Protein AF-A0A924BCH2-F1 (afdb_monomer)

Radius of gyration: 22.34 Å; Cα contacts (8 Å, |Δi|>4): 722; chains: 1; bounding box: 60×48×62 Å

Nearest PDB structures (foldseek):
  2dql-assembly1_B  TM=4.437E-01  e=1.886E+00  Nostoc sp. PCC 7120 = FACHB-418
  6xjf-assembly4_D  TM=4.180E-01  e=4.593E+00  Pyrococcus furiosus DSM 3638
  6xjf-assembly3_C  TM=3.910E-01  e=3.535E+00  Pyrococcus furiosus DSM 3638
  6kf9-assembly1_G  TM=3.226E-01  e=2.582E+00  Thermococcus kodakarensis KOD1

Structure (mmCIF, N/CA/C/O backbone):
data_AF-A0A924BCH2-F1
#
_entry.id   AF-A0A924BCH2-F1
#
loop_
_atom_site.group_PDB
_atom_site.id
_atom_site.type_symbol
_atom_site.label_atom_id
_atom_site.label_alt_id
_atom_site.label_comp_id
_atom_site.label_asym_id
_atom_site.label_entity_id
_atom_site.label_seq_id
_atom_site.pdbx_PDB_ins_code
_atom_site.Cartn_x
_atom_site.Cartn_y
_atom_site.Cartn_z
_atom_site.occupancy
_atom_site.B_iso_or_equiv
_atom_site.auth_seq_id
_atom_site.auth_comp_id
_atom_site.auth_asym_id
_atom_site.auth_atom_id
_atom_site.pdbx_PDB_model_num
ATOM 1 N N . MET A 1 1 ? 26.559 -0.215 -9.276 1.00 85.00 1 MET A N 1
ATOM 2 C CA . MET A 1 1 ? 25.992 -0.057 -10.633 1.00 85.00 1 MET A CA 1
ATOM 3 C C . MET A 1 1 ? 24.488 0.140 -10.538 1.00 85.00 1 MET A C 1
ATOM 5 O O . MET A 1 1 ? 23.868 -0.380 -9.606 1.00 85.00 1 MET A O 1
ATOM 9 N N . THR A 1 2 ? 23.920 0.890 -11.475 1.00 92.38 2 THR A N 1
ATOM 10 C CA . THR A 1 2 ? 22.491 1.207 -11.538 1.00 92.38 2 THR A CA 1
ATOM 11 C C . THR A 1 2 ? 21.948 0.994 -12.947 1.00 92.38 2 THR A C 1
ATOM 13 O O . THR A 1 2 ? 22.670 1.125 -13.931 1.00 92.38 2 THR A O 1
ATOM 16 N N . VAL A 1 3 ? 20.656 0.690 -13.026 1.00 93.88 3 VAL A N 1
ATOM 17 C CA . VAL A 1 3 ? 19.865 0.711 -14.252 1.00 93.88 3 VAL A CA 1
ATOM 18 C C . VAL A 1 3 ? 19.239 2.090 -14.395 1.00 93.88 3 VAL A C 1
ATOM 20 O O . VAL A 1 3 ? 18.553 2.555 -13.482 1.00 93.88 3 VAL A O 1
ATOM 23 N N . THR A 1 4 ? 19.464 2.735 -15.534 1.00 94.31 4 THR A N 1
ATOM 24 C CA . THR A 1 4 ? 19.017 4.107 -15.803 1.00 94.31 4 THR A CA 1
ATOM 25 C C . THR A 1 4 ? 17.758 4.109 -16.664 1.00 94.31 4 THR A C 1
ATOM 27 O O . THR A 1 4 ? 17.749 3.598 -17.785 1.00 94.31 4 THR A O 1
ATOM 30 N N . PHE A 1 5 ? 16.696 4.729 -16.156 1.00 92.12 5 PHE A N 1
ATOM 31 C CA . PHE A 1 5 ? 15.421 4.956 -16.827 1.00 92.12 5 PHE A CA 1
ATOM 32 C C . PHE A 1 5 ? 15.361 6.389 -17.329 1.00 92.12 5 PHE A C 1
ATOM 34 O O . PHE A 1 5 ? 15.411 7.338 -16.556 1.00 92.12 5 PHE A O 1
ATOM 41 N N . LEU A 1 6 ? 15.208 6.571 -18.635 1.00 83.56 6 LEU A N 1
ATOM 42 C CA . LEU A 1 6 ? 15.199 7.914 -19.218 1.00 83.56 6 LEU A CA 1
ATOM 43 C C . LEU A 1 6 ? 13.899 8.670 -18.935 1.00 83.56 6 LEU A C 1
ATOM 45 O O . LEU A 1 6 ? 13.906 9.901 -18.884 1.00 83.56 6 LEU A O 1
ATOM 49 N N . HIS A 1 7 ? 12.797 7.947 -18.702 1.00 75.56 7 HIS A N 1
ATOM 50 C CA . HIS A 1 7 ? 11.499 8.556 -18.460 1.00 75.56 7 HIS A CA 1
ATOM 51 C C . HIS A 1 7 ? 10.912 8.274 -17.072 1.00 75.56 7 HIS A C 1
ATOM 53 O O . HIS A 1 7 ? 10.642 7.125 -16.733 1.00 75.56 7 HIS A O 1
ATOM 59 N N . PRO A 1 8 ? 10.549 9.331 -16.332 1.00 63.38 8 PRO A N 1
ATOM 60 C CA . PRO A 1 8 ? 11.007 10.714 -16.447 1.00 63.38 8 PRO A CA 1
ATOM 61 C C . PRO A 1 8 ? 12.274 10.943 -15.616 1.00 63.38 8 PRO A C 1
ATOM 63 O O . PRO A 1 8 ? 12.455 10.355 -14.553 1.00 63.38 8 PRO A O 1
ATOM 66 N N . LYS A 1 9 ? 13.112 11.867 -16.099 1.00 73.31 9 LYS A N 1
ATOM 67 C CA . LYS A 1 9 ? 14.232 12.471 -15.360 1.00 73.31 9 LYS A CA 1
ATOM 68 C C . LYS A 1 9 ? 15.391 11.526 -15.002 1.00 73.31 9 LYS A C 1
ATOM 70 O O . LYS A 1 9 ? 15.919 11.630 -13.903 1.00 73.31 9 LYS A O 1
ATOM 75 N N . HIS A 1 10 ? 15.814 10.641 -15.912 1.00 81.31 10 HIS A N 1
ATOM 76 C CA . HIS A 1 10 ? 17.019 9.808 -15.708 1.00 81.31 10 HIS A CA 1
ATOM 77 C C . HIS A 1 10 ? 17.026 9.044 -14.372 1.00 81.31 10 HIS A C 1
ATOM 79 O O . HIS A 1 10 ? 18.065 8.889 -13.732 1.00 81.31 10 HIS A O 1
ATOM 85 N N . MET A 1 11 ? 15.852 8.598 -13.924 1.00 87.44 11 MET A N 1
ATOM 86 C CA . MET A 1 11 ? 15.719 7.908 -12.651 1.00 87.44 11 MET A CA 1
ATOM 87 C C . MET A 1 11 ? 16.549 6.624 -12.663 1.00 87.44 11 MET A C 1
ATOM 89 O O . MET A 1 11 ? 16.614 5.928 -13.675 1.00 87.44 11 MET A O 1
ATOM 93 N N . THR A 1 12 ? 17.174 6.289 -11.540 1.00 91.38 12 THR A N 1
ATOM 94 C CA . THR A 1 12 ? 18.020 5.100 -11.440 1.00 91.38 12 THR A CA 1
ATOM 95 C C . THR A 1 12 ? 17.456 4.098 -10.444 1.00 91.38 12 THR A C 1
ATOM 97 O O . THR A 1 12 ? 16.821 4.461 -9.457 1.00 91.38 12 THR A O 1
ATOM 100 N N . VAL A 1 13 ? 17.685 2.815 -10.715 1.00 91.56 13 VAL A N 1
ATOM 101 C CA . VAL A 1 13 ? 17.388 1.704 -9.802 1.00 91.56 13 VAL A CA 1
ATOM 102 C C . VAL A 1 13 ? 18.668 0.898 -9.614 1.00 91.56 13 VAL A C 1
ATOM 104 O O . VAL A 1 13 ? 19.425 0.702 -10.561 1.00 91.56 13 VAL A O 1
ATOM 107 N N . LYS A 1 14 ? 18.948 0.416 -8.402 1.00 93.38 14 LYS A N 1
ATOM 108 C CA . LYS A 1 14 ? 20.108 -0.454 -8.145 1.00 93.38 14 LYS A CA 1
ATOM 109 C C . LYS A 1 14 ? 20.035 -1.709 -9.028 1.00 93.38 14 LYS A C 1
ATOM 111 O O . LYS A 1 14 ? 18.980 -2.337 -9.099 1.00 93.38 14 LYS A O 1
ATOM 116 N N . CYS A 1 15 ? 21.152 -2.131 -9.634 1.00 93.62 15 CYS A N 1
ATOM 117 C CA . CYS A 1 15 ? 21.159 -3.337 -10.480 1.00 93.62 15 CYS A CA 1
ATOM 118 C C . CYS A 1 15 ? 20.641 -4.583 -9.748 1.00 93.62 15 CYS A C 1
ATOM 120 O O . CYS A 1 15 ? 19.904 -5.356 -10.343 1.00 93.62 15 CYS A O 1
ATOM 122 N N . GLY A 1 16 ? 20.950 -4.742 -8.455 1.00 94.75 16 GLY A N 1
ATOM 123 C CA . GLY A 1 16 ? 20.434 -5.850 -7.641 1.00 94.75 16 GLY A CA 1
ATOM 124 C C . GLY A 1 16 ? 18.902 -5.904 -7.589 1.00 94.75 16 GLY A C 1
ATOM 125 O O . GLY A 1 16 ? 18.331 -6.978 -7.732 1.00 94.75 16 GLY A O 1
ATOM 126 N N . VAL A 1 17 ? 18.227 -4.753 -7.478 1.00 94.62 17 VAL A N 1
ATOM 127 C CA . VAL A 1 17 ? 16.753 -4.672 -7.495 1.00 94.62 17 VAL A CA 1
ATOM 128 C C . VAL A 1 17 ? 16.205 -5.002 -8.883 1.00 94.62 17 VAL A C 1
ATOM 130 O O . VAL A 1 17 ? 15.242 -5.755 -9.001 1.00 94.62 17 VAL A O 1
ATOM 133 N N . PHE A 1 18 ? 16.831 -4.491 -9.948 1.00 95.75 18 PHE A N 1
ATOM 134 C CA . PHE A 1 18 ? 16.425 -4.831 -11.314 1.00 95.75 18 PHE A CA 1
ATOM 135 C C . PHE A 1 18 ? 16.579 -6.332 -11.599 1.00 95.75 18 PHE A C 1
ATOM 137 O O . PHE A 1 18 ? 15.685 -6.943 -12.175 1.00 95.75 18 PHE A O 1
ATOM 144 N N . LEU A 1 19 ? 17.689 -6.934 -11.169 1.00 95.75 19 LEU A N 1
ATOM 145 C CA . LEU A 1 19 ? 17.969 -8.360 -11.335 1.00 95.75 19 LEU A CA 1
ATOM 146 C C . LEU A 1 19 ? 17.042 -9.242 -10.493 1.00 95.75 19 LEU A C 1
ATOM 148 O O . LEU A 1 19 ? 16.560 -10.256 -10.990 1.00 95.75 19 LEU A O 1
ATOM 152 N N . ALA A 1 20 ? 16.722 -8.831 -9.264 1.00 95.75 20 ALA A N 1
ATOM 153 C CA . ALA A 1 20 ? 15.691 -9.484 -8.462 1.00 95.75 20 ALA A CA 1
ATOM 154 C C . ALA A 1 20 ? 14.324 -9.447 -9.169 1.00 95.75 20 ALA A C 1
ATOM 156 O O . ALA A 1 20 ? 13.622 -10.455 -9.205 1.00 95.75 20 ALA A O 1
ATOM 157 N N . ALA A 1 21 ? 13.963 -8.315 -9.785 1.00 95.56 21 ALA A N 1
ATOM 158 C CA . ALA A 1 21 ? 12.716 -8.184 -10.537 1.00 95.56 21 ALA A CA 1
ATOM 159 C C . ALA A 1 21 ? 12.724 -9.028 -11.808 1.00 95.56 21 ALA A C 1
ATOM 161 O O . ALA A 1 21 ? 11.715 -9.646 -12.131 1.00 95.56 21 ALA A O 1
ATOM 162 N N . TRP A 1 22 ? 13.862 -9.089 -12.499 1.00 96.00 22 TRP A N 1
ATOM 163 C CA . TRP A 1 22 ? 14.067 -9.956 -13.653 1.00 96.00 22 TRP A CA 1
ATOM 164 C C . TRP A 1 22 ? 13.833 -11.420 -13.288 1.00 96.00 22 TRP A C 1
ATOM 166 O O . TRP A 1 22 ? 13.002 -12.071 -13.916 1.00 96.00 22 TRP A O 1
ATOM 176 N N . GLN A 1 23 ? 14.489 -11.910 -12.234 1.00 94.94 23 GLN A N 1
ATOM 177 C CA . GLN A 1 23 ? 14.312 -13.278 -11.754 1.00 94.94 23 GLN A CA 1
ATOM 178 C C . GLN A 1 23 ? 12.851 -13.550 -11.368 1.00 94.94 23 GLN A C 1
ATOM 180 O O . GLN A 1 23 ? 12.246 -14.477 -11.898 1.00 94.94 23 GLN A O 1
ATOM 185 N N . ALA A 1 24 ? 12.238 -12.669 -10.569 1.00 92.38 24 ALA A N 1
ATOM 186 C CA . ALA A 1 24 ? 10.838 -12.805 -10.170 1.00 92.38 24 ALA A CA 1
ATOM 187 C C . ALA A 1 24 ? 9.862 -12.821 -11.367 1.00 92.38 24 ALA A C 1
ATOM 189 O O . ALA A 1 24 ? 8.845 -13.514 -11.325 1.00 92.38 24 ALA A O 1
ATOM 190 N N . TRP A 1 25 ? 10.153 -12.080 -12.446 1.00 93.69 25 TRP A N 1
ATOM 191 C CA . TRP A 1 25 ? 9.330 -12.079 -13.663 1.00 93.69 25 TRP A CA 1
ATOM 192 C C . TRP A 1 25 ? 9.396 -13.406 -14.418 1.00 93.69 25 TRP A C 1
ATOM 194 O O . TRP A 1 25 ? 8.369 -13.871 -14.919 1.00 93.69 25 TRP A O 1
ATOM 204 N N . PHE A 1 26 ? 10.587 -14.000 -14.513 1.00 94.12 26 PHE A N 1
ATOM 205 C CA . PHE A 1 26 ? 10.775 -15.321 -15.113 1.00 94.12 26 PHE A CA 1
ATOM 206 C C . PHE A 1 26 ? 10.080 -16.393 -14.284 1.00 94.12 26 PHE A C 1
ATOM 208 O O . PHE A 1 26 ? 9.226 -17.096 -14.817 1.00 94.12 26 PHE A O 1
ATOM 215 N N . ASP A 1 27 ? 10.346 -16.438 -12.980 1.00 91.12 27 ASP A N 1
ATOM 216 C CA . ASP A 1 27 ? 9.769 -17.438 -12.079 1.00 91.12 27 ASP A CA 1
ATOM 217 C C . ASP A 1 27 ? 8.232 -17.424 -12.118 1.00 91.12 27 ASP A C 1
ATOM 219 O O . ASP A 1 27 ? 7.588 -18.472 -12.071 1.00 91.12 27 ASP A O 1
ATOM 223 N N . ARG A 1 28 ? 7.625 -16.233 -12.237 1.00 87.38 28 ARG A N 1
ATOM 224 C CA . ARG A 1 28 ? 6.165 -16.077 -12.199 1.00 87.38 28 ARG A CA 1
ATOM 225 C C . ARG A 1 28 ? 5.481 -16.286 -13.546 1.00 87.38 28 ARG A C 1
ATOM 227 O O . ARG A 1 28 ? 4.423 -16.906 -13.592 1.00 87.38 28 ARG A O 1
ATOM 234 N N . TYR A 1 29 ? 6.034 -15.742 -14.629 1.00 89.44 29 TYR A N 1
ATOM 235 C CA . TYR A 1 29 ? 5.327 -15.666 -15.916 1.00 89.44 29 TYR A CA 1
ATOM 236 C C . TYR A 1 29 ? 5.972 -16.492 -17.032 1.00 89.44 29 TYR A C 1
ATOM 238 O O . TYR A 1 29 ? 5.419 -16.573 -18.129 1.00 89.44 29 TYR A O 1
ATOM 246 N N . ALA A 1 30 ? 7.132 -17.097 -16.775 1.00 92.25 30 ALA A N 1
ATOM 247 C CA . ALA A 1 30 ? 7.806 -18.008 -17.689 1.00 92.25 30 ALA A CA 1
ATOM 248 C C . ALA A 1 30 ? 8.639 -19.064 -16.926 1.00 92.25 30 ALA A C 1
ATOM 250 O O . ALA A 1 30 ? 9.840 -19.167 -17.175 1.00 92.25 30 ALA A O 1
ATOM 251 N N . PRO A 1 31 ? 8.032 -19.870 -16.029 1.00 91.94 31 PRO A N 1
ATOM 252 C CA . PRO A 1 31 ? 8.764 -20.799 -15.155 1.00 91.94 31 PRO A CA 1
ATOM 253 C C . PRO A 1 31 ? 9.542 -21.887 -15.911 1.00 91.94 31 PRO A C 1
ATOM 255 O O . PRO A 1 31 ? 10.447 -22.501 -15.360 1.00 91.94 31 PRO A O 1
ATOM 258 N N . SER A 1 32 ? 9.216 -22.127 -17.185 1.00 93.00 32 SER A N 1
ATOM 259 C CA . SER A 1 32 ? 9.951 -23.046 -18.059 1.00 93.00 32 SER A CA 1
ATOM 260 C C . SER A 1 32 ? 11.209 -22.430 -18.689 1.00 93.00 32 SER A C 1
ATOM 262 O O . SER A 1 32 ? 11.839 -23.079 -19.520 1.00 93.00 32 SER A O 1
ATOM 264 N N . LYS A 1 33 ? 11.528 -21.163 -18.393 1.00 94.44 33 LYS A N 1
ATOM 265 C CA . LYS A 1 33 ? 12.672 -20.430 -18.949 1.00 94.44 33 LYS A CA 1
ATOM 266 C C . LYS A 1 33 ? 13.710 -20.126 -17.875 1.00 94.44 33 LYS A C 1
ATOM 268 O O . LYS A 1 33 ? 13.375 -19.819 -16.736 1.00 94.44 33 LYS A O 1
ATOM 273 N N . CYS A 1 34 ? 14.977 -20.116 -18.265 1.00 92.94 34 CYS A N 1
ATOM 274 C CA . CYS A 1 34 ? 16.098 -19.794 -17.397 1.00 92.94 34 CYS A CA 1
ATOM 275 C C . CYS A 1 34 ? 16.390 -18.287 -17.407 1.00 92.94 34 CYS A C 1
ATOM 277 O O . CYS A 1 34 ? 16.904 -17.752 -18.389 1.00 92.94 34 CYS A O 1
ATOM 279 N N . ALA A 1 35 ? 16.151 -17.603 -16.285 1.00 93.38 35 ALA A N 1
ATOM 280 C CA . ALA A 1 35 ? 16.396 -16.162 -16.151 1.00 93.38 35 ALA A CA 1
ATOM 281 C C . ALA A 1 35 ? 17.839 -15.734 -16.499 1.00 93.38 35 ALA A C 1
ATOM 283 O O . ALA A 1 35 ? 18.058 -14.593 -16.896 1.00 93.38 35 ALA A O 1
ATOM 284 N N . ALA A 1 36 ? 18.826 -16.625 -16.365 1.00 91.44 36 ALA A N 1
ATOM 285 C CA . ALA A 1 36 ? 20.224 -16.310 -16.653 1.00 91.44 36 ALA A CA 1
ATOM 286 C C . ALA A 1 36 ? 20.574 -16.327 -18.151 1.00 91.44 36 ALA A C 1
ATOM 288 O O . ALA A 1 36 ? 21.550 -15.696 -18.545 1.00 91.44 36 ALA A O 1
ATOM 289 N N . THR A 1 37 ? 19.822 -17.057 -18.980 1.00 91.56 37 THR A N 1
ATOM 290 C CA . THR A 1 37 ? 20.221 -17.350 -20.373 1.00 91.56 37 THR A CA 1
ATOM 291 C C . THR A 1 37 ? 19.136 -17.041 -21.399 1.00 91.56 37 THR A C 1
ATOM 293 O O . THR A 1 37 ? 19.446 -16.676 -22.536 1.00 91.56 37 THR A O 1
ATOM 296 N N . ASP A 1 38 ? 17.868 -17.134 -21.004 1.00 94.94 38 ASP A N 1
ATOM 297 C CA . ASP A 1 38 ? 16.733 -16.901 -21.880 1.00 94.94 38 ASP A CA 1
ATOM 298 C C . ASP A 1 38 ? 16.360 -15.424 -22.001 1.00 94.94 38 ASP A C 1
ATOM 300 O O . ASP A 1 38 ? 16.636 -14.577 -21.149 1.00 94.94 38 ASP A O 1
ATOM 304 N N . GLY A 1 39 ? 15.670 -15.121 -23.102 1.00 95.50 39 GLY A N 1
ATOM 305 C CA . GLY A 1 39 ? 15.205 -13.781 -23.411 1.00 95.50 39 GLY A CA 1
ATOM 306 C C . GLY A 1 39 ? 13.746 -13.497 -23.071 1.00 95.50 39 GLY A C 1
ATOM 307 O O . GLY A 1 39 ? 12.860 -14.354 -23.187 1.00 95.50 39 GLY A O 1
ATOM 308 N N . MET A 1 40 ? 13.486 -12.223 -22.785 1.00 96.75 40 MET A N 1
ATOM 309 C CA . MET A 1 40 ? 12.159 -11.644 -22.611 1.00 96.75 40 MET A CA 1
ATOM 310 C C . MET A 1 40 ? 11.857 -10.634 -23.739 1.00 96.75 40 MET A C 1
ATOM 312 O O . MET A 1 40 ? 12.730 -9.844 -24.114 1.00 96.75 40 MET A O 1
ATOM 316 N N . PRO A 1 41 ? 10.635 -10.616 -24.309 1.00 97.62 41 PRO A N 1
ATOM 317 C CA . PRO A 1 41 ? 10.247 -9.606 -25.294 1.00 97.62 41 PRO A CA 1
ATOM 318 C C . PRO A 1 41 ? 10.347 -8.185 -24.731 1.00 97.62 41 PRO A C 1
ATOM 320 O O . PRO A 1 41 ? 9.961 -7.942 -23.590 1.00 97.62 41 PRO A O 1
ATOM 323 N N . VAL A 1 42 ? 10.779 -7.214 -25.545 1.00 97.38 42 VAL A N 1
ATOM 324 C CA . VAL A 1 42 ? 10.820 -5.806 -25.102 1.00 97.38 42 VAL A CA 1
ATOM 325 C C . VAL A 1 42 ? 9.403 -5.247 -24.916 1.00 97.38 42 VAL A C 1
ATOM 327 O O . VAL A 1 42 ? 9.090 -4.664 -23.885 1.00 97.38 42 VAL A O 1
ATOM 330 N N . SER A 1 43 ? 8.542 -5.444 -25.922 1.00 93.69 43 SER A N 1
ATOM 331 C CA . SER A 1 43 ? 7.110 -5.076 -25.949 1.00 93.69 43 SER A CA 1
ATOM 332 C C . SER A 1 43 ? 6.760 -3.650 -25.480 1.00 93.69 43 SER A C 1
ATOM 334 O O . SER A 1 43 ? 5.694 -3.418 -24.909 1.00 93.69 43 SER A O 1
ATOM 336 N N . ALA A 1 44 ? 7.612 -2.665 -25.767 1.00 93.25 44 ALA A N 1
ATOM 337 C CA . ALA A 1 44 ? 7.383 -1.275 -25.383 1.00 93.25 44 ALA A CA 1
ATOM 338 C C . ALA A 1 44 ? 6.257 -0.618 -26.206 1.00 93.25 44 ALA A C 1
ATOM 340 O O . ALA A 1 44 ? 6.325 -0.567 -27.437 1.00 93.25 44 ALA A O 1
ATOM 341 N N . ARG A 1 45 ? 5.213 -0.100 -25.540 1.00 91.69 45 ARG A N 1
ATOM 342 C CA . ARG A 1 45 ? 4.026 0.506 -26.186 1.00 91.69 45 ARG A CA 1
ATOM 343 C C . ARG A 1 45 ? 3.598 1.816 -25.526 1.00 91.69 45 ARG A C 1
ATOM 345 O O . ARG A 1 45 ? 3.694 1.968 -24.316 1.00 91.69 45 ARG A O 1
ATOM 352 N N . HIS A 1 46 ? 3.051 2.746 -26.305 1.00 91.50 46 HIS A N 1
ATOM 353 C CA . HIS A 1 46 ? 2.410 3.966 -25.790 1.00 91.50 46 HIS A CA 1
ATOM 354 C C . HIS A 1 46 ? 0.966 3.685 -25.343 1.00 91.50 46 HIS A C 1
ATOM 356 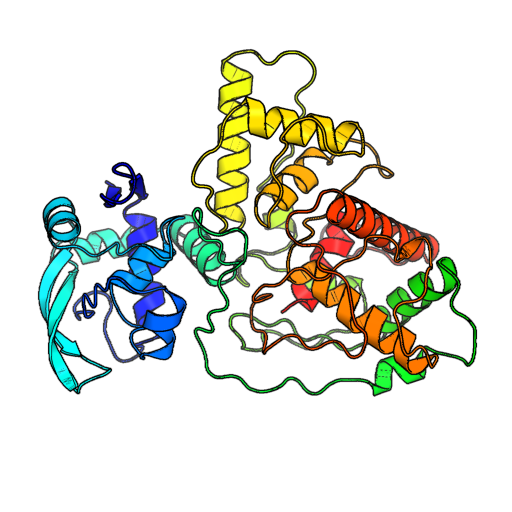O O . HIS A 1 46 ? 0.009 4.222 -25.885 1.00 91.50 46 HIS A O 1
ATOM 362 N N . THR A 1 47 ? 0.805 2.773 -24.386 1.00 91.44 47 THR A N 1
ATOM 363 C CA . THR A 1 47 ? -0.487 2.419 -23.785 1.00 91.44 47 THR A CA 1
ATOM 364 C C . THR A 1 47 ? -0.358 2.336 -22.267 1.00 91.44 47 THR A C 1
ATOM 366 O O . THR A 1 47 ? 0.755 2.244 -21.741 1.00 91.44 47 THR A O 1
ATOM 369 N N . SER A 1 48 ? -1.492 2.322 -21.561 1.00 90.19 48 SER A N 1
ATOM 370 C CA . SER A 1 48 ? -1.520 2.091 -20.113 1.00 90.19 48 SER A CA 1
ATOM 371 C C . SER A 1 48 ? -0.943 0.722 -19.739 1.00 90.19 48 SER A C 1
ATOM 373 O O . SER A 1 48 ? -0.940 -0.211 -20.553 1.00 90.19 48 SER A O 1
ATOM 375 N N . LEU A 1 49 ? -0.489 0.593 -18.489 1.00 89.88 49 LEU A N 1
ATOM 376 C CA . LEU A 1 49 ? -0.034 -0.686 -17.934 1.00 89.88 49 LEU A CA 1
ATOM 377 C C . LEU A 1 49 ? -1.154 -1.739 -17.977 1.00 89.88 49 LEU A C 1
ATOM 379 O O . LEU A 1 49 ? -0.925 -2.868 -18.403 1.00 89.88 49 LEU A O 1
ATOM 383 N N . ALA A 1 50 ? -2.385 -1.344 -17.637 1.00 86.25 50 ALA A N 1
ATOM 384 C CA . ALA A 1 50 ? -3.563 -2.210 -17.714 1.00 86.25 50 ALA A CA 1
ATOM 385 C C . ALA A 1 50 ? -3.782 -2.777 -19.129 1.00 86.25 50 ALA A C 1
ATOM 387 O O . ALA A 1 50 ? -4.021 -3.972 -19.297 1.00 86.25 50 ALA A O 1
ATOM 388 N N . LYS A 1 51 ? -3.629 -1.943 -20.169 1.00 89.00 51 LYS A N 1
ATOM 389 C CA . LYS A 1 51 ? -3.779 -2.356 -21.575 1.00 89.00 51 LYS A CA 1
ATOM 390 C C . LYS A 1 51 ? -2.635 -3.256 -22.061 1.00 89.00 51 LYS A C 1
ATOM 392 O O . LYS A 1 51 ? -2.850 -4.118 -22.909 1.00 89.00 51 LYS A O 1
ATOM 397 N N . GLN A 1 52 ? -1.418 -3.078 -21.536 1.00 91.00 52 GLN A N 1
ATOM 398 C CA . GLN A 1 52 ? -0.307 -4.006 -21.793 1.00 91.00 52 GLN A CA 1
ATOM 399 C C . GLN A 1 52 ? -0.651 -5.409 -21.268 1.00 91.00 52 GLN A C 1
ATOM 401 O O . GLN A 1 52 ? -0.540 -6.387 -22.007 1.00 91.00 52 GLN A O 1
ATOM 406 N N . ILE A 1 53 ? -1.102 -5.489 -20.014 1.00 88.56 53 ILE A N 1
ATOM 407 C CA . ILE A 1 53 ? -1.317 -6.759 -19.312 1.00 88.56 53 ILE A CA 1
ATOM 408 C C . ILE A 1 53 ? -2.556 -7.494 -19.817 1.00 88.56 53 ILE A C 1
ATOM 410 O O . ILE A 1 53 ? -2.434 -8.657 -20.188 1.00 88.56 53 ILE A O 1
ATOM 414 N N . SER A 1 54 ? -3.693 -6.810 -19.970 1.00 84.94 54 SER A N 1
ATOM 415 C CA . SER A 1 54 ? -4.892 -7.388 -20.612 1.00 84.94 54 SER A CA 1
ATOM 416 C C . SER A 1 54 ? -4.638 -7.836 -22.057 1.00 84.94 54 SER A C 1
ATOM 418 O O . SER A 1 54 ? -5.264 -8.771 -22.537 1.00 84.94 54 SER A O 1
ATOM 420 N N . GLY A 1 55 ? -3.669 -7.226 -22.747 1.00 88.50 55 GLY A N 1
ATOM 421 C CA . GLY A 1 55 ? -3.205 -7.665 -24.063 1.00 88.50 55 GLY A CA 1
ATOM 422 C C . GLY A 1 55 ? -2.210 -8.834 -24.047 1.00 88.50 55 GLY A C 1
ATOM 423 O O . GLY A 1 55 ? -1.512 -9.016 -25.046 1.00 88.50 55 GLY A O 1
ATOM 424 N N . GLY A 1 56 ? -2.062 -9.552 -22.926 1.00 88.62 56 GLY A N 1
ATOM 425 C CA . GLY A 1 56 ? -1.184 -10.719 -22.771 1.00 88.62 56 GLY A CA 1
ATOM 426 C C . GLY A 1 56 ? 0.314 -10.403 -22.656 1.00 88.62 56 GLY A C 1
ATOM 427 O O . GLY A 1 56 ? 1.143 -11.308 -22.694 1.00 88.62 56 GLY A O 1
ATOM 428 N N . ARG A 1 57 ? 0.712 -9.128 -22.525 1.00 92.00 57 ARG A N 1
ATOM 429 C CA . ARG A 1 57 ? 2.133 -8.704 -22.554 1.00 92.00 57 ARG A CA 1
ATOM 430 C C . ARG A 1 57 ? 2.789 -8.652 -21.175 1.00 92.00 57 ARG A C 1
ATOM 432 O O . ARG A 1 57 ? 3.798 -7.970 -21.002 1.00 92.00 57 ARG A O 1
ATOM 439 N N . ILE A 1 58 ? 2.216 -9.357 -20.204 1.00 91.25 58 ILE A N 1
ATOM 440 C CA . ILE A 1 58 ? 2.682 -9.409 -18.815 1.00 91.25 58 ILE A CA 1
ATOM 441 C C . ILE A 1 58 ? 4.159 -9.820 -18.705 1.00 91.25 58 ILE A C 1
ATOM 443 O O . ILE A 1 58 ? 4.932 -9.156 -18.015 1.00 91.25 58 ILE A O 1
ATOM 447 N N . PHE A 1 59 ? 4.574 -10.832 -19.474 1.00 94.75 59 PHE A N 1
ATOM 448 C CA . PHE A 1 59 ? 5.971 -11.234 -19.614 1.00 94.75 59 PHE A CA 1
ATOM 449 C C . PHE A 1 59 ? 6.669 -10.370 -20.674 1.00 94.75 59 PHE A C 1
ATOM 451 O O . PHE A 1 59 ? 6.815 -10.752 -21.841 1.00 94.75 59 PHE A O 1
ATOM 458 N N . SER A 1 60 ? 7.043 -9.150 -20.282 1.00 96.44 60 SER A N 1
ATOM 459 C CA . SER A 1 60 ? 7.838 -8.246 -21.111 1.00 96.44 60 SER A CA 1
ATOM 460 C C . SER A 1 60 ? 8.713 -7.291 -20.307 1.00 96.44 60 SER A C 1
ATOM 462 O O . SER A 1 60 ? 8.382 -6.918 -19.180 1.00 96.44 60 SER A O 1
ATOM 464 N N . LEU A 1 61 ? 9.800 -6.834 -20.937 1.00 97.44 61 LEU A N 1
ATOM 465 C CA . LEU A 1 61 ? 10.711 -5.859 -20.344 1.00 97.44 61 LEU A CA 1
ATOM 466 C C . LEU A 1 61 ? 9.992 -4.553 -20.016 1.00 97.44 61 LEU A C 1
ATOM 468 O O . LEU A 1 61 ? 10.223 -3.995 -18.954 1.00 97.44 61 LEU A O 1
ATOM 472 N N . ASP A 1 62 ? 9.107 -4.065 -20.890 1.00 96.44 62 ASP A N 1
ATOM 473 C CA . ASP A 1 62 ? 8.398 -2.807 -20.634 1.00 96.44 62 ASP A CA 1
ATOM 474 C C . ASP A 1 62 ? 7.490 -2.891 -19.404 1.00 96.44 62 ASP A C 1
ATOM 476 O O . ASP A 1 62 ? 7.448 -1.944 -18.623 1.00 96.44 62 ASP A O 1
ATOM 480 N N . VAL A 1 63 ? 6.790 -4.013 -19.204 1.00 94.44 63 VAL A N 1
ATOM 481 C CA . VAL A 1 63 ? 5.948 -4.215 -18.016 1.00 94.44 63 VAL A CA 1
ATOM 482 C C . VAL A 1 63 ? 6.804 -4.298 -16.750 1.00 94.44 63 VAL A C 1
ATOM 484 O O . VAL A 1 63 ? 6.506 -3.584 -15.794 1.00 94.44 63 VAL A O 1
ATOM 487 N N . LEU A 1 64 ? 7.896 -5.068 -16.759 1.00 95.44 64 LEU A N 1
ATOM 488 C CA . LEU A 1 64 ? 8.850 -5.119 -15.643 1.00 95.44 64 LEU A CA 1
ATOM 489 C C . LEU A 1 64 ? 9.405 -3.723 -15.324 1.00 95.44 64 LEU A C 1
ATOM 491 O O . LEU A 1 64 ? 9.349 -3.264 -14.186 1.00 95.44 64 LEU A O 1
ATOM 495 N N . CYS A 1 65 ? 9.898 -3.008 -16.334 1.00 95.06 65 CYS A N 1
ATOM 496 C CA . CYS A 1 65 ? 10.470 -1.675 -16.179 1.00 95.06 65 CYS A CA 1
ATOM 497 C C . CYS A 1 65 ? 9.453 -0.676 -15.617 1.00 95.06 65 CYS A C 1
ATOM 499 O O . CYS A 1 65 ? 9.777 0.084 -14.707 1.00 95.06 65 CYS A O 1
ATOM 501 N N . ARG A 1 66 ? 8.203 -0.702 -16.100 1.00 92.88 66 ARG A N 1
ATOM 502 C CA . ARG A 1 66 ? 7.109 0.095 -15.526 1.00 92.88 66 ARG A CA 1
ATOM 503 C C . ARG A 1 66 ? 6.900 -0.223 -14.061 1.00 92.88 66 ARG A C 1
ATOM 505 O O . ARG A 1 66 ? 6.648 0.704 -13.313 1.00 92.88 66 ARG A O 1
ATOM 512 N N . MET A 1 67 ? 7.042 -1.479 -13.647 1.00 90.19 67 MET A N 1
ATOM 513 C CA . MET A 1 67 ? 6.878 -1.944 -12.264 1.00 90.19 67 MET A CA 1
ATOM 514 C C . MET A 1 67 ? 8.024 -1.567 -11.319 1.00 90.19 67 MET A C 1
ATOM 516 O O . MET A 1 67 ? 7.837 -1.560 -10.103 1.00 90.19 67 MET A O 1
ATOM 520 N N . LEU A 1 68 ? 9.144 -1.074 -11.842 1.00 91.50 68 LEU A N 1
ATOM 521 C CA . LEU A 1 68 ? 10.254 -0.554 -11.038 1.00 91.50 68 LEU A CA 1
ATOM 522 C C . LEU A 1 68 ? 10.233 0.967 -10.831 1.00 91.50 68 LEU A C 1
ATOM 524 O O . LEU A 1 68 ? 10.997 1.477 -10.018 1.00 91.50 68 LEU A O 1
ATOM 528 N N . VAL A 1 69 ? 9.366 1.699 -11.539 1.00 88.44 69 VAL A N 1
ATOM 529 C CA . VAL A 1 69 ? 9.355 3.173 -11.536 1.00 88.44 69 VAL A CA 1
ATOM 530 C C . VAL A 1 69 ? 7.963 3.785 -11.319 1.00 88.44 69 VAL A C 1
ATOM 532 O O . VAL A 1 69 ? 6.990 3.235 -11.818 1.00 88.44 69 VAL A O 1
ATOM 535 N N . PRO A 1 70 ? 7.810 4.958 -10.676 1.00 85.25 70 PRO A N 1
ATOM 536 C CA . PRO A 1 70 ? 6.494 5.507 -10.300 1.00 85.25 70 PRO A CA 1
ATOM 537 C C . PRO A 1 70 ? 5.593 5.952 -11.477 1.00 85.25 70 PRO A C 1
ATOM 539 O O . PRO A 1 70 ? 4.457 6.376 -11.273 1.00 85.25 70 PRO A O 1
ATOM 542 N N . TYR A 1 71 ? 6.064 5.840 -12.722 1.00 87.50 71 TYR A N 1
ATOM 543 C CA . TYR A 1 71 ? 5.360 6.236 -13.948 1.00 87.50 71 TYR A CA 1
ATOM 544 C C . TYR A 1 71 ? 4.959 5.001 -14.759 1.00 87.50 71 TYR A C 1
ATOM 546 O O . TYR A 1 71 ? 5.525 4.692 -15.814 1.00 87.50 71 TYR A O 1
ATOM 554 N N . ARG A 1 72 ? 3.984 4.272 -14.221 1.00 87.56 72 ARG A N 1
ATOM 555 C CA . ARG A 1 72 ? 3.512 2.958 -14.670 1.00 87.56 72 ARG A CA 1
ATOM 556 C C . ARG A 1 72 ? 2.821 3.003 -16.041 1.00 87.56 72 ARG A C 1
ATOM 558 O O . ARG A 1 72 ? 2.923 2.064 -16.830 1.00 87.56 72 ARG A O 1
ATOM 565 N N . ASN A 1 73 ? 2.124 4.088 -16.372 1.00 90.00 73 ASN A N 1
ATOM 566 C CA . ASN A 1 73 ? 1.463 4.276 -17.670 1.00 90.00 73 ASN A CA 1
ATOM 567 C C . ASN A 1 73 ? 2.386 4.835 -18.756 1.00 90.00 73 ASN A C 1
ATOM 569 O O . ASN A 1 73 ? 1.982 4.919 -19.916 1.00 90.00 73 ASN A O 1
ATOM 573 N N . THR A 1 74 ? 3.629 5.154 -18.407 1.00 90.44 74 THR A N 1
ATOM 574 C CA . THR A 1 74 ? 4.638 5.629 -19.348 1.00 90.44 74 THR A CA 1
ATOM 575 C C . THR A 1 74 ? 5.462 4.457 -19.867 1.00 90.44 74 THR A C 1
ATOM 577 O O . THR A 1 74 ? 5.826 3.553 -19.123 1.00 90.44 74 THR A O 1
ATOM 580 N N . LYS A 1 75 ? 5.762 4.462 -21.166 1.00 93.25 75 LYS A N 1
ATOM 581 C CA . LYS A 1 75 ? 6.675 3.499 -21.796 1.00 93.25 75 LYS A CA 1
ATOM 582 C C . LYS A 1 75 ? 8.083 3.656 -21.215 1.00 93.25 75 LYS A C 1
ATOM 584 O O . LYS A 1 75 ? 8.617 4.761 -21.252 1.00 93.25 75 LYS A O 1
ATOM 589 N N . GLN A 1 76 ? 8.693 2.562 -20.764 1.00 94.12 76 GLN A N 1
ATOM 590 C CA . GLN A 1 76 ? 9.998 2.577 -20.096 1.00 94.12 76 GLN A CA 1
ATOM 591 C C . GLN A 1 76 ? 11.100 1.894 -20.916 1.00 94.12 76 GLN A C 1
ATOM 593 O O . GLN A 1 76 ? 12.194 2.439 -21.063 1.00 94.12 76 GLN A O 1
ATOM 598 N N . ALA A 1 77 ? 10.808 0.751 -21.541 1.00 95.38 77 ALA A N 1
ATOM 599 C CA . ALA A 1 77 ? 11.794 -0.067 -22.256 1.00 95.38 77 ALA A CA 1
ATOM 600 C C . ALA A 1 77 ? 12.059 0.416 -23.703 1.00 95.38 77 ALA A C 1
ATOM 602 O O . ALA A 1 77 ? 11.881 -0.314 -24.679 1.00 95.38 77 ALA A O 1
ATOM 603 N N . SER A 1 78 ? 12.430 1.687 -23.862 1.00 93.88 78 SER A N 1
ATOM 604 C CA . SER A 1 78 ? 12.724 2.316 -25.162 1.00 93.88 78 SER A CA 1
ATOM 605 C C . SER A 1 78 ? 14.106 1.935 -25.730 1.00 93.88 78 SER A C 1
ATOM 607 O O . SER A 1 78 ? 14.950 1.402 -25.015 1.00 93.88 78 SER A O 1
ATOM 609 N N . SER A 1 79 ? 14.384 2.229 -27.010 1.00 94.06 79 SER A N 1
ATOM 610 C CA . SER A 1 79 ? 15.735 2.020 -27.573 1.00 94.06 79 SER A CA 1
ATOM 611 C C . SER A 1 79 ? 16.820 2.798 -26.811 1.00 94.06 79 SER A C 1
ATOM 613 O O . SER A 1 79 ? 17.841 2.191 -26.496 1.00 94.06 79 SER A O 1
ATOM 615 N N . PRO A 1 80 ? 16.599 4.070 -26.422 1.00 94.31 80 PRO A N 1
ATOM 616 C CA . PRO A 1 80 ? 17.537 4.780 -25.556 1.00 94.31 80 PRO A CA 1
ATOM 617 C C . PRO A 1 80 ? 17.735 4.127 -24.173 1.00 94.31 80 PRO A C 1
ATOM 619 O O . PRO A 1 80 ? 18.856 4.096 -23.676 1.00 94.31 80 PRO A O 1
ATOM 622 N N . PHE A 1 81 ? 16.693 3.531 -23.572 1.00 95.81 81 PHE A N 1
ATOM 623 C CA . PHE A 1 81 ? 16.845 2.754 -22.330 1.00 95.81 81 PHE A CA 1
ATOM 624 C C . PHE A 1 81 ? 17.778 1.553 -22.532 1.00 95.81 81 PHE A C 1
ATOM 626 O O . PHE A 1 81 ? 18.653 1.310 -21.709 1.00 95.81 81 PHE A O 1
ATOM 633 N N . LEU A 1 82 ? 17.628 0.816 -23.634 1.00 96.50 82 LEU A N 1
ATOM 634 C CA . LEU A 1 82 ? 18.499 -0.324 -23.931 1.00 96.50 82 LEU A CA 1
ATOM 635 C C . LEU A 1 82 ? 19.955 0.113 -24.132 1.00 96.50 82 LEU A C 1
ATOM 637 O O . LEU A 1 82 ? 20.853 -0.523 -23.596 1.00 96.50 82 LEU A O 1
ATOM 641 N N . ALA A 1 83 ? 20.177 1.224 -24.841 1.00 95.06 83 ALA A N 1
ATOM 642 C CA . ALA A 1 83 ? 21.511 1.780 -25.061 1.00 95.06 83 ALA A CA 1
ATOM 643 C C . ALA A 1 83 ? 22.190 2.223 -23.751 1.00 95.06 83 ALA A C 1
ATOM 645 O O . ALA A 1 83 ? 23.382 2.000 -23.573 1.00 95.06 83 ALA A O 1
ATOM 646 N N . ALA A 1 84 ? 21.433 2.794 -22.809 1.00 95.06 84 ALA A N 1
ATOM 647 C CA . ALA A 1 84 ? 21.960 3.214 -21.508 1.00 95.06 84 ALA A CA 1
ATOM 648 C C . ALA A 1 84 ? 22.319 2.038 -20.575 1.00 95.06 84 ALA A C 1
ATOM 650 O O . ALA A 1 84 ? 23.040 2.224 -19.598 1.00 95.06 84 ALA A O 1
ATOM 651 N N . ASN A 1 85 ? 21.811 0.832 -20.851 1.00 95.56 85 ASN A N 1
ATOM 652 C CA . ASN A 1 85 ? 21.913 -0.327 -19.961 1.00 95.56 85 ASN A CA 1
ATOM 653 C C . ASN A 1 85 ? 22.574 -1.547 -20.634 1.00 95.56 85 ASN A C 1
ATOM 655 O O . ASN A 1 85 ? 22.330 -2.684 -20.231 1.00 95.56 85 ASN A O 1
ATOM 659 N N . THR A 1 86 ? 23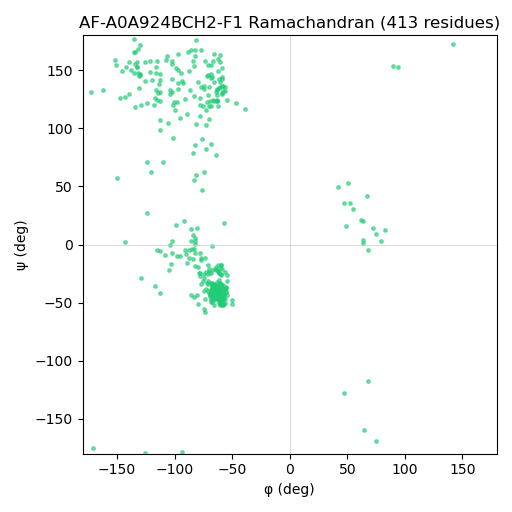.437 -1.323 -21.632 1.00 95.00 86 THR A N 1
ATOM 660 C CA . THR A 1 86 ? 24.182 -2.376 -22.361 1.00 95.00 86 THR A CA 1
ATOM 661 C C . THR A 1 86 ? 25.138 -3.177 -21.481 1.00 95.00 86 THR A C 1
ATOM 663 O O . THR A 1 86 ? 25.452 -4.321 -21.788 1.00 95.00 86 THR A O 1
ATOM 666 N N . HIS A 1 87 ? 25.560 -2.605 -20.353 1.00 92.38 87 HIS A N 1
ATOM 667 C CA . HIS A 1 87 ? 26.351 -3.305 -19.342 1.00 92.38 87 HIS A CA 1
ATOM 668 C C . HIS A 1 87 ? 25.598 -4.499 -18.720 1.00 92.38 87 HIS A C 1
ATOM 670 O O . HIS A 1 87 ? 26.228 -5.418 -18.201 1.00 92.38 87 HIS A O 1
ATOM 676 N N . LEU A 1 88 ? 24.260 -4.493 -18.772 1.00 93.69 88 LEU A N 1
ATOM 677 C CA . LEU A 1 88 ? 23.400 -5.517 -18.175 1.00 93.69 88 LEU A CA 1
ATOM 678 C C . LEU A 1 88 ? 22.563 -6.282 -19.205 1.00 93.69 88 LEU A C 1
ATOM 680 O O . LEU A 1 88 ? 22.327 -7.475 -19.033 1.00 93.69 88 LEU A O 1
ATOM 684 N N . LEU A 1 89 ? 22.100 -5.600 -20.255 1.00 95.88 89 LEU A N 1
ATOM 685 C CA . LEU A 1 89 ? 21.153 -6.130 -21.231 1.00 95.88 89 LEU A CA 1
ATOM 686 C C . LEU A 1 89 ? 21.780 -6.219 -22.619 1.00 95.88 89 LEU A C 1
ATOM 688 O O . LEU A 1 89 ? 22.308 -5.236 -23.135 1.00 95.88 89 LEU A O 1
ATOM 692 N N . GLU A 1 90 ? 21.606 -7.363 -23.271 1.00 95.88 90 GLU A N 1
ATOM 693 C CA . GLU A 1 90 ? 21.914 -7.536 -24.689 1.00 95.88 90 GLU A CA 1
ATOM 694 C C . GLU A 1 90 ? 20.637 -7.771 -25.503 1.00 95.88 90 GLU A C 1
ATOM 696 O O . GLU A 1 90 ? 19.689 -8.433 -25.067 1.00 95.88 90 GLU A O 1
ATOM 701 N N . VAL A 1 91 ? 20.591 -7.186 -26.700 1.00 97.38 91 VAL A N 1
ATOM 702 C CA . VAL A 1 91 ? 19.437 -7.283 -27.597 1.00 97.38 91 VAL A CA 1
ATOM 703 C C . VAL A 1 91 ? 19.517 -8.581 -28.387 1.00 97.38 91 VAL A C 1
ATOM 705 O O . VAL A 1 91 ? 20.497 -8.832 -29.079 1.00 97.38 91 VAL A O 1
ATOM 708 N N . ILE A 1 92 ? 18.439 -9.359 -28.354 1.00 97.31 92 ILE A N 1
ATOM 709 C CA . ILE A 1 92 ? 18.327 -10.628 -29.079 1.00 97.31 92 ILE A CA 1
ATOM 710 C C . ILE A 1 92 ? 16.970 -10.748 -29.780 1.00 97.31 92 ILE A C 1
ATOM 712 O O . ILE A 1 92 ? 16.094 -9.884 -29.661 1.00 97.31 92 ILE A O 1
ATOM 716 N N . ARG A 1 93 ? 16.772 -11.837 -30.524 1.00 97.44 93 ARG A N 1
ATOM 717 C CA . ARG A 1 93 ? 15.463 -12.231 -31.054 1.00 97.44 93 ARG A CA 1
ATOM 718 C C . ARG A 1 93 ? 14.829 -13.274 -30.141 1.00 97.44 93 ARG A C 1
ATOM 720 O O . ARG A 1 93 ? 15.487 -14.225 -29.741 1.00 97.44 93 ARG A O 1
ATOM 727 N N . VAL A 1 94 ? 13.550 -13.095 -29.822 1.00 96.44 94 VAL A N 1
ATOM 728 C CA . VAL A 1 94 ? 12.781 -14.006 -28.958 1.00 96.44 94 VAL A CA 1
ATOM 729 C C . VAL A 1 94 ? 11.419 -14.291 -29.567 1.00 96.44 94 VAL A C 1
ATOM 731 O O . VAL A 1 94 ? 10.875 -13.467 -30.302 1.00 96.44 94 VAL A O 1
ATOM 734 N N . ARG A 1 95 ? 10.823 -15.432 -29.226 1.00 94.00 95 ARG A N 1
ATOM 735 C CA . ARG A 1 95 ? 9.436 -15.730 -29.590 1.00 94.00 95 ARG A CA 1
ATOM 736 C C . ARG A 1 95 ? 8.479 -14.979 -28.661 1.00 94.00 95 ARG A C 1
ATOM 738 O O . ARG A 1 95 ? 8.594 -15.075 -27.440 1.00 94.00 95 ARG A O 1
ATOM 745 N N . SER A 1 96 ? 7.550 -14.214 -29.229 1.00 90.88 96 SER A N 1
ATOM 746 C CA . SER A 1 96 ? 6.509 -13.530 -28.460 1.00 90.88 96 SER A CA 1
ATOM 747 C C . SER A 1 96 ? 5.505 -14.551 -27.915 1.00 90.88 96 SER A C 1
ATOM 749 O O . SER A 1 96 ? 4.953 -15.304 -28.717 1.00 90.88 96 SER A O 1
ATOM 751 N N . PRO A 1 97 ? 5.198 -14.546 -26.605 1.00 85.50 97 PRO A N 1
ATOM 752 C CA . PRO A 1 97 ? 4.156 -15.412 -26.056 1.00 85.50 97 PRO A CA 1
ATOM 753 C C . PRO A 1 97 ? 2.754 -15.016 -26.545 1.00 85.50 97 PRO A C 1
ATOM 755 O O . PRO A 1 97 ? 1.861 -15.847 -26.562 1.00 85.50 97 PRO A O 1
ATOM 758 N N . VAL A 1 98 ? 2.563 -13.764 -26.984 1.00 87.12 98 VAL A N 1
ATOM 759 C CA . VAL A 1 98 ? 1.255 -13.251 -27.431 1.00 87.12 98 VAL A CA 1
ATOM 760 C C . VAL A 1 98 ? 0.964 -13.610 -28.882 1.00 87.12 98 VAL A C 1
ATOM 762 O O . VAL A 1 98 ? -0.151 -13.985 -29.216 1.00 87.12 98 VAL A O 1
ATOM 765 N N . THR A 1 99 ? 1.942 -13.436 -29.773 1.00 89.50 99 THR A N 1
ATOM 766 C CA . THR A 1 99 ? 1.718 -13.590 -31.222 1.00 89.50 99 THR A CA 1
ATOM 767 C C . THR A 1 99 ? 2.366 -14.839 -31.805 1.00 89.50 99 THR A C 1
ATOM 769 O O . THR A 1 99 ? 2.196 -15.106 -32.990 1.00 89.50 99 THR A O 1
ATOM 772 N N . GLY A 1 100 ? 3.196 -15.548 -31.035 1.00 91.00 100 GLY A N 1
ATOM 773 C CA . GLY A 1 100 ? 4.011 -16.665 -31.516 1.00 91.00 100 GLY A CA 1
ATOM 774 C C . GLY A 1 100 ? 5.132 -16.274 -32.488 1.00 91.00 100 GLY A C 1
ATOM 775 O O . GLY A 1 100 ? 5.932 -17.136 -32.852 1.00 91.00 100 GLY A O 1
ATOM 776 N N . ARG A 1 101 ? 5.221 -14.997 -32.896 1.00 94.31 101 ARG A N 1
ATOM 777 C CA . ARG A 1 101 ? 6.202 -14.482 -33.865 1.00 94.31 101 ARG A CA 1
ATOM 778 C C . ARG A 1 101 ? 7.541 -14.171 -33.206 1.00 94.31 101 ARG A C 1
ATOM 780 O O . ARG A 1 101 ? 7.596 -13.806 -32.030 1.00 94.31 101 ARG A O 1
ATOM 787 N N . THR A 1 102 ? 8.608 -14.225 -33.994 1.00 96.44 102 THR A N 1
ATOM 788 C CA . THR A 1 102 ? 9.925 -13.720 -33.594 1.00 96.44 102 THR A CA 1
ATOM 789 C C . THR A 1 102 ? 9.894 -12.194 -33.513 1.00 96.44 102 THR A C 1
ATOM 791 O O . THR A 1 102 ? 9.547 -11.514 -34.476 1.00 96.44 102 THR A O 1
ATOM 794 N N . VAL A 1 103 ? 10.245 -11.649 -32.351 1.00 96.44 103 VAL A N 1
ATOM 795 C CA . VAL A 1 103 ? 10.240 -10.213 -32.046 1.00 96.44 103 VAL A CA 1
ATOM 796 C C . VAL A 1 103 ? 11.556 -9.790 -31.395 1.00 96.44 103 VAL A C 1
ATOM 798 O O . VAL A 1 103 ? 12.355 -10.625 -30.967 1.00 96.44 103 VAL A O 1
ATOM 801 N N . LYS A 1 104 ? 11.779 -8.474 -31.291 1.00 97.69 104 LYS A N 1
ATOM 802 C CA . LYS A 1 104 ? 12.890 -7.915 -30.512 1.00 97.69 104 LYS A CA 1
ATOM 803 C C . LYS A 1 104 ? 12.715 -8.264 -29.029 1.00 97.69 104 LYS A C 1
ATOM 805 O O . LYS A 1 104 ? 11.697 -7.924 -28.417 1.00 97.69 104 LYS A O 1
ATOM 810 N N . GLY A 1 105 ? 13.722 -8.912 -28.465 1.00 97.69 105 GLY A N 1
ATOM 811 C CA . GLY A 1 105 ? 13.830 -9.232 -27.051 1.00 97.69 105 GLY A CA 1
ATOM 812 C C . GLY A 1 105 ? 15.132 -8.722 -26.459 1.00 97.69 105 GLY A C 1
ATOM 813 O O . GLY A 1 105 ? 15.960 -8.112 -27.139 1.00 97.69 105 GLY A O 1
ATOM 814 N N . VAL A 1 106 ? 15.289 -8.990 -25.175 1.00 97.50 106 VAL A N 1
ATOM 815 C CA . VAL A 1 106 ? 16.537 -8.816 -24.441 1.00 97.50 106 VAL A CA 1
ATOM 816 C C . VAL A 1 106 ? 16.809 -10.060 -23.621 1.00 97.50 106 VAL A C 1
ATOM 818 O O . VAL A 1 106 ? 15.865 -10.730 -23.205 1.00 97.50 106 VAL A O 1
ATOM 821 N N . ARG A 1 107 ? 18.079 -10.331 -23.356 1.00 96.25 107 ARG A N 1
ATOM 822 C CA . ARG A 1 107 ? 18.514 -11.205 -22.265 1.00 96.25 107 ARG A CA 1
ATOM 823 C C . ARG A 1 107 ? 19.592 -10.488 -21.462 1.00 96.25 107 ARG A C 1
ATOM 825 O O . ARG A 1 107 ? 20.045 -9.407 -21.848 1.00 96.25 107 ARG A O 1
ATOM 832 N N . LEU A 1 108 ? 19.963 -11.075 -20.338 1.00 95.38 108 LEU A N 1
ATOM 833 C CA . LEU A 1 108 ? 21.092 -10.596 -19.562 1.00 95.38 108 LEU A CA 1
ATOM 834 C C . LEU A 1 108 ? 22.413 -10.891 -20.297 1.00 95.38 108 LEU A C 1
ATOM 836 O O . LEU A 1 108 ? 22.510 -11.905 -20.983 1.00 95.38 108 LEU A O 1
ATOM 840 N N . THR A 1 109 ? 23.411 -10.013 -20.169 1.00 93.62 109 THR A N 1
ATOM 841 C CA . THR A 1 109 ? 24.746 -10.225 -20.764 1.00 93.62 109 THR A CA 1
ATOM 842 C C . THR A 1 109 ? 25.471 -11.419 -20.131 1.00 93.62 109 THR A C 1
ATOM 844 O O . THR A 1 109 ? 25.138 -11.850 -19.031 1.00 93.62 109 THR A O 1
ATOM 847 N N . CYS A 1 110 ? 26.531 -11.926 -20.766 1.00 84.88 110 CYS A N 1
ATOM 848 C CA . CYS A 1 110 ? 27.339 -13.029 -20.220 1.00 84.88 110 CYS A CA 1
ATOM 849 C C . CYS A 1 110 ? 28.003 -12.726 -18.860 1.00 84.88 110 CYS A C 1
ATOM 851 O O . CYS A 1 110 ? 28.340 -13.653 -18.130 1.00 84.88 110 CYS A O 1
ATOM 853 N N . ALA A 1 111 ? 28.159 -11.448 -18.494 1.00 78.19 111 ALA A N 1
ATOM 854 C CA . ALA A 1 111 ? 28.657 -11.023 -17.183 1.00 78.19 111 ALA A CA 1
ATOM 855 C C . ALA A 1 111 ? 27.563 -11.016 -16.098 1.00 78.19 111 ALA A C 1
ATOM 857 O O . ALA A 1 111 ? 27.847 -11.013 -14.899 1.00 78.19 111 ALA A O 1
ATOM 858 N N . ALA A 1 112 ? 26.295 -11.010 -16.498 1.00 72.12 112 ALA A N 1
ATOM 859 C CA . ALA A 1 112 ? 25.172 -10.862 -15.592 1.00 72.12 112 ALA A CA 1
ATOM 860 C C . ALA A 1 112 ? 24.848 -12.082 -14.709 1.00 72.12 112 ALA A C 1
ATOM 862 O O . ALA A 1 112 ? 24.290 -11.847 -13.640 1.00 72.12 112 ALA A O 1
ATOM 863 N N . PRO A 1 113 ? 25.199 -13.345 -15.034 1.00 71.50 113 PRO A N 1
ATOM 864 C CA . PRO A 1 113 ? 25.077 -14.455 -14.085 1.00 71.50 113 PRO A CA 1
ATOM 865 C C . PRO A 1 113 ? 25.844 -14.216 -12.776 1.00 71.50 113 PRO A C 1
ATOM 867 O O . PRO A 1 113 ? 25.330 -14.515 -11.701 1.00 71.50 113 PRO A O 1
ATOM 870 N N . VAL A 1 114 ? 27.023 -13.584 -12.841 1.00 79.56 114 VAL A N 1
ATOM 871 C CA . VAL A 1 114 ? 27.777 -13.168 -11.643 1.00 79.56 114 VAL A CA 1
ATOM 872 C C . VAL A 1 114 ? 26.997 -12.105 -10.860 1.00 79.56 114 VAL A C 1
ATOM 874 O O . VAL A 1 114 ? 26.897 -12.171 -9.637 1.00 79.56 114 VAL A O 1
ATOM 877 N N . LEU A 1 115 ? 26.375 -11.154 -11.563 1.00 79.19 115 LEU A N 1
ATOM 878 C CA . LEU A 1 115 ? 25.547 -10.116 -10.942 1.00 79.19 115 LEU A CA 1
ATOM 879 C C . LEU A 1 115 ? 24.246 -10.677 -10.341 1.00 79.19 115 LEU A C 1
ATOM 881 O O . LEU A 1 115 ? 23.800 -10.180 -9.308 1.00 79.19 115 LEU A O 1
ATOM 885 N N . LEU A 1 116 ? 23.658 -11.715 -10.947 1.00 82.38 116 LEU A N 1
ATOM 886 C CA . LEU A 1 116 ? 22.508 -12.449 -10.408 1.00 82.38 116 LEU A CA 1
ATOM 887 C C . LEU A 1 116 ? 22.870 -13.138 -9.088 1.00 82.38 116 LEU A C 1
ATOM 889 O O . LEU A 1 116 ? 22.098 -13.063 -8.133 1.00 82.38 116 LEU A O 1
ATOM 893 N N . GLY A 1 117 ? 24.060 -13.741 -9.003 1.00 82.56 117 GLY A N 1
ATOM 894 C CA . GLY A 1 117 ? 24.586 -14.312 -7.758 1.00 82.56 117 GLY A CA 1
ATOM 895 C C . GLY A 1 117 ? 24.782 -13.279 -6.640 1.00 82.56 117 GLY A C 1
ATOM 896 O O . GLY A 1 117 ? 24.713 -13.626 -5.465 1.00 82.56 117 GLY A O 1
ATOM 897 N N . GLY A 1 118 ? 24.962 -12.001 -6.992 1.00 87.25 118 GLY A N 1
ATOM 898 C CA . GLY A 1 118 ? 25.087 -10.881 -6.052 1.00 87.25 118 GLY A CA 1
ATOM 899 C C . GLY A 1 118 ? 23.764 -10.252 -5.591 1.00 87.25 118 GLY A C 1
ATOM 900 O O . GLY A 1 118 ? 23.791 -9.254 -4.866 1.00 87.25 118 GLY A O 1
ATOM 901 N N . VAL A 1 119 ? 22.606 -10.777 -6.010 1.00 92.75 119 VAL A N 1
ATOM 902 C CA . VAL A 1 119 ? 21.293 -10.270 -5.578 1.00 92.75 119 VAL A CA 1
ATOM 903 C C . VAL A 1 119 ? 21.080 -10.565 -4.094 1.00 92.75 119 VAL A C 1
ATOM 905 O O . VAL A 1 119 ? 21.017 -11.719 -3.672 1.00 92.75 119 VAL A O 1
ATOM 908 N N . THR A 1 120 ? 20.910 -9.512 -3.296 1.00 93.19 120 THR A N 1
ATOM 909 C CA . THR A 1 120 ? 20.737 -9.643 -1.844 1.00 93.19 120 THR A CA 1
ATOM 910 C C . THR A 1 120 ? 19.291 -9.968 -1.459 1.00 93.19 120 THR A C 1
ATOM 912 O O . THR A 1 120 ? 18.348 -9.696 -2.206 1.00 93.19 120 THR A O 1
ATOM 915 N N . VAL A 1 121 ? 19.087 -10.464 -0.234 1.00 90.88 121 VAL A N 1
ATOM 916 C CA . VAL A 1 121 ? 17.744 -10.643 0.353 1.00 90.88 121 VAL A CA 1
ATOM 917 C C . VAL A 1 121 ? 16.960 -9.325 0.370 1.00 90.88 121 VAL A C 1
ATOM 919 O O . VAL A 1 121 ? 15.767 -9.314 0.082 1.00 90.88 121 VAL A O 1
ATOM 922 N N . ASN A 1 122 ? 17.616 -8.191 0.641 1.00 90.38 122 ASN A N 1
ATOM 923 C CA . ASN A 1 122 ? 16.938 -6.895 0.644 1.00 90.38 122 ASN A CA 1
ATOM 924 C C . ASN A 1 122 ? 16.476 -6.463 -0.758 1.00 90.38 122 ASN A C 1
ATOM 926 O O . ASN A 1 122 ? 15.409 -5.861 -0.890 1.00 90.38 122 ASN A O 1
ATOM 930 N N . ASP A 1 123 ? 17.247 -6.790 -1.800 1.00 93.69 123 ASP A N 1
ATOM 931 C CA . ASP A 1 123 ? 16.844 -6.528 -3.184 1.00 93.69 123 ASP A CA 1
ATOM 932 C C . ASP A 1 123 ? 15.585 -7.341 -3.540 1.00 93.69 123 ASP A C 1
ATOM 934 O O . ASP A 1 123 ? 14.630 -6.783 -4.078 1.00 93.69 123 ASP A O 1
ATOM 938 N N . ARG A 1 124 ? 15.534 -8.626 -3.153 1.00 93.31 124 ARG A N 1
ATOM 939 C CA . ARG A 1 124 ? 14.350 -9.490 -3.337 1.00 93.31 124 ARG A CA 1
ATOM 940 C C . ARG A 1 124 ? 13.138 -8.981 -2.565 1.00 93.31 124 ARG A C 1
ATOM 942 O O . ARG A 1 124 ? 12.079 -8.811 -3.153 1.00 93.31 124 ARG A O 1
ATOM 949 N N . ASN A 1 125 ? 13.315 -8.631 -1.291 1.00 91.69 125 ASN A N 1
ATOM 950 C CA . ASN A 1 125 ? 12.239 -8.077 -0.468 1.00 91.69 125 ASN A CA 1
ATOM 951 C C . ASN A 1 125 ? 11.670 -6.780 -1.070 1.00 91.69 125 ASN A C 1
ATOM 953 O O . ASN A 1 125 ? 10.464 -6.566 -1.036 1.00 91.69 125 ASN A O 1
ATOM 957 N N . THR A 1 126 ? 12.516 -5.924 -1.654 1.00 91.69 126 THR A N 1
ATOM 958 C CA . THR A 1 126 ? 12.058 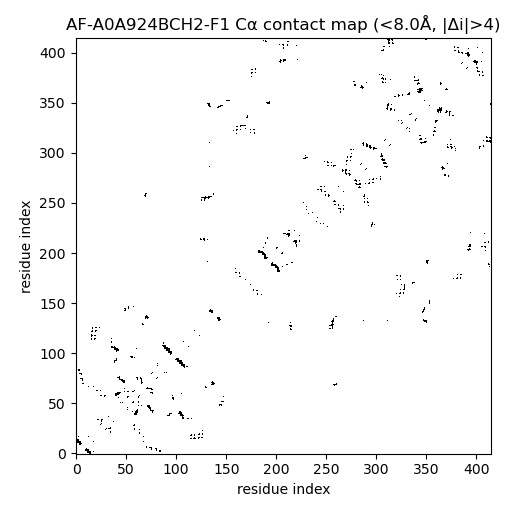-4.700 -2.336 1.00 91.69 126 THR A CA 1
ATOM 959 C C . THR A 1 126 ? 11.158 -5.032 -3.529 1.00 91.69 126 THR A C 1
ATOM 961 O O . THR A 1 126 ? 10.132 -4.390 -3.738 1.00 91.69 126 THR A O 1
ATOM 964 N N . VAL A 1 127 ? 11.520 -6.055 -4.304 1.00 92.06 127 VAL A N 1
ATOM 965 C CA . VAL A 1 127 ? 10.732 -6.518 -5.454 1.00 92.06 127 VAL A CA 1
ATOM 966 C C . VAL A 1 127 ? 9.436 -7.191 -5.021 1.00 92.06 127 VAL A C 1
ATOM 968 O O . VAL A 1 127 ? 8.395 -6.914 -5.612 1.00 92.06 127 VAL A O 1
ATOM 971 N N . ASP A 1 128 ? 9.469 -8.020 -3.980 1.00 90.12 128 ASP A N 1
ATOM 972 C CA . ASP A 1 128 ? 8.264 -8.628 -3.415 1.00 90.12 128 ASP A CA 1
ATOM 973 C C . ASP A 1 128 ? 7.284 -7.546 -2.950 1.00 90.12 128 ASP A C 1
ATOM 975 O O . ASP A 1 128 ? 6.112 -7.580 -3.317 1.00 90.12 128 ASP A O 1
ATOM 979 N N . ALA A 1 129 ? 7.780 -6.521 -2.247 1.00 89.81 129 ALA A N 1
ATOM 980 C CA . ALA A 1 129 ? 6.964 -5.390 -1.823 1.00 89.81 129 ALA A CA 1
ATOM 981 C C . ALA A 1 129 ? 6.326 -4.665 -3.021 1.00 89.81 129 ALA A C 1
ATOM 983 O O . ALA A 1 129 ? 5.135 -4.384 -2.984 1.00 89.81 129 ALA A O 1
ATOM 984 N N . LEU A 1 130 ? 7.087 -4.402 -4.093 1.00 88.56 130 LEU A N 1
ATOM 985 C CA . LEU A 1 130 ? 6.587 -3.760 -5.322 1.00 88.56 130 LEU A CA 1
ATOM 986 C C . LEU A 1 130 ? 5.522 -4.589 -6.057 1.00 88.56 130 LEU A C 1
ATOM 988 O O . LEU A 1 130 ? 4.665 -4.028 -6.742 1.00 88.56 130 LEU A O 1
ATOM 992 N N . LEU A 1 131 ? 5.621 -5.916 -5.986 1.00 84.50 131 LEU A N 1
ATOM 993 C CA . LEU A 1 131 ? 4.690 -6.837 -6.634 1.00 84.50 131 LEU A CA 1
ATOM 994 C C . LEU A 1 131 ? 3.366 -6.960 -5.875 1.00 84.50 131 LEU A C 1
ATOM 996 O O . LEU A 1 131 ? 2.328 -7.123 -6.518 1.00 84.50 131 LEU A O 1
ATOM 1000 N N . ASP A 1 132 ? 3.419 -6.874 -4.545 1.00 82.19 132 ASP A N 1
ATOM 1001 C CA . ASP A 1 132 ? 2.278 -7.118 -3.657 1.00 82.19 132 ASP A CA 1
ATOM 1002 C C . ASP A 1 132 ? 1.661 -5.824 -3.082 1.00 82.19 132 ASP A C 1
ATOM 1004 O O . ASP A 1 132 ? 0.673 -5.870 -2.344 1.00 82.19 132 ASP A O 1
ATOM 1008 N N . SER A 1 133 ? 2.207 -4.650 -3.415 1.00 84.44 133 SER A N 1
ATOM 1009 C CA . SER A 1 133 ? 1.653 -3.347 -3.033 1.00 84.44 133 SER A CA 1
ATOM 1010 C C . SER A 1 133 ? 0.581 -2.829 -3.998 1.00 84.44 133 SER A C 1
ATOM 1012 O O . SER A 1 133 ? 0.442 -3.268 -5.143 1.00 84.44 133 SER A O 1
ATOM 1014 N N . ASP A 1 134 ? -0.138 -1.793 -3.560 1.00 83.25 134 ASP A N 1
ATOM 1015 C CA . ASP A 1 134 ? -0.956 -0.980 -4.458 1.00 83.25 134 ASP A CA 1
ATOM 1016 C C . ASP A 1 134 ? -0.100 -0.356 -5.570 1.00 83.25 134 ASP A C 1
ATOM 1018 O O . ASP A 1 134 ? 1.046 0.050 -5.355 1.00 83.25 134 ASP A O 1
ATOM 1022 N N . ILE A 1 135 ? -0.673 -0.258 -6.773 1.00 82.88 135 ILE A N 1
ATOM 1023 C CA . ILE A 1 135 ? 0.022 0.302 -7.934 1.00 82.88 135 ILE A CA 1
ATOM 1024 C C . ILE A 1 135 ? -0.512 1.687 -8.232 1.00 82.88 135 ILE A C 1
ATOM 1026 O O . ILE A 1 135 ? -1.582 1.852 -8.821 1.00 82.88 135 ILE A O 1
ATOM 1030 N N . GLU A 1 136 ? 0.288 2.676 -7.870 1.00 82.88 136 GLU A N 1
ATOM 1031 C CA . GLU A 1 136 ? 0.025 4.071 -8.181 1.00 82.88 136 GLU A CA 1
ATOM 1032 C C . GLU A 1 136 ? 0.753 4.471 -9.463 1.00 82.88 136 GLU A C 1
ATOM 1034 O O . GLU A 1 136 ? 1.841 3.975 -9.764 1.00 82.88 136 GLU A O 1
ATOM 1039 N N . ASP A 1 137 ? 0.152 5.385 -10.216 1.00 81.69 137 ASP A N 1
ATOM 1040 C CA . ASP A 1 137 ? 0.808 6.067 -11.321 1.00 81.69 137 ASP A CA 1
ATOM 1041 C C . ASP A 1 137 ? 0.904 7.546 -10.971 1.00 81.69 137 ASP A C 1
ATOM 1043 O O . ASP A 1 137 ? -0.114 8.181 -10.708 1.00 81.69 137 ASP A O 1
ATOM 1047 N N . ALA A 1 138 ? 2.113 8.106 -10.987 1.00 80.19 138 ALA A N 1
ATOM 1048 C CA . ALA A 1 138 ? 2.345 9.491 -10.579 1.00 80.19 138 ALA A CA 1
ATOM 1049 C C . ALA A 1 138 ? 1.545 10.525 -11.400 1.00 80.19 138 ALA A C 1
ATOM 1051 O O . ALA A 1 138 ? 1.317 11.636 -10.928 1.00 80.19 138 ALA A O 1
ATOM 1052 N N . ASN A 1 139 ? 1.091 10.162 -12.606 1.00 78.50 139 ASN A N 1
ATOM 1053 C CA . ASN A 1 139 ? 0.276 11.023 -13.464 1.00 78.50 139 ASN A CA 1
ATOM 1054 C C . ASN A 1 139 ? -1.236 10.848 -13.249 1.00 78.50 139 ASN A C 1
ATOM 1056 O O . ASN A 1 139 ? -2.025 11.561 -13.869 1.00 78.50 139 ASN A O 1
ATOM 1060 N N . LYS A 1 140 ? -1.666 9.901 -12.409 1.00 73.44 140 LYS A N 1
ATOM 1061 C CA . LYS A 1 140 ? -3.081 9.635 -12.147 1.00 73.44 140 LYS A CA 1
ATOM 1062 C C . LYS A 1 140 ? -3.458 9.920 -10.704 1.00 73.44 140 LYS A C 1
ATOM 1064 O O . LYS A 1 140 ? -2.658 9.848 -9.775 1.00 73.44 140 LYS A O 1
ATOM 1069 N N . LYS A 1 141 ? -4.738 10.250 -10.525 1.00 71.44 141 LYS A N 1
ATOM 1070 C CA . LYS A 1 141 ? -5.328 10.433 -9.198 1.00 71.44 141 LYS A CA 1
ATOM 1071 C C . LYS A 1 141 ? -5.860 9.143 -8.573 1.00 71.44 141 LYS A C 1
ATOM 1073 O O . LYS A 1 141 ? -6.227 9.157 -7.406 1.00 71.44 141 LYS A O 1
ATOM 1078 N N . GLU A 1 142 ? -5.827 8.049 -9.322 1.00 74.50 142 GLU A N 1
ATOM 1079 C CA . GLU A 1 142 ? -6.427 6.762 -8.985 1.00 74.50 142 GLU A CA 1
ATOM 1080 C C . GLU A 1 142 ? -5.389 5.641 -9.059 1.00 74.50 142 GLU A C 1
ATOM 1082 O O . GLU A 1 142 ? -4.385 5.747 -9.772 1.00 74.50 142 GLU A O 1
ATOM 1087 N N . LEU A 1 143 ? -5.668 4.552 -8.348 1.00 79.38 143 LEU A N 1
ATOM 1088 C CA . LEU A 1 143 ? -4.878 3.330 -8.416 1.00 79.38 143 LEU A CA 1
ATOM 1089 C C . LEU A 1 143 ? -5.097 2.614 -9.746 1.00 79.38 143 LEU A C 1
ATOM 1091 O O . LEU A 1 143 ? -6.192 2.616 -10.307 1.00 79.38 143 LEU A O 1
ATOM 1095 N N . LEU A 1 144 ? -4.038 1.992 -10.259 1.00 74.69 144 LEU A N 1
ATOM 1096 C CA . LEU A 1 144 ? -4.133 1.194 -11.470 1.00 74.69 144 LEU A CA 1
ATOM 1097 C C . LEU A 1 144 ? -4.752 -0.161 -11.149 1.00 74.69 144 LEU A C 1
ATOM 1099 O O . LEU A 1 144 ? -4.104 -1.021 -10.540 1.00 74.69 144 LEU A O 1
ATOM 1103 N N . ASP A 1 145 ? -5.971 -0.360 -11.637 1.00 69.56 145 ASP A N 1
ATOM 1104 C CA . ASP A 1 145 ? -6.615 -1.665 -11.665 1.00 69.56 145 ASP A CA 1
ATOM 1105 C C . ASP A 1 145 ? -5.952 -2.544 -12.733 1.00 69.56 145 ASP A C 1
ATOM 1107 O O . ASP A 1 145 ? -6.098 -2.342 -13.941 1.00 69.56 145 ASP A O 1
ATOM 1111 N N . VAL A 1 146 ? -5.103 -3.459 -12.278 1.00 68.88 146 VAL A N 1
ATOM 1112 C CA . VAL A 1 146 ? -4.421 -4.424 -13.132 1.00 68.88 146 VAL A CA 1
ATOM 1113 C C . VAL A 1 146 ? -4.331 -5.724 -12.359 1.00 68.88 146 VAL A C 1
ATOM 1115 O O . VAL A 1 146 ? -3.808 -5.745 -11.248 1.00 68.88 146 VAL A O 1
ATOM 1118 N N . SER A 1 147 ? -4.785 -6.819 -12.951 1.00 65.31 147 SER A N 1
ATOM 1119 C CA . SER A 1 147 ? -4.572 -8.145 -12.384 1.00 65.31 147 SER A CA 1
ATOM 1120 C C . SER A 1 147 ? -3.451 -8.852 -13.134 1.00 65.31 147 SER A C 1
ATOM 1122 O O . SER A 1 147 ? -3.430 -8.853 -14.364 1.00 65.31 147 SER A O 1
ATOM 1124 N N . PHE A 1 148 ? -2.497 -9.412 -12.393 1.00 67.38 148 PHE A N 1
ATOM 1125 C CA . PHE A 1 148 ? -1.397 -10.195 -12.958 1.00 67.38 148 PHE A CA 1
ATOM 1126 C C . PHE A 1 148 ? -1.731 -11.691 -13.073 1.00 67.38 148 PHE A C 1
ATOM 1128 O O . PHE A 1 148 ? -0.970 -12.438 -13.679 1.00 67.38 148 PHE A O 1
ATOM 1135 N N . GLU A 1 149 ? -2.859 -12.127 -12.510 1.00 61.56 149 GLU A N 1
ATOM 1136 C CA . GLU A 1 149 ? -3.275 -13.529 -12.454 1.00 61.56 149 GLU A CA 1
ATOM 1137 C C . GLU A 1 149 ? -4.782 -13.654 -12.766 1.00 61.56 149 GLU A C 1
ATOM 1139 O O . GLU A 1 149 ? -5.540 -12.721 -12.471 1.00 61.56 149 GLU A O 1
ATOM 1144 N N . PRO A 1 150 ? -5.246 -14.778 -13.347 1.00 45.44 150 PRO A N 1
ATOM 1145 C CA . PRO A 1 150 ? -6.670 -15.064 -13.531 1.00 45.44 150 PRO A CA 1
ATOM 1146 C C . PRO A 1 150 ? -7.440 -15.082 -12.200 1.00 45.44 150 PRO A C 1
ATOM 1148 O O . PRO A 1 150 ? -6.872 -15.335 -11.140 1.00 45.44 150 PRO A O 1
ATOM 1151 N N . CYS A 1 151 ? -8.726 -14.754 -12.268 1.00 44.72 151 CYS A N 1
ATOM 1152 C CA . CYS A 1 151 ? -9.614 -14.456 -11.145 1.00 44.72 151 CYS A CA 1
ATOM 1153 C C . CYS A 1 151 ? -10.448 -15.691 -10.765 1.00 44.72 151 CYS A C 1
ATOM 1155 O O . CYS A 1 151 ? -11.217 -16.147 -11.604 1.00 44.72 151 CYS A O 1
ATOM 1157 N N . GLU A 1 152 ? -10.378 -16.163 -9.516 1.00 38.06 152 GLU A N 1
ATOM 1158 C CA . GLU A 1 152 ? -11.408 -17.046 -8.942 1.00 38.06 152 GLU A CA 1
ATOM 1159 C C . GLU A 1 152 ? -12.158 -16.307 -7.828 1.00 38.06 152 GLU A C 1
ATOM 1161 O O . GLU A 1 152 ? -11.508 -15.783 -6.922 1.00 38.06 152 GLU A O 1
ATOM 1166 N N . PRO A 1 153 ? -13.496 -16.185 -7.898 1.00 42.97 153 PRO A N 1
ATOM 1167 C CA . PRO A 1 153 ? -14.265 -15.472 -6.887 1.00 42.97 153 PRO A CA 1
ATOM 1168 C C . PRO A 1 153 ? -14.136 -16.164 -5.525 1.00 42.97 153 PRO A C 1
ATOM 1170 O O . PRO A 1 153 ? -14.474 -17.334 -5.386 1.00 42.97 153 PRO A O 1
ATOM 1173 N N . LEU A 1 154 ? -13.691 -15.422 -4.508 1.00 44.09 154 LEU A N 1
ATOM 1174 C CA . LEU A 1 154 ? -13.809 -15.858 -3.116 1.00 44.09 154 LEU A CA 1
ATOM 1175 C C . LEU A 1 154 ? -15.293 -15.913 -2.738 1.00 44.09 154 LEU A C 1
ATOM 1177 O O . LEU A 1 154 ? -16.008 -14.911 -2.852 1.00 44.09 154 LEU A O 1
ATOM 1181 N N . GLU A 1 155 ? -15.747 -17.078 -2.283 1.00 42.19 155 GLU A N 1
ATOM 1182 C CA . GLU A 1 155 ? -17.093 -17.253 -1.747 1.00 42.19 155 GLU A CA 1
ATOM 1183 C C . GLU A 1 155 ? -17.315 -16.312 -0.555 1.00 42.19 155 GLU A C 1
ATOM 1185 O O . GLU A 1 155 ? -16.501 -16.199 0.366 1.00 42.19 155 GLU A O 1
ATOM 1190 N N . ARG A 1 156 ? -18.435 -15.584 -0.584 1.00 50.09 156 ARG A N 1
ATOM 1191 C CA . ARG A 1 156 ? -18.841 -14.708 0.515 1.00 50.09 156 ARG A CA 1
ATOM 1192 C C . ARG A 1 156 ? -19.254 -15.575 1.704 1.00 50.09 156 ARG A C 1
ATOM 1194 O O . ARG A 1 156 ? -20.346 -16.132 1.695 1.00 50.09 156 ARG A O 1
ATOM 1201 N N . SER A 1 157 ? -18.440 -15.615 2.757 1.00 51.34 157 SER A N 1
ATOM 1202 C CA . SER A 1 157 ? -18.873 -16.134 4.061 1.00 51.34 157 SER A CA 1
ATOM 1203 C C . SER A 1 157 ? -19.834 -15.134 4.725 1.00 51.34 157 SER A C 1
ATOM 1205 O O . SER A 1 157 ? -19.431 -14.267 5.500 1.00 51.34 157 SER A O 1
ATOM 1207 N N . VAL A 1 158 ? -21.112 -15.191 4.338 1.00 56.22 158 VAL A N 1
ATOM 1208 C CA . VAL A 1 158 ? -22.214 -14.438 4.974 1.00 56.22 158 VAL A CA 1
ATOM 1209 C C . VAL A 1 158 ? -22.648 -15.118 6.281 1.00 56.22 158 VAL A C 1
ATOM 1211 O O . VAL A 1 158 ? -23.059 -14.438 7.218 1.00 56.22 158 VAL A O 1
ATOM 1214 N N . SER A 1 159 ? -22.460 -16.438 6.388 1.00 58.16 159 SER A N 1
ATOM 1215 C CA . SER A 1 159 ? -22.928 -17.259 7.512 1.00 58.16 159 SER A CA 1
ATOM 1216 C C . SER A 1 159 ? -22.339 -16.851 8.864 1.00 58.16 159 SER A C 1
ATOM 1218 O O . SER A 1 159 ? -23.035 -16.874 9.875 1.00 58.16 159 SER A O 1
ATOM 1220 N N . THR A 1 160 ? -21.068 -16.437 8.913 1.00 64.44 160 THR A N 1
ATOM 1221 C CA . THR A 1 160 ? -20.441 -16.027 10.180 1.00 64.44 160 THR A CA 1
ATOM 1222 C C . THR A 1 160 ? -20.933 -14.655 10.651 1.00 64.44 160 THR A C 1
ATOM 1224 O O . THR A 1 160 ? -20.975 -14.406 11.851 1.00 64.44 160 THR A O 1
ATOM 1227 N N . ALA A 1 161 ? -21.336 -13.765 9.735 1.00 62.16 161 ALA A N 1
ATOM 1228 C CA . ALA A 1 161 ? -21.892 -12.462 10.103 1.00 62.16 161 ALA A CA 1
ATOM 1229 C C . ALA A 1 161 ? -23.273 -12.614 10.757 1.00 62.16 161 ALA A C 1
ATOM 1231 O O . ALA A 1 161 ? -23.531 -12.016 11.799 1.00 62.16 161 ALA A O 1
ATOM 1232 N N . GLU A 1 162 ? -24.135 -13.454 10.179 1.00 62.78 162 GLU A N 1
ATOM 1233 C CA . GLU A 1 162 ? -25.470 -13.755 10.713 1.00 62.78 162 GLU A CA 1
ATOM 1234 C C . GLU A 1 162 ? -25.401 -14.379 12.114 1.00 62.78 162 GLU A C 1
ATOM 1236 O O . GLU A 1 162 ? -26.210 -14.043 12.974 1.00 62.78 162 GLU A O 1
ATOM 1241 N N . ALA A 1 163 ? -24.384 -15.204 12.387 1.00 60.62 163 ALA A N 1
ATOM 1242 C CA . ALA A 1 163 ? -24.178 -15.819 13.699 1.00 60.62 163 ALA A CA 1
ATOM 1243 C C . ALA A 1 163 ? -23.858 -14.816 14.828 1.00 60.62 163 ALA A C 1
ATOM 1245 O O . ALA A 1 163 ? -24.036 -15.140 16.001 1.00 60.62 163 ALA A O 1
ATOM 1246 N N . VAL A 1 164 ? -23.375 -13.612 14.498 1.00 71.94 164 VAL A N 1
ATOM 1247 C CA . VAL A 1 164 ? -22.953 -12.596 15.482 1.00 71.94 164 VAL A CA 1
ATOM 1248 C C . VAL A 1 164 ? -23.994 -11.476 15.634 1.00 71.94 164 VAL A C 1
ATOM 1250 O O . VAL A 1 164 ? -23.986 -10.748 16.628 1.00 71.94 164 VAL A O 1
ATOM 1253 N N . VAL A 1 165 ? -24.924 -11.332 14.685 1.00 71.06 165 VAL A N 1
ATOM 1254 C CA . VAL A 1 165 ? -25.951 -10.281 14.710 1.00 71.06 165 VAL A CA 1
ATOM 1255 C C . VAL A 1 165 ? -27.248 -10.802 15.328 1.00 71.06 165 VAL A C 1
ATOM 1257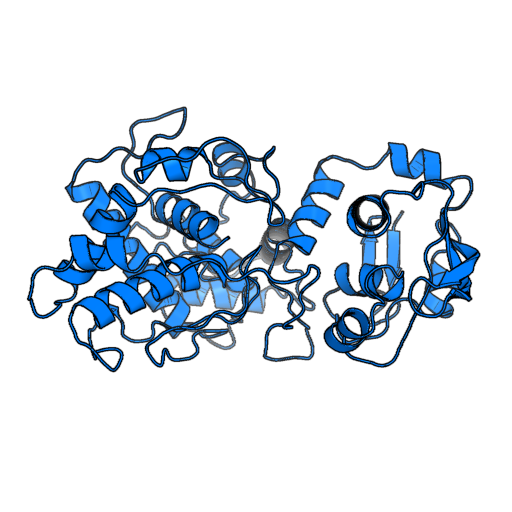 O O . VAL A 1 165 ? -28.001 -11.543 14.708 1.00 71.06 165 VAL A O 1
ATOM 1260 N N . THR A 1 166 ? -27.569 -10.342 16.539 1.00 55.84 166 THR A N 1
ATOM 1261 C CA . THR A 1 166 ? -28.858 -10.615 17.193 1.00 55.84 166 THR A CA 1
ATOM 1262 C C . THR A 1 166 ? -29.788 -9.405 17.086 1.00 55.84 166 THR A C 1
ATOM 1264 O O . THR A 1 166 ? -29.735 -8.527 17.942 1.00 55.84 166 THR A O 1
ATOM 1267 N N . GLY A 1 167 ? -30.622 -9.340 16.040 1.00 54.72 167 GLY A N 1
ATOM 1268 C CA . GLY A 1 167 ? -31.883 -8.569 15.981 1.00 54.72 167 GLY A CA 1
ATOM 1269 C C . GLY A 1 167 ? -31.911 -7.091 16.424 1.00 54.72 167 GLY A C 1
ATOM 1270 O O . GLY A 1 167 ? -33.000 -6.573 16.661 1.00 54.72 167 GLY A O 1
ATOM 1271 N N . ALA A 1 168 ? -30.776 -6.402 16.566 1.00 54.81 168 ALA A N 1
ATOM 1272 C CA . ALA A 1 168 ? -30.698 -5.098 17.223 1.00 54.81 168 ALA A CA 1
ATOM 1273 C C . ALA A 1 168 ? -30.138 -3.995 16.315 1.00 54.81 168 ALA A C 1
ATOM 1275 O O . ALA A 1 168 ? -29.262 -4.219 15.482 1.00 54.81 168 ALA A O 1
ATOM 1276 N N . LEU A 1 169 ? -30.622 -2.773 16.551 1.00 62.56 169 LEU A N 1
ATOM 1277 C CA . LEU A 1 169 ? -30.056 -1.526 16.040 1.00 62.56 169 LEU A CA 1
ATOM 1278 C C . LEU A 1 169 ? -28.568 -1.427 16.416 1.00 62.56 169 LEU A C 1
ATOM 1280 O O . LEU A 1 169 ? -28.220 -1.465 17.598 1.00 62.56 169 LEU A O 1
ATOM 1284 N N . PHE A 1 170 ? -27.687 -1.242 15.431 1.00 73.31 170 PHE A N 1
ATOM 1285 C CA . PHE A 1 170 ? -26.279 -0.967 15.710 1.00 73.31 170 PHE A CA 1
ATOM 1286 C C . PHE A 1 170 ? -26.102 0.437 16.300 1.00 73.31 170 PHE A C 1
ATOM 1288 O O . PHE A 1 170 ? -26.359 1.445 15.646 1.00 73.31 170 PHE A O 1
ATOM 1295 N N . SER A 1 171 ? -25.580 0.506 17.522 1.00 84.38 171 SER A N 1
ATOM 1296 C CA . SER A 1 171 ? -24.834 1.662 18.027 1.00 84.38 171 SER A CA 1
ATOM 1297 C C . SER A 1 171 ? -23.341 1.528 17.695 1.00 84.38 171 SER A C 1
ATOM 1299 O O . SER A 1 171 ? -22.864 0.432 17.373 1.00 84.38 171 SER A O 1
ATOM 1301 N N . ASN A 1 172 ? -22.577 2.621 17.830 1.00 84.94 172 ASN A N 1
ATOM 1302 C CA . ASN A 1 172 ? -21.124 2.619 17.603 1.00 84.94 172 ASN A CA 1
ATOM 1303 C C . ASN A 1 172 ? -20.416 1.480 18.364 1.00 84.94 172 ASN A C 1
ATOM 1305 O O . ASN A 1 172 ? -19.639 0.737 17.769 1.00 84.94 172 ASN A O 1
ATOM 1309 N N . SER A 1 173 ? -20.712 1.305 19.657 1.00 87.25 173 SER A N 1
ATOM 1310 C CA . SER A 1 173 ? -20.046 0.302 20.499 1.00 87.25 173 SER A CA 1
ATOM 1311 C C . SER A 1 173 ? -20.451 -1.126 20.137 1.00 87.25 173 SER A C 1
ATOM 1313 O O . SER A 1 173 ? -19.600 -2.010 20.079 1.00 87.25 173 SER A O 1
ATOM 1315 N N . THR A 1 174 ? -21.731 -1.363 19.835 1.00 89.94 174 THR A N 1
ATOM 1316 C CA . THR A 1 174 ? -22.211 -2.699 19.440 1.00 89.94 174 THR A CA 1
ATOM 1317 C C . THR A 1 174 ? -21.620 -3.159 18.110 1.00 89.94 174 THR A C 1
ATOM 1319 O O . THR A 1 174 ? -21.309 -4.337 17.968 1.00 89.94 174 THR A O 1
ATOM 1322 N N . LEU A 1 175 ? -21.395 -2.239 17.164 1.00 91.25 175 LEU A N 1
ATOM 1323 C CA . LEU A 1 175 ? -20.791 -2.567 15.873 1.00 91.25 175 LEU A CA 1
ATOM 1324 C C . LEU A 1 175 ? -19.313 -2.954 16.018 1.00 91.25 175 LEU A C 1
ATOM 1326 O O . LEU A 1 175 ? -18.881 -3.949 15.441 1.00 91.25 175 LEU A O 1
ATOM 1330 N N . VAL A 1 176 ? -18.550 -2.209 16.828 1.00 93.81 176 VAL A N 1
ATOM 1331 C CA . VAL A 1 176 ? -17.149 -2.549 17.142 1.00 93.81 176 VAL A CA 1
ATOM 1332 C C . VAL A 1 176 ? -17.072 -3.903 17.846 1.00 93.81 176 VAL A C 1
ATOM 1334 O O . VAL A 1 176 ? -16.253 -4.742 17.476 1.00 93.81 176 VAL A O 1
ATOM 1337 N N . LYS A 1 177 ? -17.966 -4.153 18.810 1.00 92.94 177 LYS A N 1
ATOM 1338 C CA . LYS A 1 177 ? -18.020 -5.421 19.540 1.00 92.94 177 LYS A CA 1
ATOM 1339 C C . LYS A 1 177 ? -18.296 -6.606 18.610 1.00 92.94 177 LYS A C 1
ATOM 1341 O O . LYS A 1 177 ? -17.536 -7.569 18.630 1.00 92.94 177 LYS A O 1
ATOM 1346 N N . ALA A 1 178 ? -19.299 -6.482 17.738 1.00 91.50 178 ALA A N 1
ATOM 1347 C CA . ALA A 1 178 ? -19.642 -7.498 16.744 1.00 91.50 178 ALA A CA 1
ATOM 1348 C C . ALA A 1 178 ? -18.495 -7.763 15.754 1.00 91.50 178 ALA A C 1
ATOM 1350 O O . ALA A 1 178 ? -18.246 -8.907 15.381 1.00 91.50 178 ALA A O 1
ATOM 1351 N N . LEU A 1 179 ? -17.752 -6.726 15.354 1.00 92.94 179 LEU A N 1
ATOM 1352 C CA . LEU A 1 179 ? -16.574 -6.884 14.503 1.00 92.94 179 LEU A CA 1
ATOM 1353 C C . LEU A 1 179 ? -15.460 -7.676 15.207 1.00 92.94 179 LEU A C 1
ATOM 1355 O O . LEU A 1 179 ? -14.880 -8.582 14.605 1.00 92.94 179 LEU A O 1
ATOM 1359 N N . VAL A 1 180 ? -15.179 -7.358 16.477 1.00 94.12 180 VAL A N 1
ATOM 1360 C CA . VAL A 1 180 ? -14.193 -8.085 17.293 1.00 94.12 180 VAL A CA 1
ATOM 1361 C C . VAL A 1 180 ? -14.616 -9.540 17.499 1.00 94.12 180 VAL A C 1
ATOM 1363 O O . VAL A 1 180 ? -13.780 -10.428 17.327 1.00 94.12 180 VAL A O 1
ATOM 1366 N N . ASP A 1 181 ? -15.892 -9.779 17.816 1.00 91.69 181 ASP A N 1
ATOM 1367 C CA . ASP A 1 181 ? -16.472 -11.113 18.024 1.00 91.69 181 ASP A CA 1
ATOM 1368 C C . ASP A 1 181 ? -16.399 -11.962 16.755 1.00 91.69 181 ASP A C 1
ATOM 1370 O O . ASP A 1 181 ? -15.916 -13.093 16.797 1.00 91.69 181 ASP A O 1
ATOM 1374 N N . TRP A 1 182 ? -16.787 -11.399 15.607 1.00 90.88 182 TRP A N 1
ATOM 1375 C CA . TRP A 1 182 ? -16.685 -12.098 14.332 1.00 90.88 182 TRP A CA 1
ATOM 1376 C C . TRP A 1 182 ? -15.233 -12.493 14.044 1.00 90.88 182 TRP A C 1
ATOM 1378 O O . TRP A 1 182 ? -14.948 -13.665 13.817 1.00 90.88 182 TRP A O 1
ATOM 1388 N N . MET A 1 183 ? -14.282 -11.560 14.117 1.00 91.81 183 MET A N 1
ATOM 1389 C CA . MET A 1 183 ? -12.874 -11.879 13.844 1.00 91.81 183 MET A CA 1
ATOM 1390 C C . MET A 1 183 ? -12.262 -12.878 14.840 1.00 91.81 183 MET A C 1
ATOM 1392 O O . MET A 1 183 ? -11.285 -13.552 14.500 1.00 91.81 183 MET A O 1
ATOM 1396 N N . ALA A 1 184 ? -12.836 -13.007 16.040 1.00 90.88 184 ALA A N 1
ATOM 1397 C CA . ALA A 1 184 ? -12.413 -13.995 17.023 1.00 90.88 184 ALA A CA 1
ATOM 1398 C C . ALA A 1 184 ? -12.803 -15.433 16.637 1.00 90.88 184 ALA A C 1
ATOM 1400 O O . ALA A 1 184 ? -12.041 -16.344 16.946 1.00 90.88 184 ALA A O 1
ATOM 1401 N N . ILE A 1 185 ? -13.937 -15.637 15.954 1.00 89.62 185 ILE A N 1
ATOM 1402 C CA . ILE A 1 185 ? -14.451 -16.974 15.585 1.00 89.62 185 ILE A CA 1
ATOM 1403 C C . ILE A 1 185 ? -14.258 -17.327 14.106 1.00 89.62 185 ILE A C 1
ATOM 1405 O O . ILE A 1 185 ? -14.263 -18.498 13.739 1.00 89.62 185 ILE A O 1
ATOM 1409 N N . ASP A 1 186 ? -14.090 -16.320 13.251 1.00 89.75 186 ASP A N 1
ATOM 1410 C CA . ASP A 1 186 ? -13.840 -16.484 11.824 1.00 89.75 186 ASP A CA 1
ATOM 1411 C C . ASP A 1 186 ? -12.523 -17.242 11.612 1.00 89.75 186 ASP A C 1
ATOM 1413 O O . ASP A 1 186 ? -11.505 -16.926 12.237 1.00 89.75 186 ASP A O 1
ATOM 1417 N N . THR A 1 187 ? -12.525 -18.229 10.721 1.00 90.62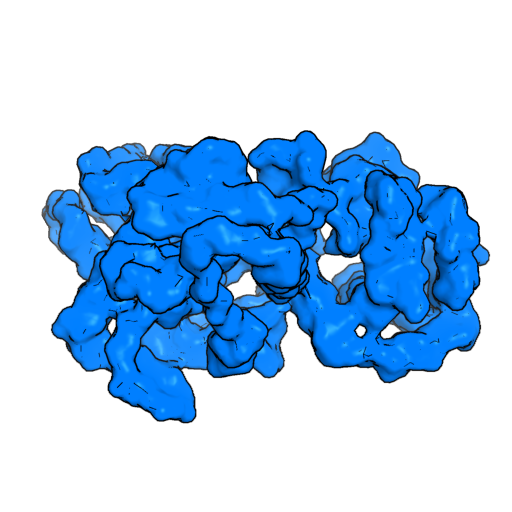 187 THR A N 1
ATOM 1418 C CA . THR A 1 187 ? -11.306 -18.944 10.331 1.00 90.62 187 THR A CA 1
ATOM 1419 C C . THR A 1 187 ? -10.524 -18.123 9.310 1.00 90.62 187 THR A C 1
ATOM 1421 O O . THR A 1 187 ? -11.096 -17.508 8.411 1.00 90.62 187 THR A O 1
ATOM 1424 N N . PHE A 1 188 ? -9.201 -18.109 9.434 1.00 90.69 188 PHE A N 1
ATOM 1425 C CA . PHE A 1 188 ? -8.302 -17.376 8.554 1.00 90.69 188 PHE A CA 1
ATOM 1426 C C . PHE A 1 188 ? -7.163 -18.233 8.047 1.00 90.69 188 PHE A C 1
ATOM 1428 O O . PHE A 1 188 ? -6.484 -18.897 8.820 1.00 90.69 188 PHE A O 1
ATOM 1435 N N . GLN A 1 189 ? -6.904 -18.136 6.749 1.00 90.62 189 GLN A N 1
ATOM 1436 C CA . GLN A 1 189 ? -5.748 -18.731 6.104 1.00 90.62 189 GLN A CA 1
ATOM 1437 C C . GLN A 1 189 ? -4.901 -17.607 5.494 1.00 90.62 189 GLN A C 1
ATOM 1439 O O . GLN A 1 189 ? -5.398 -16.892 4.617 1.00 90.62 189 GLN A O 1
ATOM 1444 N N . PRO A 1 190 ? -3.632 -17.431 5.900 1.00 88.94 190 PRO A N 1
ATOM 1445 C CA . PRO A 1 190 ? -2.768 -16.460 5.250 1.00 88.94 190 PRO A CA 1
ATOM 1446 C C . PRO A 1 190 ? -2.487 -16.884 3.806 1.00 88.94 190 PRO A C 1
ATOM 1448 O O . PRO A 1 190 ? -2.276 -18.063 3.509 1.00 88.94 190 PRO A O 1
ATOM 1451 N N . HIS A 1 191 ? -2.475 -15.902 2.908 1.00 86.38 191 HIS A N 1
ATOM 1452 C CA . HIS A 1 191 ? -2.200 -16.091 1.490 1.00 86.38 191 HIS A CA 1
ATOM 1453 C C . HIS A 1 191 ? -0.973 -15.287 1.082 1.00 86.38 191 HIS A C 1
ATOM 1455 O O . HIS A 1 191 ? -0.790 -14.151 1.512 1.00 86.38 191 HIS A O 1
ATOM 1461 N N . TYR A 1 192 ? -0.150 -15.860 0.210 1.00 84.19 192 TYR A N 1
ATOM 1462 C CA . TYR A 1 192 ? 0.947 -15.166 -0.452 1.00 84.19 192 TYR A CA 1
ATOM 1463 C C . TYR A 1 192 ? 0.844 -15.407 -1.951 1.00 84.19 192 TYR A C 1
ATOM 1465 O O . TYR A 1 192 ? 0.857 -16.553 -2.399 1.00 84.19 192 TYR A O 1
ATOM 1473 N N . ARG A 1 193 ? 0.707 -14.327 -2.733 1.00 76.56 193 ARG A N 1
ATOM 1474 C CA . ARG A 1 193 ? 0.537 -14.398 -4.196 1.00 76.56 193 ARG A CA 1
ATOM 1475 C C . ARG A 1 193 ? -0.571 -15.379 -4.610 1.00 76.56 193 ARG A C 1
ATOM 1477 O O . ARG A 1 193 ? -0.330 -16.309 -5.371 1.00 76.56 193 ARG A O 1
ATOM 1484 N N . ARG A 1 194 ? -1.766 -15.192 -4.036 1.00 73.06 194 ARG A N 1
ATOM 1485 C CA . ARG A 1 194 ? -2.980 -16.014 -4.245 1.00 73.06 194 ARG A CA 1
ATOM 1486 C C . ARG A 1 194 ? -2.884 -17.467 -3.789 1.00 73.06 194 ARG A C 1
ATOM 1488 O O . ARG A 1 194 ? -3.838 -18.210 -3.971 1.00 73.06 194 ARG A O 1
ATOM 1495 N N . ARG A 1 195 ? -1.775 -17.887 -3.179 1.00 80.19 195 ARG A N 1
ATOM 1496 C CA . ARG A 1 195 ? -1.617 -19.256 -2.684 1.00 80.19 195 ARG A CA 1
ATOM 1497 C C . ARG A 1 195 ? -1.783 -19.280 -1.171 1.00 80.19 195 ARG A C 1
ATOM 1499 O O . ARG A 1 195 ? -1.121 -18.476 -0.506 1.00 80.19 195 ARG A O 1
ATOM 1506 N N . PRO A 1 196 ? -2.624 -20.171 -0.622 1.00 86.56 196 PRO A N 1
ATOM 1507 C CA . PRO A 1 196 ? -2.663 -20.376 0.816 1.00 86.56 196 PRO A CA 1
ATOM 1508 C C . PRO A 1 196 ? -1.285 -20.854 1.286 1.00 86.56 196 PRO A C 1
ATOM 1510 O O . PRO A 1 196 ? -0.621 -21.644 0.611 1.00 86.56 196 PRO A O 1
ATOM 1513 N N . ILE A 1 197 ? -0.838 -20.350 2.432 1.00 88.94 197 ILE A N 1
ATOM 1514 C CA . ILE A 1 197 ? 0.422 -20.755 3.062 1.00 88.94 197 ILE A CA 1
ATOM 1515 C C . ILE A 1 197 ? 0.187 -21.098 4.529 1.00 88.94 197 ILE A C 1
ATOM 1517 O O . ILE A 1 197 ? -0.614 -20.446 5.182 1.00 88.94 197 ILE A O 1
ATOM 1521 N N . GLY A 1 198 ? 0.910 -22.073 5.079 1.00 88.88 198 GLY A N 1
ATOM 1522 C CA . GLY A 1 198 ? 0.718 -22.486 6.475 1.00 88.88 198 GLY A CA 1
ATOM 1523 C C . GLY A 1 198 ? -0.663 -23.100 6.734 1.00 88.88 198 GLY A C 1
ATOM 1524 O O . GLY A 1 198 ? -1.334 -23.550 5.808 1.00 88.88 198 GLY A O 1
ATOM 1525 N N . THR A 1 199 ? -1.093 -23.124 7.993 1.00 90.25 199 THR A N 1
ATOM 1526 C CA . THR A 1 199 ? -2.384 -23.686 8.421 1.00 90.25 199 THR A CA 1
ATOM 1527 C C . THR A 1 199 ? -3.415 -22.597 8.695 1.00 90.25 199 THR A C 1
ATOM 1529 O O . THR A 1 199 ? -3.058 -21.456 8.994 1.00 90.25 199 THR A O 1
ATOM 1532 N N . SER A 1 200 ? -4.694 -22.965 8.637 1.00 93.25 200 SER A N 1
ATOM 1533 C CA . SER A 1 200 ? -5.782 -22.081 9.046 1.00 93.25 200 SER A CA 1
ATOM 1534 C C . SER A 1 200 ? -5.729 -21.834 10.554 1.00 93.25 200 SER A C 1
ATOM 1536 O O . SER A 1 200 ? -5.372 -22.726 11.324 1.00 93.25 200 SER A O 1
ATOM 1538 N N . VAL A 1 201 ? -6.078 -20.622 10.970 1.00 93.00 201 VAL A N 1
ATOM 1539 C CA . VAL A 1 201 ? -6.059 -20.165 12.362 1.00 93.00 201 VAL A CA 1
ATOM 1540 C C . VAL A 1 201 ? -7.362 -19.455 12.716 1.00 93.00 201 VAL A C 1
ATOM 1542 O O . VAL A 1 201 ? -8.043 -18.915 11.847 1.00 93.00 201 VAL A O 1
ATOM 1545 N N . THR A 1 202 ? -7.682 -19.413 14.005 1.00 91.94 202 THR A N 1
ATOM 1546 C CA . THR A 1 202 ? -8.850 -18.710 14.552 1.00 91.94 202 THR A CA 1
ATOM 1547 C C . THR A 1 202 ? -8.395 -17.830 15.713 1.00 91.94 202 THR A C 1
ATOM 1549 O O . THR A 1 202 ? -7.459 -18.180 16.431 1.00 91.94 202 THR A O 1
ATOM 1552 N N . GLY A 1 203 ? -9.044 -16.681 15.899 1.00 91.56 203 GLY A N 1
ATOM 1553 C CA . GLY A 1 203 ? -8.700 -15.728 16.952 1.00 91.56 203 GLY A CA 1
ATOM 1554 C C . GLY A 1 203 ? -7.655 -14.684 16.548 1.00 91.56 203 GLY A C 1
ATOM 1555 O O . GLY A 1 203 ? -6.811 -14.889 15.675 1.00 91.56 203 GLY A O 1
ATOM 1556 N N . TRP A 1 204 ? -7.716 -13.529 17.211 1.00 92.69 204 TRP A N 1
ATOM 1557 C CA . TRP A 1 204 ? -6.885 -12.361 16.910 1.00 92.69 204 TRP A CA 1
ATOM 1558 C C . TRP A 1 204 ? -5.382 -12.621 17.084 1.00 92.69 204 TRP A C 1
ATOM 1560 O O . TRP A 1 204 ? -4.599 -12.285 16.196 1.00 92.69 204 TRP A O 1
ATOM 1570 N N . ALA A 1 205 ? -4.979 -13.244 18.195 1.00 91.44 205 ALA A N 1
ATOM 1571 C CA . ALA A 1 205 ? -3.575 -13.528 18.497 1.00 91.44 205 ALA A CA 1
ATOM 1572 C C . ALA A 1 205 ? -2.945 -14.478 17.462 1.00 91.44 205 ALA A C 1
ATOM 1574 O O . 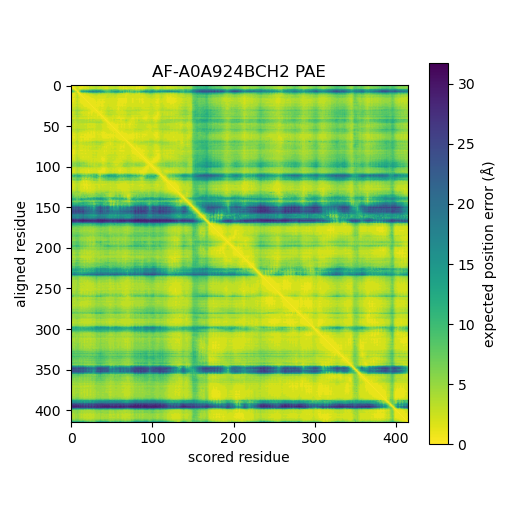ALA A 1 205 ? -1.893 -14.181 16.898 1.00 91.44 205 ALA A O 1
ATOM 1575 N N . ALA A 1 206 ? -3.642 -15.565 17.115 1.00 91.00 206 ALA A N 1
ATOM 1576 C CA . ALA A 1 206 ? -3.169 -16.507 16.106 1.00 91.00 206 ALA A CA 1
ATOM 1577 C C . ALA A 1 206 ? -3.074 -15.858 14.714 1.00 91.00 206 ALA A C 1
ATOM 1579 O O . ALA A 1 206 ? -2.090 -16.065 14.005 1.00 91.00 206 ALA A O 1
ATOM 1580 N N . ARG A 1 207 ? -4.038 -15.003 14.333 1.00 92.75 207 ARG A N 1
ATOM 1581 C CA . ARG A 1 207 ? -3.954 -14.207 13.093 1.00 92.75 207 ARG A CA 1
ATOM 1582 C C . ARG A 1 207 ? -2.717 -13.308 13.090 1.00 92.75 207 ARG A C 1
ATOM 1584 O O . ARG A 1 207 ? -1.981 -13.299 12.104 1.00 92.75 207 ARG A O 1
ATOM 1591 N N . LEU A 1 208 ? -2.439 -12.608 14.190 1.00 91.75 208 LEU A N 1
ATOM 1592 C CA . LEU A 1 208 ? -1.255 -11.754 14.317 1.00 91.75 208 LEU A CA 1
ATOM 1593 C C . LEU A 1 208 ? 0.048 -12.555 14.174 1.00 91.75 208 LEU A C 1
ATOM 1595 O O . LEU A 1 208 ? 0.946 -12.133 13.446 1.00 91.75 208 LEU A O 1
ATOM 1599 N N . ALA A 1 209 ? 0.126 -13.742 14.781 1.00 90.50 209 ALA A N 1
ATOM 1600 C CA . ALA A 1 209 ? 1.289 -14.627 14.688 1.00 90.50 209 ALA A CA 1
ATOM 1601 C C . ALA A 1 209 ? 1.594 -15.085 13.247 1.00 90.50 209 ALA A C 1
ATOM 1603 O O . ALA A 1 209 ? 2.744 -15.385 12.912 1.00 90.50 209 ALA A O 1
ATOM 1604 N N . THR A 1 210 ? 0.590 -15.096 12.365 1.00 91.69 210 THR A N 1
ATOM 1605 C CA . THR A 1 210 ? 0.783 -15.412 10.941 1.00 91.69 210 THR A CA 1
ATOM 1606 C C . THR A 1 210 ? 1.265 -14.235 10.091 1.00 91.69 210 THR A C 1
ATOM 1608 O O . THR A 1 210 ? 1.609 -14.443 8.923 1.00 91.69 210 THR A O 1
ATOM 1611 N N . TYR A 1 211 ? 1.330 -13.017 10.647 1.00 92.75 211 TYR A N 1
ATOM 1612 C CA . TYR A 1 211 ? 1.710 -11.821 9.900 1.00 92.75 211 TYR A CA 1
ATOM 1613 C C . TYR A 1 211 ? 3.071 -11.964 9.225 1.00 92.75 211 TYR A C 1
ATOM 1615 O O . TYR A 1 211 ? 4.071 -12.377 9.830 1.00 92.75 211 TYR A O 1
ATOM 1623 N N . PHE A 1 212 ? 3.119 -11.528 7.970 1.00 92.75 212 PHE A N 1
ATOM 1624 C CA . PHE A 1 212 ? 4.358 -11.359 7.243 1.00 92.75 212 PHE A CA 1
ATOM 1625 C C . PHE A 1 212 ? 4.283 -10.169 6.285 1.00 92.75 212 PHE A C 1
ATOM 1627 O O . PHE A 1 212 ? 3.231 -9.860 5.728 1.00 92.75 212 PHE A O 1
ATOM 1634 N N . TRP A 1 213 ? 5.420 -9.520 6.051 1.00 91.69 213 TRP A N 1
ATOM 1635 C CA . TRP A 1 213 ? 5.563 -8.539 4.978 1.00 91.69 213 TRP A CA 1
ATOM 1636 C C . TRP A 1 213 ? 7.044 -8.290 4.655 1.00 91.69 213 TRP A C 1
ATOM 1638 O O . TRP A 1 213 ? 7.824 -8.034 5.572 1.00 91.69 213 TRP A O 1
ATOM 1648 N N . PRO A 1 214 ? 7.460 -8.290 3.372 1.00 90.44 214 PRO A N 1
ATOM 1649 C CA . PRO A 1 214 ? 6.637 -8.457 2.168 1.00 90.44 214 PRO A CA 1
ATOM 1650 C C . PRO A 1 214 ? 6.428 -9.913 1.742 1.00 90.44 214 PRO A C 1
ATOM 1652 O O . PRO A 1 214 ? 5.579 -10.190 0.906 1.00 90.44 214 PRO A O 1
ATOM 1655 N N . ASN A 1 215 ? 7.178 -10.850 2.319 1.00 90.25 215 ASN A N 1
ATOM 1656 C CA . ASN A 1 215 ? 7.081 -12.275 2.020 1.00 90.25 215 ASN A CA 1
ATOM 1657 C C . ASN A 1 215 ? 7.076 -13.101 3.316 1.00 90.25 215 ASN A C 1
ATOM 1659 O O . ASN A 1 215 ? 7.435 -12.574 4.374 1.00 90.25 215 ASN A O 1
ATOM 1663 N N . PRO A 1 216 ? 6.704 -14.392 3.256 1.00 90.44 216 PRO A N 1
ATOM 1664 C CA . PRO A 1 216 ? 6.520 -15.227 4.446 1.00 90.44 216 PRO A CA 1
ATOM 1665 C C . PRO A 1 216 ? 7.756 -15.395 5.336 1.00 90.44 216 PRO A C 1
ATOM 1667 O O . PRO A 1 216 ? 7.607 -15.790 6.496 1.00 90.44 216 PRO A O 1
ATOM 1670 N N . GLY A 1 217 ? 8.952 -15.095 4.816 1.00 89.94 217 GLY A N 1
ATOM 1671 C CA . GLY A 1 217 ? 10.209 -15.114 5.562 1.00 89.94 217 GLY A CA 1
ATOM 1672 C C . GLY A 1 217 ? 10.412 -13.907 6.484 1.00 89.94 217 GLY A C 1
ATOM 1673 O O . GLY A 1 217 ? 11.282 -13.953 7.349 1.00 89.94 217 GLY A O 1
ATOM 1674 N N . VAL A 1 218 ? 9.615 -12.841 6.347 1.00 89.12 218 VAL A N 1
ATOM 1675 C CA . VAL A 1 218 ? 9.725 -11.622 7.163 1.00 89.12 218 VAL A CA 1
ATOM 1676 C C . VAL A 1 218 ? 8.500 -11.485 8.064 1.00 89.12 218 VAL A C 1
ATOM 1678 O O . VAL A 1 218 ? 7.446 -11.029 7.632 1.00 89.12 218 VAL A O 1
ATOM 1681 N N . LYS A 1 219 ? 8.641 -11.893 9.329 1.00 89.94 219 LYS A N 1
ATOM 1682 C CA . LYS A 1 219 ? 7.558 -11.902 10.331 1.00 89.94 219 LYS A CA 1
ATOM 1683 C C . LYS A 1 219 ? 7.321 -10.529 10.981 1.00 89.94 219 LYS A C 1
ATOM 1685 O O . LYS A 1 219 ? 8.072 -9.576 10.750 1.00 89.94 219 LYS A O 1
ATOM 1690 N N . ALA A 1 220 ? 6.300 -10.445 11.837 1.00 84.44 220 ALA A N 1
ATOM 1691 C CA . ALA A 1 220 ? 5.909 -9.230 12.563 1.00 84.44 220 ALA A CA 1
ATOM 1692 C C . ALA A 1 220 ? 7.080 -8.552 13.292 1.00 84.44 220 ALA A C 1
ATOM 1694 O O . ALA A 1 220 ? 7.348 -7.380 13.047 1.00 84.44 220 ALA A O 1
ATOM 1695 N N . ALA A 1 221 ? 7.846 -9.297 14.097 1.00 81.69 221 ALA A N 1
ATOM 1696 C CA . ALA A 1 221 ? 8.964 -8.740 14.865 1.00 81.69 221 ALA A CA 1
ATOM 1697 C C . ALA A 1 221 ? 10.031 -8.070 13.977 1.00 81.69 221 ALA A C 1
ATOM 1699 O O . ALA A 1 221 ? 10.484 -6.962 14.266 1.00 81.69 221 ALA A O 1
ATOM 1700 N N . ALA A 1 222 ? 10.392 -8.708 12.858 1.00 83.88 222 ALA A N 1
ATOM 1701 C CA . ALA A 1 222 ? 11.338 -8.144 11.897 1.00 83.88 222 ALA A CA 1
ATOM 1702 C C . ALA A 1 222 ? 10.778 -6.885 11.215 1.00 83.88 222 ALA A C 1
ATOM 1704 O O . ALA A 1 222 ? 11.515 -5.934 10.960 1.00 83.88 222 ALA A O 1
ATOM 1705 N N . THR A 1 223 ? 9.469 -6.859 10.951 1.00 83.12 223 THR A N 1
ATOM 1706 C CA . THR A 1 223 ? 8.788 -5.686 10.390 1.00 83.12 223 THR A CA 1
ATOM 1707 C C . THR A 1 223 ? 8.788 -4.515 11.369 1.00 83.12 223 THR A C 1
ATOM 1709 O O . THR A 1 223 ? 9.132 -3.401 10.975 1.00 83.12 223 THR A O 1
ATOM 1712 N N . SER A 1 224 ? 8.468 -4.762 12.640 1.00 79.56 224 SER A N 1
ATOM 1713 C CA . SER A 1 224 ? 8.456 -3.738 13.691 1.00 79.56 224 SER A CA 1
ATOM 1714 C C . SER A 1 224 ? 9.845 -3.153 13.958 1.00 79.56 224 SER A C 1
ATOM 1716 O O . SER A 1 224 ? 9.971 -1.949 14.149 1.00 79.56 224 SER A O 1
ATOM 1718 N N . ALA A 1 225 ? 10.900 -3.973 13.910 1.00 79.81 225 ALA A N 1
ATOM 1719 C CA . ALA A 1 225 ? 12.272 -3.510 14.130 1.00 79.81 225 ALA A CA 1
ATOM 1720 C C . ALA A 1 225 ? 12.829 -2.654 12.975 1.00 79.81 225 ALA A C 1
ATOM 1722 O O . ALA A 1 225 ? 13.742 -1.857 13.177 1.00 79.81 225 ALA A O 1
ATOM 1723 N N . ARG A 1 226 ? 12.313 -2.827 11.750 1.00 75.12 226 ARG A N 1
ATOM 1724 C CA . ARG A 1 226 ? 12.900 -2.234 10.538 1.00 75.12 226 ARG A CA 1
ATOM 1725 C C . ARG A 1 226 ? 12.642 -0.734 10.389 1.00 75.12 226 ARG A C 1
ATOM 1727 O O . ARG A 1 226 ? 13.457 -0.048 9.780 1.00 75.12 226 ARG A O 1
ATOM 1734 N N . LEU A 1 227 ? 11.512 -0.234 10.879 1.00 69.62 227 LEU A N 1
ATOM 1735 C CA . LEU A 1 227 ? 11.078 1.147 10.660 1.00 69.62 227 LEU A CA 1
ATOM 1736 C C . LEU A 1 227 ? 10.841 1.841 11.994 1.00 69.62 227 LEU A C 1
ATOM 1738 O O . LEU A 1 227 ? 9.704 2.116 12.378 1.00 69.62 227 LEU A O 1
ATOM 1742 N N . LEU A 1 228 ? 11.942 2.114 12.696 1.00 75.62 228 LEU A N 1
ATOM 1743 C CA . LEU A 1 228 ? 11.885 2.923 13.903 1.00 75.62 228 LEU A CA 1
ATOM 1744 C C . LEU A 1 228 ? 11.340 4.321 13.561 1.00 75.62 228 LEU A C 1
ATOM 1746 O O . LEU A 1 228 ? 11.726 4.914 12.543 1.00 75.62 228 LEU A O 1
ATOM 1750 N N . PRO A 1 229 ? 10.425 4.846 14.383 1.00 77.44 229 PRO A N 1
ATOM 1751 C CA . PRO A 1 229 ? 9.859 6.165 14.176 1.00 77.44 229 PRO A CA 1
ATOM 1752 C C . PRO A 1 229 ? 10.921 7.238 14.399 1.00 77.44 229 PRO A C 1
ATOM 1754 O O . PRO A 1 229 ? 11.750 7.137 15.304 1.00 77.44 229 PRO A O 1
ATOM 1757 N N . ILE A 1 230 ? 10.862 8.297 13.596 1.00 80.56 230 ILE A N 1
ATOM 1758 C CA . ILE A 1 230 ? 11.599 9.527 13.877 1.00 80.56 230 ILE A CA 1
ATOM 1759 C C . ILE A 1 230 ? 10.661 10.514 14.562 1.00 80.56 230 ILE A C 1
ATOM 1761 O O . ILE A 1 230 ? 9.498 10.650 14.185 1.00 80.56 230 ILE A O 1
ATOM 1765 N N . THR A 1 231 ? 11.165 11.217 15.570 1.00 74.94 231 THR A N 1
ATOM 1766 C CA . THR A 1 231 ? 10.445 12.322 16.207 1.00 74.94 231 THR A CA 1
ATOM 1767 C C . THR A 1 231 ? 11.186 13.607 15.888 1.00 74.94 231 THR A C 1
ATOM 1769 O O . THR A 1 231 ? 12.255 13.850 16.435 1.00 74.94 231 THR A O 1
ATOM 1772 N N . LEU A 1 232 ? 10.617 14.427 15.008 1.00 76.31 232 LEU A N 1
ATOM 1773 C CA . LEU A 1 232 ? 11.143 15.751 14.687 1.00 76.31 232 LEU A CA 1
ATOM 1774 C C . LEU A 1 232 ? 10.133 16.803 15.150 1.00 76.31 232 LEU A C 1
ATOM 1776 O O . LEU A 1 232 ? 8.940 16.689 14.863 1.00 76.31 232 LEU A O 1
ATOM 1780 N N . ARG A 1 233 ? 10.595 17.814 15.892 1.00 73.12 233 ARG A N 1
ATOM 1781 C CA . ARG A 1 233 ? 9.763 18.899 16.438 1.00 73.12 233 ARG A CA 1
ATOM 1782 C C . ARG A 1 233 ? 10.397 20.249 16.121 1.00 73.12 233 ARG A C 1
ATOM 1784 O O . ARG A 1 233 ? 11.611 20.377 16.172 1.00 73.12 233 ARG A O 1
ATOM 1791 N N . GLY A 1 234 ? 9.565 21.256 15.866 1.00 74.19 234 GLY A N 1
ATOM 1792 C CA . GLY A 1 234 ? 10.037 22.608 15.558 1.00 74.19 234 GLY A CA 1
ATOM 1793 C C . GLY A 1 234 ? 10.605 22.747 14.137 1.00 74.19 234 GLY A C 1
ATOM 1794 O O . GLY A 1 234 ? 10.392 21.863 13.303 1.00 74.19 234 GLY A O 1
ATOM 1795 N N . PRO A 1 235 ? 11.271 23.873 13.828 1.00 83.81 235 PRO A N 1
ATOM 1796 C CA . PRO A 1 235 ? 11.938 24.058 12.544 1.00 83.81 235 PRO A CA 1
ATOM 1797 C C . PRO A 1 235 ? 13.065 23.033 12.387 1.00 83.81 235 PRO A C 1
ATOM 1799 O O . PRO A 1 235 ? 13.856 22.830 13.303 1.00 83.81 235 PRO A O 1
ATOM 1802 N N . TRP A 1 236 ? 13.127 22.388 11.225 1.00 91.69 236 TRP A N 1
ATOM 1803 C CA . TRP A 1 236 ? 14.131 21.363 10.942 1.00 91.69 236 TRP A CA 1
ATOM 1804 C C . TRP A 1 236 ? 15.398 22.015 10.400 1.00 91.69 236 TRP A C 1
ATOM 1806 O O . TRP A 1 236 ? 15.340 22.840 9.488 1.00 91.69 236 TRP A O 1
ATOM 1816 N N . SER A 1 237 ? 16.546 21.618 10.936 1.00 93.62 237 SER A N 1
ATOM 1817 C CA . SER A 1 237 ? 17.843 21.885 10.324 1.00 93.62 237 SER A CA 1
ATOM 1818 C C . SER A 1 237 ? 17.943 21.211 8.945 1.00 93.62 237 SER A C 1
ATOM 1820 O O . SER A 1 237 ? 17.255 20.218 8.692 1.00 93.62 237 SER A O 1
ATOM 1822 N N . PRO A 1 238 ? 18.849 21.661 8.056 1.00 94.81 238 PRO A N 1
ATOM 1823 C CA . PRO A 1 238 ? 19.044 21.022 6.750 1.00 94.81 238 PRO A CA 1
ATOM 1824 C C . PRO A 1 238 ? 19.346 19.517 6.833 1.00 94.81 238 PRO A C 1
ATOM 1826 O O . PRO A 1 238 ? 18.954 18.748 5.956 1.00 94.81 238 PRO A O 1
ATOM 1829 N N . LYS A 1 239 ? 20.020 19.081 7.906 1.00 93.94 239 LYS A N 1
ATOM 1830 C CA . LYS A 1 239 ? 20.289 17.662 8.160 1.00 93.94 239 LYS A CA 1
ATOM 1831 C C . LYS A 1 239 ? 19.006 16.903 8.500 1.00 93.94 239 LYS A C 1
ATOM 1833 O O . LYS A 1 239 ? 18.751 15.865 7.903 1.00 93.94 239 LYS A O 1
ATOM 1838 N N . GLU A 1 240 ? 18.183 17.435 9.400 1.00 94.44 240 GLU A N 1
ATOM 1839 C CA . GLU A 1 240 ? 16.898 16.822 9.764 1.00 94.44 240 GLU A CA 1
ATOM 1840 C C . GLU A 1 240 ? 15.930 16.780 8.578 1.00 94.44 240 GLU A C 1
ATOM 1842 O O . GLU A 1 240 ? 15.211 15.800 8.406 1.00 94.44 240 GLU A O 1
ATOM 1847 N N . GLU A 1 241 ? 15.941 17.802 7.718 1.00 95.12 241 GLU A N 1
ATOM 1848 C CA . GLU A 1 241 ? 15.182 17.795 6.467 1.00 95.12 241 GLU A CA 1
ATOM 1849 C C . GLU A 1 241 ? 15.610 16.647 5.540 1.00 95.12 241 GLU A C 1
ATOM 1851 O O . GLU A 1 241 ? 14.757 15.926 5.012 1.00 95.12 241 GLU A O 1
ATOM 1856 N N . ALA A 1 242 ? 16.919 16.447 5.364 1.00 94.69 242 ALA A N 1
ATOM 1857 C CA . ALA A 1 242 ? 17.458 15.352 4.562 1.00 94.69 242 ALA A CA 1
ATOM 1858 C C . ALA A 1 242 ? 17.146 13.976 5.179 1.00 94.69 242 ALA A C 1
ATOM 1860 O O . ALA A 1 242 ? 16.707 13.067 4.467 1.00 94.69 242 ALA A O 1
ATOM 1861 N N . ASP A 1 243 ? 17.307 13.838 6.496 1.00 93.25 243 ASP A N 1
ATOM 1862 C CA . ASP A 1 243 ? 17.027 12.605 7.234 1.00 93.25 243 ASP A CA 1
ATOM 1863 C C . ASP A 1 243 ? 15.532 12.245 7.174 1.00 93.25 243 ASP A C 1
ATOM 1865 O O . ASP A 1 243 ? 15.186 11.084 6.945 1.00 93.25 243 ASP A O 1
ATOM 1869 N N . ALA A 1 244 ? 14.632 13.230 7.271 1.00 93.94 244 ALA A N 1
ATOM 1870 C CA . ALA A 1 244 ? 13.187 13.031 7.151 1.00 93.94 244 ALA A CA 1
ATOM 1871 C C . ALA A 1 244 ? 12.772 12.559 5.750 1.00 93.94 244 ALA A C 1
ATOM 1873 O O . ALA A 1 244 ? 11.962 11.637 5.609 1.00 93.94 244 ALA A O 1
ATOM 1874 N N . VAL A 1 245 ? 13.342 13.159 4.698 1.00 95.44 245 VAL A N 1
ATOM 1875 C CA . VAL A 1 245 ? 13.100 12.735 3.309 1.00 95.44 245 VAL A CA 1
ATOM 1876 C C . VAL A 1 245 ? 13.636 11.327 3.069 1.00 95.44 245 VAL A C 1
ATOM 1878 O O . VAL A 1 245 ? 12.948 10.507 2.451 1.00 95.44 245 VAL A O 1
ATOM 1881 N N . LYS A 1 246 ? 14.833 11.019 3.580 1.00 93.88 246 LYS A N 1
ATOM 1882 C CA . LYS A 1 246 ? 15.412 9.677 3.491 1.00 93.88 246 LYS A CA 1
ATOM 1883 C C . LYS A 1 246 ? 14.527 8.654 4.201 1.00 93.88 246 LYS A C 1
ATOM 1885 O O . LYS A 1 246 ? 14.187 7.639 3.604 1.00 93.88 246 LYS A O 1
ATOM 1890 N N . TRP A 1 247 ? 14.097 8.941 5.426 1.00 94.06 247 TRP A N 1
ATOM 1891 C CA . TRP A 1 247 ? 13.225 8.064 6.205 1.00 94.06 247 TRP A CA 1
ATOM 1892 C C . TRP A 1 247 ? 11.880 7.809 5.512 1.00 94.06 247 TRP A C 1
ATOM 1894 O O . TRP A 1 247 ? 11.470 6.657 5.369 1.00 94.06 247 TRP A O 1
ATOM 1904 N N . ALA A 1 248 ? 11.227 8.850 4.984 1.00 95.06 248 ALA A N 1
ATOM 1905 C CA . ALA A 1 248 ? 10.004 8.686 4.196 1.00 95.06 248 ALA A CA 1
ATOM 1906 C C . ALA A 1 248 ? 10.245 7.820 2.942 1.00 95.06 248 ALA A C 1
ATOM 1908 O O . ALA A 1 248 ? 9.440 6.947 2.618 1.00 95.06 248 ALA A O 1
ATOM 1909 N N . THR A 1 249 ? 11.384 8.005 2.269 1.00 93.44 249 THR A N 1
ATOM 1910 C CA . THR A 1 249 ? 11.784 7.204 1.099 1.00 93.44 249 THR A CA 1
ATOM 1911 C C . THR A 1 249 ? 12.043 5.737 1.456 1.00 93.44 249 THR A C 1
ATOM 1913 O O . THR A 1 249 ? 11.637 4.839 0.710 1.00 93.44 249 THR A O 1
ATOM 1916 N N . ASP A 1 250 ? 12.649 5.473 2.613 1.00 91.94 250 ASP A N 1
ATOM 1917 C CA . ASP A 1 250 ? 12.866 4.122 3.133 1.00 91.94 250 ASP A CA 1
ATOM 1918 C C . ASP A 1 250 ? 11.524 3.433 3.456 1.00 91.94 250 ASP A C 1
ATOM 1920 O O . ASP A 1 250 ? 11.338 2.261 3.113 1.00 91.94 250 ASP A O 1
ATOM 1924 N N . ILE A 1 251 ? 10.544 4.169 4.003 1.00 93.88 251 ILE A N 1
ATOM 1925 C CA . ILE A 1 251 ? 9.165 3.687 4.210 1.00 93.88 251 ILE A CA 1
ATOM 1926 C C . ILE A 1 251 ? 8.484 3.355 2.879 1.00 93.88 251 ILE A C 1
ATOM 1928 O O . ILE A 1 251 ? 7.870 2.293 2.750 1.00 93.88 251 ILE A O 1
ATOM 1932 N N . PHE A 1 252 ? 8.585 4.230 1.874 1.00 92.69 252 PHE A N 1
ATOM 1933 C CA . PHE A 1 252 ? 8.006 3.969 0.552 1.00 92.69 252 PHE A CA 1
ATOM 1934 C C . PHE A 1 252 ? 8.618 2.728 -0.101 1.00 92.69 252 PHE A C 1
ATOM 1936 O O . PHE A 1 252 ? 7.893 1.922 -0.684 1.00 92.69 252 PHE A O 1
ATOM 1943 N N . THR A 1 253 ? 9.933 2.550 0.043 1.00 89.69 253 THR A N 1
ATOM 1944 C CA . THR A 1 253 ? 10.666 1.388 -0.474 1.00 89.69 253 THR A CA 1
ATOM 1945 C C . THR A 1 253 ? 10.232 0.104 0.230 1.00 89.69 253 THR A C 1
ATOM 1947 O O . THR A 1 253 ? 9.895 -0.873 -0.434 1.00 89.69 253 THR A O 1
ATOM 1950 N N . TRP A 1 254 ? 10.161 0.112 1.565 1.00 91.31 254 TRP A N 1
ATOM 1951 C CA . TRP A 1 254 ? 9.647 -1.015 2.351 1.00 91.31 254 TRP A CA 1
ATOM 1952 C C . TRP A 1 254 ? 8.193 -1.364 1.999 1.00 91.31 254 TRP A C 1
ATOM 1954 O O . TRP A 1 254 ? 7.822 -2.537 1.966 1.00 91.31 254 TRP A O 1
ATOM 1964 N N . GLY A 1 255 ? 7.367 -0.353 1.730 1.00 90.94 255 GLY A N 1
ATOM 1965 C CA . GLY A 1 255 ? 5.957 -0.516 1.398 1.00 90.94 255 GLY A CA 1
ATOM 1966 C C . GLY A 1 255 ? 5.663 -0.844 -0.068 1.00 90.94 255 GLY A C 1
ATOM 1967 O O . GLY A 1 255 ? 4.489 -1.023 -0.386 1.00 90.94 255 GLY A O 1
ATOM 1968 N N . GLY A 1 256 ? 6.669 -0.879 -0.953 1.00 89.38 256 GLY A N 1
ATOM 1969 C CA . GLY A 1 256 ? 6.490 -1.122 -2.393 1.00 89.38 256 GLY A CA 1
ATOM 1970 C C . GLY A 1 256 ? 5.852 0.036 -3.174 1.00 89.38 256 GLY A C 1
ATOM 1971 O O . GLY A 1 256 ? 5.427 -0.129 -4.312 1.00 89.38 256 GLY A O 1
ATOM 1972 N N . VAL A 1 257 ? 5.782 1.234 -2.596 1.00 88.50 257 VAL A N 1
ATOM 1973 C CA . VAL A 1 257 ? 4.982 2.363 -3.110 1.00 88.50 257 VAL A CA 1
ATOM 1974 C C . VAL A 1 257 ? 5.858 3.584 -3.411 1.00 88.50 257 VAL A C 1
ATOM 1976 O O . VAL A 1 257 ? 5.693 4.633 -2.780 1.00 88.50 257 VAL A O 1
ATOM 1979 N N . PRO A 1 258 ? 6.814 3.475 -4.359 1.00 84.62 258 PRO A N 1
ATOM 1980 C CA . PRO A 1 258 ? 7.755 4.548 -4.653 1.00 84.62 258 PRO A CA 1
ATOM 1981 C C . PRO A 1 258 ? 7.017 5.820 -5.074 1.00 84.62 258 PRO A C 1
ATOM 1983 O O . PRO A 1 258 ? 6.080 5.779 -5.873 1.00 84.62 258 PRO A O 1
ATOM 1986 N N . GLN A 1 259 ? 7.465 6.956 -4.548 1.00 86.88 259 GLN A N 1
ATOM 1987 C CA . GLN A 1 259 ? 6.904 8.269 -4.852 1.00 86.88 259 GLN A CA 1
ATOM 1988 C C . GLN A 1 259 ? 7.805 9.005 -5.845 1.00 86.88 259 GLN A C 1
ATOM 1990 O O . GLN A 1 259 ? 9.027 8.922 -5.775 1.00 86.88 259 GLN A O 1
ATOM 1995 N N . ALA A 1 260 ? 7.201 9.740 -6.779 1.00 83.69 260 ALA A N 1
ATOM 1996 C CA . ALA A 1 260 ? 7.949 10.482 -7.793 1.00 83.69 260 ALA A CA 1
ATOM 1997 C C . ALA A 1 260 ? 8.693 11.704 -7.231 1.00 83.69 260 ALA A C 1
ATOM 1999 O O . ALA A 1 260 ? 9.754 12.067 -7.732 1.00 83.69 260 ALA A O 1
ATOM 2000 N N . VAL A 1 261 ? 8.109 12.365 -6.229 1.00 87.81 261 VAL A N 1
ATOM 2001 C CA . VAL A 1 261 ? 8.657 13.566 -5.593 1.00 87.81 261 VAL A CA 1
ATOM 2002 C C . VAL A 1 261 ? 8.423 13.459 -4.093 1.00 87.81 261 VAL A C 1
ATOM 2004 O O . VAL A 1 261 ? 7.299 13.211 -3.657 1.00 87.81 261 VAL A O 1
ATOM 2007 N N . VAL A 1 262 ? 9.488 13.663 -3.322 1.00 92.94 262 VAL A N 1
ATOM 2008 C CA . VAL A 1 262 ? 9.468 13.714 -1.859 1.00 92.94 262 VAL A CA 1
ATOM 2009 C C . VAL A 1 262 ? 10.309 14.917 -1.455 1.00 92.94 262 VAL A C 1
ATOM 2011 O O . VAL A 1 262 ? 11.488 14.982 -1.795 1.00 92.94 262 VAL A O 1
ATOM 2014 N N . THR A 1 263 ? 9.702 15.893 -0.785 1.00 95.75 263 THR A N 1
ATOM 2015 C CA . THR A 1 263 ? 10.391 17.108 -0.322 1.00 95.75 263 THR A CA 1
ATOM 2016 C C . THR A 1 263 ? 10.269 17.248 1.193 1.00 95.75 263 THR A C 1
ATOM 2018 O O . THR A 1 263 ? 9.309 16.721 1.767 1.00 95.75 263 THR A O 1
ATOM 2021 N N . PRO A 1 264 ? 11.174 17.996 1.853 1.00 95.50 264 PRO A N 1
ATOM 2022 C CA . PRO A 1 264 ? 11.075 18.240 3.291 1.00 95.50 264 PRO A CA 1
ATOM 2023 C C . PRO A 1 264 ? 9.729 18.846 3.697 1.00 95.50 264 PRO A C 1
ATOM 2025 O O . PRO A 1 264 ? 9.117 18.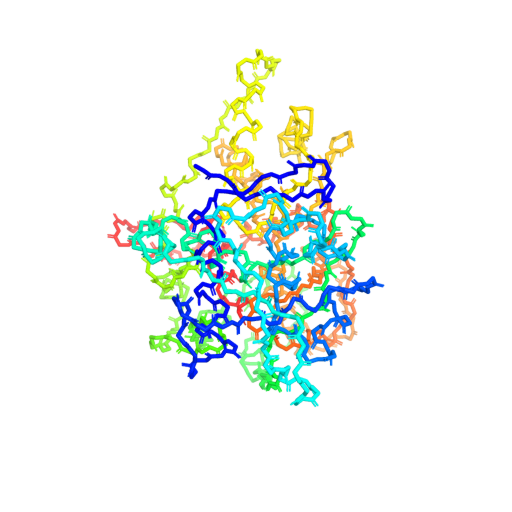399 4.662 1.00 95.50 264 PRO A O 1
ATOM 2028 N N . ALA A 1 265 ? 9.213 19.793 2.905 1.00 95.06 265 ALA A N 1
ATOM 2029 C CA . ALA A 1 265 ? 7.915 20.422 3.141 1.00 95.06 265 ALA A CA 1
ATOM 2030 C C . ALA A 1 265 ? 6.753 19.414 3.117 1.00 95.06 265 ALA A C 1
ATOM 2032 O O . ALA A 1 265 ? 5.885 19.467 3.982 1.00 95.06 265 ALA A O 1
ATOM 2033 N N . MET A 1 266 ? 6.753 18.457 2.179 1.00 96.38 266 MET A N 1
ATOM 2034 C CA . MET A 1 266 ? 5.715 17.419 2.117 1.00 96.38 266 MET A CA 1
ATOM 2035 C C . MET A 1 266 ? 5.745 16.512 3.348 1.00 96.38 266 MET A C 1
ATOM 2037 O O . MET A 1 266 ? 4.691 16.195 3.896 1.00 96.38 266 MET A O 1
ATOM 2041 N N . VAL A 1 267 ? 6.940 16.102 3.788 1.00 95.81 267 VAL A N 1
ATOM 2042 C CA . VAL A 1 267 ? 7.091 15.269 4.990 1.00 95.81 267 VAL A CA 1
ATOM 2043 C C . VAL A 1 267 ? 6.652 16.053 6.229 1.00 95.81 267 VAL A C 1
ATOM 2045 O O . VAL A 1 267 ? 5.873 15.539 7.026 1.00 95.81 267 VAL A O 1
ATOM 2048 N N . ARG A 1 268 ? 7.055 17.323 6.355 1.00 94.44 268 ARG A N 1
ATOM 2049 C CA . ARG A 1 268 ? 6.640 18.207 7.455 1.00 94.44 268 ARG A CA 1
ATOM 2050 C C . ARG A 1 268 ? 5.127 18.378 7.521 1.00 94.44 268 ARG A C 1
ATOM 2052 O O . ARG A 1 268 ? 4.542 18.186 8.581 1.00 94.44 268 ARG A O 1
ATOM 2059 N N . ASP A 1 269 ? 4.486 18.665 6.392 1.00 95.31 269 ASP A N 1
ATOM 2060 C CA . ASP A 1 269 ? 3.033 18.826 6.317 1.00 95.31 269 ASP A CA 1
ATOM 2061 C C . ASP A 1 269 ? 2.289 17.552 6.765 1.00 95.31 269 ASP A C 1
ATOM 2063 O O . ASP A 1 269 ? 1.239 17.643 7.403 1.00 95.31 269 ASP A O 1
ATOM 2067 N N . VAL A 1 270 ? 2.831 16.359 6.487 1.00 95.69 270 VAL A N 1
ATOM 2068 C CA . VAL A 1 270 ? 2.281 15.080 6.976 1.00 95.69 270 VAL A CA 1
ATOM 2069 C C . VAL A 1 270 ? 2.437 14.954 8.489 1.00 95.69 270 VAL A C 1
ATOM 2071 O O . VAL A 1 270 ? 1.465 14.617 9.160 1.00 95.69 270 VAL A O 1
ATOM 2074 N N . PHE A 1 271 ? 3.613 15.264 9.039 1.00 93.56 271 PHE A N 1
ATOM 2075 C CA . PHE A 1 271 ? 3.860 15.218 10.487 1.00 93.56 271 PHE A CA 1
ATOM 2076 C C . PHE A 1 271 ? 2.953 16.196 11.241 1.00 93.56 271 PHE A C 1
ATOM 2078 O O . PHE A 1 271 ? 2.332 15.834 12.238 1.00 93.56 271 PHE A O 1
ATOM 2085 N N . GLU A 1 272 ? 2.821 17.421 10.736 1.00 92.62 272 GLU A N 1
ATOM 2086 C CA . GLU A 1 272 ? 1.924 18.422 11.310 1.00 92.62 272 GLU A CA 1
ATOM 2087 C C . GLU A 1 272 ? 0.457 17.999 11.190 1.00 92.62 272 GLU A C 1
ATOM 2089 O O . GLU A 1 272 ? -0.311 18.193 12.130 1.00 92.62 272 GLU A O 1
ATOM 2094 N N . SER A 1 273 ? 0.067 17.365 10.079 1.00 94.75 273 SER A N 1
ATOM 2095 C CA . SER A 1 273 ? -1.288 16.823 9.925 1.00 94.75 273 SER A CA 1
ATOM 2096 C C . SER A 1 273 ? -1.583 15.719 10.936 1.00 94.75 273 SER A C 1
ATOM 2098 O O . SER A 1 273 ? -2.666 15.687 11.522 1.00 94.75 273 SER A O 1
ATOM 2100 N N . VAL A 1 274 ? -0.607 14.838 11.175 1.00 93.31 274 VAL A N 1
ATOM 2101 C CA . VAL A 1 274 ? -0.689 13.783 12.188 1.00 93.31 274 VAL A CA 1
ATOM 2102 C C . VAL A 1 274 ? -0.869 14.383 13.578 1.00 93.31 274 VAL A C 1
ATOM 2104 O O . VAL A 1 274 ? -1.814 14.017 14.272 1.00 93.31 274 VAL A O 1
ATOM 2107 N N . ALA A 1 275 ? -0.013 15.334 13.955 1.00 90.25 275 ALA A N 1
ATOM 2108 C CA . ALA A 1 275 ? -0.059 15.980 15.263 1.00 90.25 275 ALA A CA 1
ATOM 2109 C C . ALA A 1 275 ? -1.348 16.791 15.483 1.00 90.25 275 ALA A C 1
ATOM 2111 O O . ALA A 1 275 ? -1.875 16.823 16.592 1.00 90.25 275 ALA A O 1
ATOM 2112 N N . ALA A 1 276 ? -1.869 17.434 14.434 1.00 91.44 276 ALA A N 1
ATOM 2113 C CA . ALA A 1 276 ? -3.069 18.263 14.511 1.00 91.44 276 ALA A CA 1
ATOM 2114 C C . ALA A 1 276 ? -4.386 17.475 14.384 1.00 91.44 276 ALA A C 1
ATOM 2116 O O . ALA A 1 276 ? -5.452 18.054 14.595 1.00 91.44 276 ALA A O 1
ATOM 2117 N N . GLY A 1 277 ? -4.345 16.200 13.975 1.00 91.62 277 GLY A N 1
ATOM 2118 C CA . GLY A 1 277 ? -5.544 15.396 13.703 1.00 91.62 277 GLY A CA 1
ATOM 2119 C C . GLY A 1 277 ? -6.403 15.925 12.545 1.00 91.62 277 GLY A C 1
ATOM 2120 O O . GLY A 1 277 ? -7.594 15.632 12.465 1.00 91.62 277 GLY A O 1
ATOM 2121 N N . LYS A 1 278 ? -5.825 16.744 11.660 1.00 94.31 278 LYS A N 1
ATOM 2122 C CA . LYS A 1 278 ? -6.487 17.322 10.483 1.00 94.31 278 LYS A CA 1
ATOM 2123 C C . LYS A 1 278 ? -5.468 17.580 9.385 1.00 94.31 278 LYS A C 1
ATOM 2125 O O . LYS A 1 278 ? -4.287 17.740 9.663 1.00 94.31 278 LYS A O 1
ATOM 2130 N N . ARG A 1 279 ? -5.918 17.679 8.133 1.00 96.12 279 ARG A N 1
ATOM 2131 C CA . ARG A 1 279 ? -5.025 18.032 7.024 1.00 96.12 279 ARG A CA 1
ATOM 2132 C C . ARG A 1 279 ? -4.467 19.443 7.218 1.00 96.12 279 ARG A C 1
ATOM 2134 O O . ARG A 1 279 ? -5.232 20.403 7.302 1.00 96.12 279 ARG A O 1
ATOM 2141 N N . ILE A 1 280 ? -3.147 19.558 7.212 1.00 95.00 280 ILE A N 1
ATOM 2142 C CA . ILE A 1 280 ? -2.414 20.820 7.214 1.00 95.00 280 ILE A CA 1
ATOM 2143 C C . ILE A 1 280 ? -1.863 21.078 5.809 1.00 95.00 280 ILE A C 1
ATOM 2145 O O . ILE A 1 280 ? -1.298 20.190 5.171 1.00 95.00 280 ILE A O 1
ATOM 2149 N N . ARG A 1 281 ? -2.060 22.308 5.317 1.00 93.38 281 ARG A N 1
ATOM 2150 C CA . ARG A 1 281 ? -1.570 22.787 4.012 1.00 93.38 281 ARG A CA 1
ATOM 2151 C C . ARG A 1 281 ? -1.855 21.785 2.880 1.00 93.38 281 ARG A C 1
ATOM 2153 O O . ARG A 1 281 ? -2.996 21.358 2.689 1.00 93.38 281 ARG A O 1
ATOM 2160 N N . SER A 1 282 ? -0.832 21.425 2.106 1.00 92.62 282 SER A N 1
ATOM 2161 C CA . SER A 1 282 ? -0.940 20.549 0.944 1.00 92.62 282 SER A CA 1
ATOM 2162 C C . SER A 1 282 ? -0.539 19.105 1.249 1.00 92.62 282 SER A C 1
ATOM 2164 O O . SER A 1 282 ? -0.394 18.337 0.296 1.00 92.62 282 SER A O 1
ATOM 2166 N N . ALA A 1 283 ? -0.470 18.714 2.537 1.00 95.75 283 ALA A N 1
ATOM 2167 C CA . ALA A 1 283 ? -0.050 17.388 2.999 1.00 95.75 283 ALA A CA 1
ATOM 2168 C C . ALA A 1 283 ? -0.572 16.272 2.078 1.00 95.75 283 ALA A C 1
ATOM 2170 O O . ALA A 1 283 ? -1.800 16.123 1.935 1.00 95.75 283 ALA A O 1
ATOM 2171 N N . PRO A 1 284 ? 0.324 15.526 1.410 1.00 95.38 284 PRO A N 1
ATOM 2172 C CA . PRO A 1 284 ? -0.073 14.503 0.459 1.00 95.38 284 PRO A CA 1
ATOM 2173 C C . PRO A 1 284 ? -0.755 13.325 1.160 1.00 95.38 284 PRO A C 1
ATOM 2175 O O . PRO A 1 284 ? -0.534 13.060 2.338 1.00 95.38 284 PRO A O 1
ATOM 2178 N N . MET A 1 285 ? -1.604 12.617 0.415 1.00 93.94 285 MET A N 1
ATOM 2179 C CA . MET A 1 285 ? -2.280 11.414 0.893 1.00 93.94 285 MET A CA 1
ATOM 2180 C C . MET A 1 285 ? -2.500 10.438 -0.267 1.00 93.94 285 MET A C 1
ATOM 2182 O O . MET A 1 285 ? -3.039 10.826 -1.308 1.00 93.94 285 MET A O 1
ATOM 2186 N N . ASN A 1 286 ? -2.034 9.200 -0.089 1.00 92.00 286 ASN A N 1
ATOM 2187 C CA . ASN A 1 286 ? -2.157 8.018 -0.957 1.00 92.00 286 ASN A CA 1
ATOM 2188 C C . ASN A 1 286 ? -1.645 6.781 -0.178 1.00 92.00 286 ASN A C 1
ATOM 2190 O O . ASN A 1 286 ? -1.271 6.924 0.988 1.00 92.00 286 ASN A O 1
ATOM 2194 N N . SER A 1 287 ? -1.566 5.592 -0.789 1.00 88.31 287 SER A N 1
ATOM 2195 C CA . SER A 1 287 ? -1.161 4.366 -0.073 1.00 88.31 287 SER A CA 1
ATOM 2196 C C . SER A 1 287 ? 0.282 4.409 0.461 1.00 88.31 287 SER A C 1
ATOM 2198 O O . SER A 1 287 ? 0.632 3.624 1.344 1.00 88.31 287 SER A O 1
ATOM 2200 N N . GLY A 1 288 ? 1.139 5.291 -0.065 1.00 92.56 288 GLY A N 1
ATOM 2201 C CA . GLY A 1 288 ? 2.470 5.565 0.482 1.00 92.56 288 GLY A CA 1
ATOM 2202 C C . GLY A 1 288 ? 2.429 6.503 1.680 1.00 92.56 288 GLY A C 1
ATOM 2203 O O . GLY A 1 288 ? 2.983 6.189 2.731 1.00 92.56 288 GLY A O 1
ATOM 2204 N N . TRP A 1 289 ? 1.758 7.644 1.552 1.00 95.56 289 TRP A N 1
ATOM 2205 C CA . TRP A 1 289 ? 1.728 8.666 2.597 1.00 95.56 289 TRP A CA 1
ATOM 2206 C C . TRP A 1 289 ? 0.933 8.245 3.840 1.00 95.56 289 TRP A C 1
ATOM 2208 O O . TRP A 1 289 ? 1.271 8.702 4.929 1.00 95.56 289 TRP A O 1
ATOM 2218 N N . THR A 1 290 ? -0.018 7.306 3.731 1.00 95.44 290 THR A N 1
ATOM 2219 C CA . THR A 1 290 ? -0.629 6.672 4.918 1.00 95.44 290 THR A CA 1
ATOM 2220 C C . THR A 1 290 ? 0.405 5.931 5.765 1.00 95.44 290 THR A C 1
ATOM 2222 O O . THR A 1 290 ? 0.301 5.939 6.987 1.00 95.44 290 THR A O 1
ATOM 2225 N N . LYS A 1 291 ? 1.441 5.341 5.146 1.00 94.50 291 LYS A N 1
ATOM 2226 C CA . LYS A 1 291 ? 2.540 4.668 5.859 1.00 94.50 291 LYS A CA 1
ATOM 2227 C C . LYS A 1 291 ? 3.369 5.670 6.640 1.00 94.50 291 LYS A C 1
ATOM 2229 O O . LYS A 1 291 ? 3.578 5.486 7.832 1.00 94.50 291 LYS A O 1
ATOM 2234 N N . VAL A 1 292 ? 3.777 6.756 5.988 1.00 95.31 292 VAL A N 1
ATOM 2235 C CA . VAL A 1 292 ? 4.515 7.846 6.644 1.00 95.31 292 VAL A CA 1
ATOM 2236 C C . VAL A 1 292 ? 3.706 8.411 7.812 1.00 95.31 292 VAL A C 1
ATOM 2238 O O . VAL A 1 292 ? 4.250 8.549 8.900 1.00 95.31 292 VAL A O 1
ATOM 2241 N N . ALA A 1 293 ? 2.407 8.665 7.621 1.00 95.44 293 ALA A N 1
ATOM 2242 C CA . ALA A 1 293 ? 1.526 9.155 8.680 1.00 95.44 293 ALA A CA 1
ATOM 2243 C C . ALA A 1 293 ? 1.407 8.166 9.856 1.00 95.44 293 ALA A C 1
ATOM 2245 O O . ALA A 1 293 ? 1.535 8.571 11.010 1.00 95.44 293 ALA A O 1
ATOM 2246 N N . ALA A 1 294 ? 1.229 6.871 9.573 1.00 94.19 294 ALA A N 1
ATOM 2247 C CA . ALA A 1 294 ? 1.165 5.823 10.590 1.00 94.19 294 ALA A CA 1
ATOM 2248 C C . ALA A 1 294 ? 2.453 5.762 11.425 1.00 94.19 294 ALA A C 1
ATOM 2250 O O . ALA A 1 294 ? 2.398 5.861 12.649 1.00 94.19 294 ALA A O 1
ATOM 2251 N N . PHE A 1 295 ? 3.622 5.697 10.780 1.00 92.38 295 PHE A N 1
ATOM 2252 C CA . PHE A 1 295 ? 4.899 5.661 11.497 1.00 92.38 295 PHE A CA 1
ATOM 2253 C C . PHE A 1 295 ? 5.209 6.974 12.231 1.00 92.38 295 PHE A C 1
ATOM 2255 O O . PHE A 1 295 ? 5.724 6.931 13.344 1.00 92.38 295 PHE A O 1
ATOM 2262 N N . ALA A 1 296 ? 4.856 8.132 11.665 1.00 91.81 296 ALA A N 1
ATOM 2263 C CA . ALA A 1 296 ? 5.045 9.433 12.314 1.00 91.81 296 ALA A CA 1
ATOM 2264 C C . ALA A 1 296 ? 4.126 9.628 13.532 1.00 91.81 296 ALA A C 1
ATOM 2266 O O . ALA A 1 296 ? 4.442 10.400 14.432 1.00 91.81 296 ALA A O 1
ATOM 2267 N N . SER A 1 297 ? 2.990 8.926 13.576 1.00 91.56 297 SER A N 1
ATOM 2268 C CA . SER A 1 297 ? 2.077 8.953 14.723 1.00 91.56 297 SER A CA 1
ATOM 2269 C C . SER A 1 297 ? 2.565 8.115 15.908 1.00 91.56 297 SER A C 1
ATOM 2271 O O . SER A 1 297 ? 2.024 8.233 17.012 1.00 91.56 297 SER A O 1
ATOM 2273 N N . HIS A 1 298 ? 3.593 7.284 15.718 1.00 84.38 298 HIS A N 1
ATOM 2274 C CA . HIS A 1 298 ? 4.145 6.487 16.803 1.00 84.38 298 HIS A CA 1
ATOM 2275 C C . HIS A 1 298 ? 4.740 7.402 17.880 1.00 84.38 298 HIS A C 1
ATOM 2277 O O . HIS A 1 298 ? 5.486 8.333 17.585 1.00 84.38 298 HIS A O 1
ATOM 2283 N N . GLY A 1 299 ? 4.391 7.161 19.143 1.00 72.56 299 GLY A N 1
ATOM 2284 C CA . GLY A 1 299 ? 4.826 8.014 20.254 1.00 72.56 299 GLY A CA 1
ATOM 2285 C C . GLY A 1 299 ? 4.030 9.317 20.425 1.00 72.56 299 GLY A C 1
ATOM 2286 O O . GLY A 1 299 ? 4.326 10.085 21.336 1.00 72.56 299 GLY A O 1
ATOM 2287 N N . THR A 1 300 ? 2.981 9.561 19.626 1.00 78.94 300 THR A N 1
ATOM 2288 C CA . THR A 1 300 ? 2.052 10.701 19.827 1.00 78.94 300 THR A CA 1
ATOM 2289 C C . THR A 1 300 ? 0.957 10.426 20.873 1.00 78.94 300 THR A C 1
ATOM 2291 O O . THR A 1 300 ? 0.096 11.274 21.128 1.00 78.94 300 THR A O 1
ATOM 2294 N N . GLY A 1 301 ? 1.015 9.251 21.508 1.00 80.62 301 GLY A N 1
ATOM 2295 C CA . GLY A 1 301 ? 0.081 8.768 22.523 1.00 80.62 301 GLY A CA 1
ATOM 2296 C C . GLY A 1 301 ? -1.035 7.897 21.943 1.00 80.62 301 GLY A C 1
ATOM 2297 O O . GLY A 1 301 ? -1.455 8.072 20.801 1.00 80.62 301 GLY A O 1
ATOM 2298 N N . ALA A 1 302 ? -1.568 6.985 22.761 1.00 83.25 302 ALA A N 1
ATOM 2299 C CA . ALA A 1 302 ? -2.528 5.958 22.337 1.00 83.25 302 ALA A CA 1
ATOM 2300 C C . ALA A 1 302 ? -3.797 6.504 21.648 1.00 83.25 302 ALA A C 1
ATOM 2302 O O . ALA A 1 302 ? -4.435 5.795 20.872 1.00 83.25 302 ALA A O 1
ATOM 2303 N N . LYS A 1 303 ? -4.184 7.761 21.898 1.00 85.94 303 LYS A N 1
ATOM 2304 C CA . LYS A 1 303 ? -5.349 8.399 21.257 1.00 85.94 303 LYS A CA 1
ATOM 2305 C C . LYS A 1 303 ? -5.075 8.911 19.838 1.00 85.94 303 LYS A C 1
ATOM 2307 O O . LYS A 1 303 ? -6.022 9.105 19.082 1.00 85.94 303 LYS A O 1
ATOM 2312 N N . ASN A 1 304 ? -3.808 9.109 19.483 1.00 87.38 304 ASN A N 1
ATOM 2313 C CA . ASN A 1 304 ? -3.384 9.748 18.237 1.00 87.38 304 ASN A CA 1
ATOM 2314 C C . ASN A 1 304 ? -2.669 8.789 17.279 1.00 87.38 304 ASN A C 1
ATOM 2316 O O . ASN A 1 304 ? -2.392 9.177 16.147 1.00 87.38 304 ASN A O 1
ATOM 2320 N N . GLU A 1 305 ? -2.407 7.548 17.700 1.00 91.62 305 GLU A N 1
ATOM 2321 C CA . GLU A 1 305 ? -1.851 6.499 16.841 1.00 91.62 305 GLU A CA 1
ATOM 2322 C C . GLU A 1 305 ? -2.719 6.276 15.599 1.00 91.62 305 GLU A C 1
ATOM 2324 O O . GLU A 1 305 ? -3.944 6.145 15.684 1.00 91.62 305 GLU A O 1
ATOM 2329 N N . GLN A 1 306 ? -2.072 6.229 14.442 1.00 94.75 306 GLN A N 1
ATOM 2330 C CA . GLN A 1 306 ? -2.687 6.069 13.133 1.00 94.75 306 GLN A CA 1
ATOM 2331 C C . GLN A 1 306 ? -2.269 4.752 12.499 1.00 94.75 306 GLN A C 1
ATOM 2333 O O . GLN A 1 306 ? -1.227 4.186 12.825 1.00 94.75 306 GLN A O 1
ATOM 2338 N N . VAL A 1 307 ? -3.090 4.294 11.560 1.00 94.50 307 VAL A N 1
ATOM 2339 C CA . VAL A 1 307 ? -2.843 3.071 10.797 1.00 94.50 307 VAL A CA 1
ATOM 2340 C C . VAL A 1 307 ? -2.439 3.370 9.367 1.00 94.50 307 VAL A C 1
ATOM 2342 O O . VAL A 1 307 ? -2.769 4.415 8.812 1.00 94.50 307 VAL A O 1
ATOM 2345 N N . ILE A 1 308 ? -1.789 2.410 8.723 1.00 94.44 308 ILE A N 1
ATOM 2346 C CA . ILE A 1 308 ? -1.644 2.362 7.273 1.00 94.44 308 ILE A CA 1
ATOM 2347 C C . ILE A 1 308 ? -3.031 2.095 6.670 1.00 94.44 308 ILE A C 1
ATOM 2349 O O . ILE A 1 308 ? -3.403 0.954 6.409 1.00 94.44 308 ILE A O 1
ATOM 2353 N N . TRP A 1 309 ? -3.813 3.153 6.434 1.00 94.19 309 TRP A N 1
ATOM 2354 C CA . TRP A 1 309 ? -5.131 3.065 5.792 1.00 94.19 309 TRP A CA 1
ATOM 2355 C C . TRP A 1 309 ? -5.016 2.815 4.275 1.00 94.19 309 TRP A C 1
ATOM 2357 O O . TRP A 1 309 ? -5.373 3.656 3.450 1.00 94.19 309 TRP A O 1
ATOM 2367 N N . ASP A 1 310 ? -4.432 1.677 3.895 1.00 91.25 310 ASP A N 1
ATOM 2368 C CA . ASP A 1 310 ? -4.309 1.233 2.503 1.00 91.25 310 ASP A CA 1
ATOM 2369 C C . ASP A 1 310 ? -5.465 0.308 2.077 1.00 91.25 310 ASP A C 1
ATOM 2371 O O . ASP A 1 310 ? -6.405 0.046 2.836 1.00 91.25 310 ASP A O 1
ATOM 2375 N N . SER A 1 311 ? -5.422 -0.175 0.831 1.00 88.31 311 SER A N 1
ATOM 2376 C CA . SER A 1 311 ? -6.483 -1.024 0.279 1.00 88.31 311 SER A CA 1
ATOM 2377 C C . SER A 1 311 ? -6.695 -2.329 1.057 1.00 88.31 311 SER A C 1
ATOM 2379 O O . SER A 1 311 ? -7.806 -2.875 1.033 1.00 88.31 311 SER A O 1
ATOM 2381 N N . ARG A 1 312 ? -5.676 -2.835 1.773 1.00 88.62 312 ARG A N 1
ATOM 2382 C CA . ARG A 1 312 ? -5.783 -4.076 2.549 1.00 88.62 312 ARG A CA 1
ATOM 2383 C C . ARG A 1 312 ? -6.615 -3.866 3.797 1.00 88.62 312 ARG A C 1
ATOM 2385 O O . ARG A 1 312 ? -7.672 -4.489 3.921 1.00 88.62 312 ARG A O 1
ATOM 2392 N N . VAL A 1 313 ? -6.177 -2.931 4.637 1.00 93.44 313 VAL A N 1
ATOM 2393 C CA . VAL A 1 313 ? -6.822 -2.597 5.913 1.00 93.44 313 VAL A CA 1
ATOM 2394 C C . VAL A 1 313 ? -8.248 -2.099 5.684 1.00 93.44 313 VAL A C 1
ATOM 2396 O O . VAL A 1 313 ? -9.183 -2.614 6.298 1.00 93.44 313 VAL A O 1
ATOM 2399 N N . ALA A 1 314 ? -8.441 -1.168 4.740 1.00 93.00 314 ALA A N 1
ATOM 2400 C CA . ALA A 1 314 ? -9.757 -0.597 4.462 1.00 93.00 314 ALA A CA 1
ATOM 2401 C C . ALA A 1 314 ? -10.775 -1.671 4.049 1.00 93.00 314 ALA A C 1
ATOM 2403 O O . ALA A 1 314 ? -11.894 -1.693 4.547 1.00 93.00 314 ALA A O 1
ATOM 2404 N N . HIS A 1 315 ? -10.399 -2.596 3.167 1.00 90.38 315 HIS A N 1
ATOM 2405 C CA . HIS A 1 315 ? -11.311 -3.654 2.729 1.00 90.38 315 HIS A CA 1
ATOM 2406 C C . HIS A 1 315 ? -11.568 -4.719 3.793 1.00 90.38 315 HIS A C 1
ATOM 2408 O O . HIS A 1 315 ? -12.702 -5.173 3.896 1.00 90.38 315 HIS A O 1
ATOM 2414 N N . SER A 1 316 ? -10.558 -5.109 4.580 1.00 91.00 316 SER A N 1
ATOM 2415 C CA . SER A 1 316 ? -10.736 -6.067 5.681 1.00 91.00 316 SER A CA 1
ATOM 2416 C C . SER A 1 316 ? -11.823 -5.609 6.658 1.00 91.00 316 SER A C 1
ATOM 2418 O O . SER A 1 316 ? -12.676 -6.403 7.065 1.00 91.00 316 SER A O 1
ATOM 2420 N N . LEU A 1 317 ? -11.845 -4.306 6.954 1.00 93.81 317 LEU A N 1
ATOM 2421 C CA . LEU A 1 317 ? -12.883 -3.679 7.764 1.00 93.81 317 LEU A CA 1
ATOM 2422 C C . LEU A 1 317 ? -14.195 -3.525 6.997 1.00 93.81 317 LEU A C 1
ATOM 2424 O O . LEU A 1 317 ? -15.222 -4.025 7.444 1.00 93.81 317 LEU A O 1
ATOM 2428 N N . ILE A 1 318 ? -14.175 -2.869 5.833 1.00 92.88 318 ILE A N 1
ATOM 2429 C CA . ILE A 1 318 ? -15.399 -2.535 5.094 1.00 92.88 318 ILE A CA 1
ATOM 2430 C C . ILE A 1 318 ? -16.172 -3.792 4.704 1.00 92.88 318 ILE A C 1
ATOM 2432 O O . ILE A 1 318 ? -17.385 -3.795 4.852 1.00 92.88 318 ILE A O 1
ATOM 2436 N N . ARG A 1 319 ? -15.519 -4.886 4.284 1.00 89.69 319 ARG A N 1
ATOM 2437 C CA . ARG A 1 319 ? -16.234 -6.128 3.934 1.00 89.69 319 ARG A CA 1
ATOM 2438 C C . ARG A 1 319 ? -17.010 -6.709 5.117 1.00 89.69 319 ARG A C 1
ATOM 2440 O O . ARG A 1 319 ? -18.084 -7.268 4.924 1.00 89.69 319 ARG A O 1
ATOM 2447 N N . ARG A 1 320 ? -16.469 -6.582 6.332 1.00 90.94 320 ARG A N 1
ATOM 2448 C CA . ARG A 1 320 ? -17.104 -7.091 7.551 1.00 90.94 320 ARG A CA 1
ATOM 2449 C C . ARG A 1 320 ? -18.176 -6.146 8.058 1.00 90.94 320 ARG A C 1
ATOM 2451 O O . ARG A 1 320 ? -19.267 -6.591 8.382 1.00 90.94 320 ARG A O 1
ATOM 2458 N N . LEU A 1 321 ? -17.907 -4.845 8.055 1.00 92.62 321 LEU A N 1
ATOM 2459 C CA . LEU A 1 321 ? -18.919 -3.840 8.371 1.00 92.62 321 LEU A CA 1
ATOM 2460 C C . LEU A 1 321 ? -20.113 -3.954 7.418 1.00 92.62 321 LEU A C 1
ATOM 2462 O O . LEU A 1 321 ? -21.247 -3.968 7.872 1.00 92.62 321 LEU A O 1
ATOM 2466 N N . ASP A 1 322 ? -19.865 -4.100 6.116 1.00 91.88 322 ASP A N 1
ATOM 2467 C CA . ASP A 1 322 ? -20.896 -4.299 5.097 1.00 91.88 322 ASP A CA 1
ATOM 2468 C C . ASP A 1 322 ? -21.769 -5.520 5.398 1.00 91.88 322 ASP A C 1
ATOM 2470 O O . ASP A 1 322 ? -22.992 -5.409 5.442 1.00 91.88 322 ASP A O 1
ATOM 2474 N N . ALA A 1 323 ? -21.147 -6.669 5.671 1.00 89.25 323 ALA A N 1
ATOM 2475 C CA . ALA A 1 323 ? -21.863 -7.897 5.986 1.00 89.25 323 ALA A CA 1
ATOM 2476 C C . ALA A 1 323 ? -22.642 -7.811 7.309 1.00 89.25 323 ALA A C 1
ATOM 2478 O O . ALA A 1 323 ? -23.803 -8.207 7.334 1.00 89.25 323 ALA A O 1
ATOM 2479 N N . LEU A 1 324 ? -22.059 -7.243 8.373 1.00 90.44 324 LEU A N 1
ATOM 2480 C CA . LEU A 1 324 ? -22.751 -7.028 9.651 1.00 90.44 324 LEU A CA 1
ATOM 2481 C C . LEU A 1 324 ? -23.967 -6.112 9.472 1.00 90.44 324 LEU A C 1
ATOM 2483 O O . LEU A 1 324 ? -25.066 -6.453 9.899 1.00 90.44 324 LEU A O 1
ATOM 2487 N N . LEU A 1 325 ? -23.790 -4.974 8.796 1.00 90.00 325 LEU A N 1
ATOM 2488 C CA . LEU A 1 325 ? -24.864 -4.017 8.535 1.00 90.00 325 LEU A CA 1
ATOM 2489 C C . LEU A 1 325 ? -25.990 -4.643 7.704 1.00 90.00 325 LEU A C 1
ATOM 2491 O O . LEU A 1 325 ? -27.161 -4.452 8.027 1.00 90.00 325 LEU A O 1
ATOM 2495 N N . ARG A 1 326 ? -25.653 -5.421 6.669 1.00 88.88 326 ARG A N 1
ATOM 2496 C CA . ARG A 1 326 ? -26.646 -6.137 5.859 1.00 88.88 326 ARG A CA 1
ATOM 2497 C C . ARG A 1 326 ? -27.371 -7.223 6.646 1.00 88.88 326 ARG A C 1
ATOM 2499 O O . ARG A 1 326 ? -28.584 -7.331 6.507 1.00 88.88 326 ARG A O 1
ATOM 2506 N N . ALA A 1 327 ? -26.660 -7.980 7.481 1.00 85.94 327 ALA A N 1
ATOM 2507 C CA . ALA A 1 327 ? -27.268 -8.972 8.367 1.00 85.94 327 ALA A CA 1
ATOM 2508 C C . ALA A 1 327 ? -28.240 -8.324 9.373 1.00 85.94 327 ALA A C 1
ATOM 2510 O O . ALA A 1 327 ? -29.253 -8.921 9.715 1.00 85.94 327 ALA A O 1
ATOM 2511 N N . ALA A 1 328 ? -28.000 -7.071 9.776 1.00 85.31 328 ALA A N 1
ATOM 2512 C CA . ALA A 1 328 ? -28.943 -6.281 10.577 1.00 85.31 328 ALA A CA 1
ATOM 2513 C C . ALA A 1 328 ? -30.040 -5.567 9.758 1.00 85.31 328 ALA A C 1
ATOM 2515 O O . ALA A 1 328 ? -30.775 -4.745 10.302 1.00 85.31 328 ALA A O 1
ATOM 2516 N N . GLY A 1 329 ? -30.157 -5.842 8.455 1.00 87.44 329 GLY A N 1
ATOM 2517 C CA . GLY A 1 329 ? -31.220 -5.303 7.601 1.00 87.44 329 GLY A CA 1
ATOM 2518 C C . GLY A 1 329 ? -30.977 -3.894 7.050 1.00 87.44 329 GLY A C 1
ATOM 2519 O O . GLY A 1 329 ? -31.898 -3.287 6.502 1.00 87.44 329 GLY A O 1
ATOM 2520 N N . HIS A 1 330 ? -29.763 -3.345 7.154 1.00 87.75 330 HIS A N 1
ATOM 2521 C CA . HIS A 1 330 ? -29.445 -2.068 6.516 1.00 87.75 330 HIS A CA 1
ATOM 2522 C C . HIS A 1 330 ? -29.276 -2.226 4.997 1.00 87.75 330 HIS A C 1
ATOM 2524 O O . HIS A 1 330 ? -28.534 -3.087 4.527 1.00 87.75 330 HIS A O 1
ATOM 2530 N N . ASN A 1 331 ? -29.895 -1.319 4.235 1.00 88.62 331 ASN A N 1
ATOM 2531 C CA . ASN A 1 331 ? -29.747 -1.214 2.773 1.00 88.62 331 ASN A CA 1
ATOM 2532 C C . ASN A 1 331 ? -28.819 -0.064 2.339 1.00 88.62 331 ASN A C 1
ATOM 2534 O O . ASN A 1 331 ? -28.464 0.062 1.169 1.00 88.62 331 ASN A O 1
ATOM 2538 N N . THR A 1 332 ? -28.401 0.774 3.288 1.00 91.62 332 THR A N 1
ATOM 2539 C CA . THR A 1 332 ? -27.427 1.858 3.108 1.00 91.62 332 THR A CA 1
ATOM 2540 C C . THR A 1 332 ? -26.500 1.907 4.314 1.00 91.62 332 THR A C 1
ATOM 2542 O O . THR A 1 332 ? -26.882 1.475 5.401 1.00 91.62 332 THR A O 1
ATOM 2545 N N . VAL A 1 333 ? -25.301 2.476 4.158 1.00 91.31 333 VAL A N 1
ATOM 2546 C CA . VAL A 1 333 ? -24.411 2.728 5.303 1.00 91.31 333 VAL A CA 1
ATOM 2547 C C . VAL A 1 333 ? -25.112 3.709 6.257 1.00 91.31 333 VAL A C 1
ATOM 2549 O O . VAL A 1 333 ? -25.451 4.814 5.825 1.00 91.31 333 VAL A O 1
ATOM 2552 N N . PRO A 1 334 ? -25.390 3.335 7.519 1.00 90.81 334 PRO A N 1
ATOM 2553 C CA . PRO A 1 334 ? -26.083 4.218 8.448 1.00 90.81 334 PRO A CA 1
ATOM 2554 C C . PRO A 1 334 ? -25.180 5.379 8.877 1.00 90.81 334 PRO A C 1
ATOM 2556 O O . PRO A 1 334 ? -23.955 5.260 8.906 1.00 90.81 334 PRO A O 1
ATOM 2559 N N . ALA A 1 335 ? -25.793 6.496 9.276 1.00 89.38 335 ALA A N 1
ATOM 2560 C CA . ALA A 1 335 ? -25.103 7.703 9.739 1.00 89.38 335 ALA A CA 1
ATOM 2561 C C . ALA A 1 335 ? -24.549 7.568 11.175 1.00 89.38 335 ALA A C 1
ATOM 2563 O O . ALA A 1 335 ? -24.739 8.440 12.021 1.00 89.38 335 ALA A O 1
ATOM 2564 N N . LEU A 1 336 ? -23.876 6.454 11.464 1.00 89.00 336 LEU A N 1
ATOM 2565 C CA . LEU A 1 336 ? -23.186 6.226 12.729 1.00 89.00 336 LEU A CA 1
ATOM 2566 C C . LEU A 1 336 ? -21.896 7.043 12.770 1.00 89.00 336 LEU A C 1
ATOM 2568 O O . LEU A 1 336 ? -21.129 7.046 11.808 1.00 89.00 336 LEU A O 1
ATOM 2572 N N . THR A 1 337 ? -21.611 7.689 13.903 1.00 90.94 337 THR A N 1
ATOM 2573 C CA . THR A 1 337 ? -20.396 8.506 14.065 1.00 90.94 337 THR A CA 1
ATOM 2574 C C . THR A 1 337 ? -19.126 7.710 13.771 1.00 90.94 337 THR A C 1
ATOM 2576 O O . THR A 1 337 ? -18.209 8.254 13.168 1.00 90.94 337 THR A O 1
ATOM 2579 N N . ILE A 1 338 ? -19.084 6.421 14.133 1.00 91.06 338 ILE A N 1
ATOM 2580 C CA . ILE A 1 338 ? -17.919 5.555 13.888 1.00 91.06 338 ILE A CA 1
ATOM 2581 C C . ILE A 1 338 ? -17.712 5.210 12.403 1.00 91.06 338 ILE A C 1
ATOM 2583 O O . ILE A 1 338 ? -16.614 4.843 11.997 1.00 91.06 338 ILE A O 1
ATOM 2587 N N . LEU A 1 339 ? -18.764 5.331 11.587 1.00 93.75 339 LEU A N 1
ATOM 2588 C CA . LEU A 1 339 ? -18.728 5.084 10.143 1.00 93.75 339 LEU A CA 1
ATOM 2589 C C . LEU A 1 339 ? -18.579 6.371 9.331 1.00 93.75 339 LEU A C 1
ATOM 2591 O O . LEU A 1 339 ? -18.353 6.315 8.121 1.00 93.75 339 LEU A O 1
ATOM 2595 N N . LYS A 1 340 ? -18.697 7.534 9.981 1.00 93.69 340 LYS A N 1
ATOM 2596 C CA . LYS A 1 340 ? -18.537 8.828 9.330 1.00 93.69 340 LYS A CA 1
ATOM 2597 C C . LYS A 1 340 ? -17.146 8.913 8.703 1.00 93.69 340 LYS A C 1
ATOM 2599 O O . LYS A 1 340 ? -16.145 8.633 9.351 1.00 93.69 340 LYS A O 1
ATOM 2604 N N . ASP A 1 341 ? -17.108 9.301 7.432 1.00 94.44 341 ASP A N 1
ATOM 2605 C CA . ASP A 1 341 ? -15.892 9.447 6.626 1.00 94.44 341 ASP A CA 1
ATOM 2606 C C . ASP A 1 341 ? -15.097 8.145 6.379 1.00 94.44 341 ASP A C 1
ATOM 2608 O O . ASP A 1 341 ? -14.095 8.180 5.663 1.00 94.44 341 ASP A O 1
ATOM 2612 N N . ILE A 1 342 ? -15.555 6.981 6.867 1.00 94.62 342 ILE A N 1
ATOM 2613 C CA . ILE A 1 342 ? -14.997 5.682 6.468 1.00 94.62 342 ILE A CA 1
ATOM 2614 C C . ILE A 1 342 ? -15.316 5.452 4.995 1.00 94.62 342 ILE A C 1
ATOM 2616 O O . ILE A 1 342 ? -16.475 5.468 4.582 1.00 94.62 342 ILE A O 1
ATOM 2620 N N . GLY A 1 343 ? -14.281 5.203 4.196 1.00 90.00 343 GLY A N 1
ATOM 2621 C CA . GLY A 1 343 ? -14.442 5.044 2.761 1.00 90.00 343 GLY A CA 1
ATOM 2622 C C . GLY A 1 343 ? -13.557 3.969 2.157 1.00 90.00 343 GLY A C 1
ATOM 2623 O O . GLY A 1 343 ? -12.461 3.675 2.639 1.00 90.00 343 GLY A O 1
ATOM 2624 N N . ARG A 1 344 ? -14.037 3.407 1.046 1.00 89.06 344 ARG A N 1
ATOM 2625 C CA . ARG A 1 344 ? -13.325 2.408 0.257 1.00 89.06 344 ARG A CA 1
ATOM 2626 C C . ARG A 1 344 ? -12.048 2.999 -0.324 1.00 89.06 344 ARG A C 1
ATOM 2628 O O . ARG A 1 344 ? -12.056 4.076 -0.925 1.00 89.06 344 ARG A O 1
ATOM 2635 N N . VAL A 1 345 ? -10.966 2.249 -0.200 1.00 86.94 345 VAL A N 1
ATOM 2636 C CA . VAL A 1 345 ? -9.727 2.488 -0.931 1.00 86.94 345 VAL A CA 1
ATOM 2637 C C . VAL A 1 345 ? -9.740 1.505 -2.107 1.00 86.94 345 VAL A C 1
ATOM 2639 O O . VAL A 1 345 ? -9.801 0.297 -1.861 1.00 86.94 345 VAL A O 1
ATOM 2642 N N . PRO A 1 346 ? -9.781 1.976 -3.375 1.00 75.00 346 PRO A N 1
ATOM 2643 C CA . PRO A 1 346 ? -9.603 1.088 -4.513 1.00 75.00 346 PRO A CA 1
ATOM 2644 C C . PRO A 1 346 ? -8.211 0.463 -4.400 1.00 75.00 346 PRO A C 1
ATOM 2646 O O . PRO A 1 346 ? -7.380 0.938 -3.639 1.00 75.00 346 PRO A O 1
ATOM 2649 N N . GLY A 1 347 ? -7.932 -0.615 -5.109 1.00 67.00 347 GLY A N 1
ATOM 2650 C CA . GLY A 1 347 ? -6.639 -1.279 -4.996 1.00 67.00 347 GLY A CA 1
ATOM 2651 C C . GLY A 1 347 ? -6.785 -2.781 -5.053 1.00 67.00 347 GLY A C 1
ATOM 2652 O O . GLY A 1 347 ? -7.893 -3.316 -5.081 1.00 67.00 347 GLY A O 1
ATOM 2653 N N . ARG A 1 348 ? -5.640 -3.454 -5.117 1.00 62.41 348 ARG A N 1
ATOM 2654 C CA . ARG A 1 348 ? -5.583 -4.902 -5.350 1.00 62.41 348 ARG A CA 1
ATOM 2655 C C . ARG A 1 348 ? -5.639 -5.703 -4.068 1.00 62.41 348 ARG A C 1
ATOM 2657 O O . ARG A 1 348 ? -5.885 -6.896 -4.139 1.00 62.41 348 ARG A O 1
ATOM 2664 N N . GLY A 1 349 ? -5.404 -5.057 -2.923 1.00 50.84 349 GLY A N 1
ATOM 2665 C CA . GLY A 1 349 ? -5.373 -5.717 -1.628 1.00 50.84 349 GLY A CA 1
ATOM 2666 C C . GLY A 1 349 ? -4.644 -7.057 -1.656 1.00 50.84 349 GLY A C 1
ATOM 2667 O O . GLY A 1 349 ? -5.224 -8.061 -1.286 1.00 50.84 349 GLY A O 1
ATOM 2668 N N . GLY A 1 350 ? -3.435 -7.114 -2.216 1.00 54.44 350 GLY A N 1
ATOM 2669 C CA . GLY A 1 350 ? -2.776 -8.393 -2.468 1.00 54.44 350 GLY A CA 1
ATOM 2670 C C . GLY A 1 350 ? -3.470 -9.233 -3.548 1.00 54.44 350 GLY A C 1
ATOM 2671 O O . GLY A 1 350 ? -3.494 -8.863 -4.724 1.00 54.44 350 GLY A O 1
ATOM 2672 N N . SER A 1 351 ? -3.968 -10.406 -3.158 1.00 49.91 351 SER A N 1
ATOM 2673 C CA . SER A 1 351 ? -4.415 -11.494 -4.034 1.00 49.91 351 SER A CA 1
ATOM 2674 C C . SER A 1 351 ? -5.833 -11.352 -4.594 1.00 49.91 351 SER A C 1
ATOM 2676 O O . SER A 1 351 ? -6.307 -12.259 -5.275 1.00 49.91 351 SER A O 1
ATOM 2678 N N . ARG A 1 352 ? -6.532 -10.242 -4.373 1.00 59.28 352 ARG A N 1
ATOM 2679 C CA . ARG A 1 352 ? -7.995 -10.224 -4.508 1.00 59.28 352 ARG A CA 1
ATOM 2680 C C . ARG A 1 352 ? -8.534 -10.269 -5.936 1.00 59.28 352 ARG A C 1
ATOM 2682 O O . ARG A 1 352 ? -7.881 -9.866 -6.907 1.00 59.28 352 ARG A O 1
ATOM 2689 N N . THR A 1 353 ? -9.785 -10.716 -6.017 1.00 50.47 353 THR A N 1
ATOM 2690 C CA . THR A 1 353 ? -10.743 -10.461 -7.099 1.00 50.47 353 THR A CA 1
ATOM 2691 C C . THR A 1 353 ? -11.426 -9.104 -6.917 1.00 50.47 353 THR A C 1
ATOM 2693 O O . THR A 1 353 ? -11.320 -8.487 -5.859 1.00 50.47 353 THR A O 1
ATOM 2696 N N . ALA A 1 354 ? -12.123 -8.618 -7.949 1.00 54.47 354 ALA A N 1
ATOM 2697 C CA . ALA A 1 354 ? -12.832 -7.338 -7.920 1.00 54.47 354 ALA A CA 1
ATOM 2698 C C . ALA A 1 354 ? -13.662 -7.166 -6.631 1.00 54.47 354 ALA A C 1
ATOM 2700 O O . ALA A 1 354 ? -14.533 -7.976 -6.313 1.00 54.47 354 ALA A O 1
ATOM 2701 N N . ILE A 1 355 ? -13.369 -6.104 -5.880 1.00 65.00 355 ILE A N 1
ATOM 2702 C CA . ILE A 1 355 ? -14.022 -5.806 -4.606 1.00 65.00 355 ILE A CA 1
ATOM 2703 C C . ILE A 1 355 ? -15.448 -5.322 -4.885 1.00 65.00 355 ILE A C 1
ATOM 2705 O O . ILE A 1 355 ? -15.632 -4.253 -5.467 1.00 65.00 355 ILE A O 1
ATOM 2709 N N . SER A 1 356 ? -16.451 -6.076 -4.431 1.00 71.19 356 SER A N 1
ATOM 2710 C CA . SER A 1 356 ? -17.852 -5.646 -4.445 1.00 71.19 356 SER A CA 1
ATOM 2711 C C . SER A 1 356 ? -18.453 -5.699 -3.042 1.00 71.19 356 SER A C 1
ATOM 2713 O O . SER A 1 356 ? -18.488 -6.748 -2.393 1.00 71.19 356 SER A O 1
ATOM 2715 N N . TYR A 1 357 ? -18.933 -4.547 -2.586 1.00 84.50 357 TYR A N 1
ATOM 2716 C CA . TYR A 1 357 ? -19.670 -4.393 -1.334 1.00 84.50 357 TYR A CA 1
ATOM 2717 C C . TYR A 1 357 ? -21.172 -4.411 -1.628 1.00 84.50 357 TYR A C 1
ATOM 2719 O O . TYR A 1 357 ? -21.584 -4.034 -2.726 1.00 84.50 357 TYR A O 1
ATOM 2727 N N . GLY A 1 358 ? -21.985 -4.888 -0.686 1.00 85.44 358 GLY A N 1
ATOM 2728 C CA . GLY A 1 358 ? -23.438 -4.878 -0.834 1.00 85.44 358 GLY A CA 1
ATOM 2729 C C . GLY A 1 358 ? -24.057 -3.504 -0.562 1.00 85.44 358 GLY A C 1
ATOM 2730 O O . GLY A 1 358 ? -25.122 -3.212 -1.097 1.00 85.44 358 GLY A O 1
ATOM 2731 N N . LEU A 1 359 ? -23.386 -2.651 0.217 1.00 89.38 359 LEU A N 1
ATOM 2732 C CA . LEU A 1 359 ? -23.761 -1.261 0.469 1.00 89.38 359 LEU A CA 1
ATOM 2733 C C . LEU A 1 359 ? -22.893 -0.293 -0.347 1.00 89.38 359 LEU A C 1
ATOM 2735 O O . LEU A 1 359 ? -21.747 -0.575 -0.707 1.00 89.38 359 LEU A O 1
ATOM 2739 N N . ASN A 1 360 ? -23.427 0.901 -0.606 1.00 90.94 360 ASN A N 1
ATOM 2740 C CA . ASN A 1 360 ? -22.709 1.951 -1.324 1.00 90.94 360 ASN A CA 1
ATOM 2741 C C . ASN A 1 360 ? -21.764 2.733 -0.392 1.00 90.94 360 ASN A C 1
ATOM 2743 O O . ASN A 1 360 ? -22.131 3.773 0.155 1.00 90.94 360 ASN A O 1
ATOM 2747 N N . TRP A 1 361 ? -20.544 2.228 -0.207 1.00 91.88 361 TRP A N 1
ATOM 2748 C CA . TRP A 1 361 ? -19.510 2.900 0.586 1.00 91.88 361 TRP A CA 1
ATOM 2749 C C . TRP A 1 361 ? -18.846 4.060 -0.182 1.00 91.88 361 TRP A C 1
ATOM 2751 O O . TRP A 1 361 ? -18.451 3.882 -1.345 1.00 91.88 361 TRP A O 1
ATOM 2761 N N . PRO A 1 362 ? -18.641 5.233 0.454 1.00 92.19 362 PRO A N 1
ATOM 2762 C CA . PRO A 1 362 ? -17.991 6.376 -0.186 1.00 92.19 362 PRO A CA 1
ATOM 2763 C C . PRO A 1 362 ? -16.517 6.077 -0.486 1.00 92.19 362 PRO A C 1
ATOM 2765 O O . PRO A 1 362 ? -15.910 5.209 0.133 1.00 92.19 362 PRO A O 1
ATOM 2768 N N . VAL A 1 363 ? -15.909 6.798 -1.432 1.00 89.75 363 VAL A N 1
ATOM 2769 C CA . VAL A 1 363 ? -14.472 6.659 -1.738 1.00 89.75 363 VAL A CA 1
ATOM 2770 C C . VAL A 1 363 ? -13.640 7.389 -0.684 1.00 89.75 363 VAL A C 1
ATOM 2772 O O . VAL A 1 363 ? -13.747 8.602 -0.541 1.00 89.75 363 VAL A O 1
ATOM 2775 N N . GLY A 1 364 ? -12.778 6.651 0.019 1.00 91.75 364 GLY A N 1
ATOM 2776 C CA . GLY A 1 364 ? -11.849 7.173 1.031 1.00 91.75 364 GLY A CA 1
ATOM 2777 C C . GLY A 1 364 ? -10.401 7.310 0.544 1.00 91.75 364 GLY A C 1
ATOM 2778 O O . GLY A 1 364 ? -9.509 7.651 1.314 1.00 91.75 364 GLY A O 1
ATOM 2779 N N . TYR A 1 365 ? -10.121 7.011 -0.725 1.00 91.31 365 TYR A N 1
ATOM 2780 C CA . TYR A 1 365 ? -8.756 7.077 -1.248 1.00 91.31 365 TYR A CA 1
ATOM 2781 C C . TYR A 1 365 ? -8.247 8.510 -1.365 1.00 91.31 365 TYR A C 1
ATOM 2783 O O . TYR A 1 365 ? -8.933 9.383 -1.892 1.00 91.31 365 TYR A O 1
ATOM 2791 N N . ARG A 1 366 ? -7.001 8.722 -0.923 1.00 92.19 366 ARG A N 1
ATOM 2792 C CA . ARG A 1 366 ? -6.306 10.022 -0.921 1.00 92.19 366 ARG A CA 1
ATOM 2793 C C . ARG A 1 366 ? -6.969 11.099 -0.061 1.00 92.19 366 ARG A C 1
ATOM 2795 O O . ARG A 1 366 ? -6.700 12.284 -0.265 1.00 92.19 366 ARG A O 1
ATOM 2802 N N . THR A 1 367 ? -7.794 10.721 0.914 1.00 94.50 367 THR A N 1
ATOM 2803 C CA . THR A 1 367 ? -8.418 11.676 1.832 1.00 94.50 367 THR A CA 1
ATOM 2804 C C . THR A 1 367 ? -7.887 11.502 3.251 1.00 94.50 367 THR A C 1
ATOM 2806 O O . THR A 1 367 ? -7.816 10.405 3.798 1.00 94.50 367 THR A O 1
ATOM 2809 N N . TRP A 1 368 ? -7.500 12.621 3.865 1.00 96.62 368 TRP A N 1
ATOM 2810 C CA . TRP A 1 368 ? -7.092 12.647 5.269 1.00 96.62 368 TRP A CA 1
ATOM 2811 C C . TRP A 1 368 ? -8.258 12.324 6.207 1.00 96.62 368 TRP A C 1
ATOM 2813 O O . TRP A 1 368 ? -8.052 11.681 7.228 1.00 96.62 368 TRP A O 1
ATOM 2823 N N . THR A 1 369 ? -9.481 12.725 5.851 1.00 96.12 369 THR A N 1
ATOM 2824 C CA . THR A 1 369 ? -10.685 12.434 6.641 1.00 96.12 369 THR A CA 1
ATOM 2825 C C . THR A 1 369 ? -10.910 10.932 6.788 1.00 96.12 369 THR A C 1
ATOM 2827 O O . THR A 1 369 ? -11.060 10.463 7.912 1.00 96.12 369 THR A O 1
ATOM 2830 N N . ALA A 1 370 ? -10.817 10.163 5.695 1.00 96.19 370 ALA A N 1
ATOM 2831 C CA . ALA A 1 370 ? -10.950 8.708 5.758 1.00 96.19 370 ALA A CA 1
ATOM 2832 C C . ALA A 1 370 ? -9.791 8.042 6.503 1.00 96.19 370 ALA A C 1
ATOM 2834 O O . ALA A 1 370 ? -10.016 7.101 7.258 1.00 96.19 370 ALA A O 1
ATOM 2835 N N . HIS A 1 371 ? -8.565 8.548 6.347 1.00 96.75 371 HIS A N 1
ATOM 2836 C CA . HIS A 1 371 ? -7.403 8.056 7.094 1.00 96.75 371 HIS A CA 1
ATOM 2837 C C . HIS A 1 371 ? -7.564 8.238 8.613 1.00 96.75 371 HIS A C 1
ATOM 2839 O O . HIS A 1 371 ? -7.323 7.304 9.383 1.00 96.75 371 HIS A O 1
ATOM 2845 N N . PHE A 1 372 ? -8.015 9.415 9.060 1.00 96.75 372 PHE A N 1
ATOM 2846 C CA . PHE A 1 372 ? -8.270 9.672 10.480 1.00 96.75 372 PHE A CA 1
ATOM 2847 C C . PHE A 1 372 ? -9.456 8.866 11.013 1.00 96.75 372 PHE A C 1
ATOM 2849 O O . PHE A 1 372 ? -9.341 8.296 12.097 1.00 96.75 372 PHE A O 1
ATOM 2856 N N . ALA A 1 373 ? -10.558 8.783 10.259 1.00 96.50 373 ALA A N 1
ATOM 2857 C CA . ALA A 1 373 ? -11.726 7.988 10.634 1.00 96.50 373 ALA A CA 1
ATOM 2858 C C . ALA A 1 373 ? -11.374 6.498 10.747 1.00 96.50 373 ALA A C 1
ATOM 2860 O O . ALA A 1 373 ? -11.672 5.861 11.754 1.00 96.50 373 ALA A O 1
ATOM 2861 N N . GLY A 1 374 ? -10.651 5.962 9.761 1.00 96.75 374 GLY A N 1
ATOM 2862 C CA . GLY A 1 374 ? -10.169 4.585 9.766 1.00 96.75 374 GLY A CA 1
ATOM 2863 C C . GLY A 1 374 ? -9.246 4.293 10.946 1.00 96.75 374 GLY A C 1
ATOM 2864 O O . GLY A 1 374 ? -9.418 3.295 11.643 1.00 96.75 374 GLY A O 1
ATOM 2865 N N . SER A 1 375 ? -8.323 5.212 11.240 1.00 97.00 375 SER A N 1
ATOM 2866 C CA . SER A 1 375 ? -7.463 5.123 12.425 1.00 97.00 375 SER A CA 1
ATOM 2867 C C . SER A 1 375 ? -8.259 5.165 13.734 1.00 97.00 375 SER A C 1
ATOM 2869 O O . SER A 1 375 ? -7.932 4.437 14.667 1.00 97.00 375 SER A O 1
ATOM 2871 N N . ALA A 1 376 ? -9.313 5.984 13.814 1.00 96.25 376 ALA A N 1
ATOM 2872 C CA . ALA A 1 376 ? -10.192 6.037 14.980 1.00 96.25 376 ALA A CA 1
ATOM 2873 C C . ALA A 1 376 ? -10.931 4.716 15.195 1.00 96.25 376 ALA A C 1
ATOM 2875 O O . ALA A 1 376 ? -10.904 4.190 16.302 1.00 96.25 376 ALA A O 1
ATOM 2876 N N . LEU A 1 377 ? -11.496 4.134 14.137 1.00 97.12 377 LEU A N 1
ATOM 2877 C CA . LEU A 1 377 ? -12.132 2.821 14.210 1.00 97.12 377 LEU A CA 1
ATOM 2878 C C . LEU A 1 377 ? -11.152 1.732 14.676 1.00 97.12 377 LEU A C 1
ATOM 2880 O O . LEU A 1 377 ? -11.503 0.923 15.529 1.00 97.12 377 LEU A O 1
ATOM 2884 N N . VAL A 1 378 ? -9.911 1.723 14.178 1.00 97.25 378 VAL A N 1
ATOM 2885 C CA . VAL A 1 378 ? -8.910 0.741 14.633 1.00 97.25 378 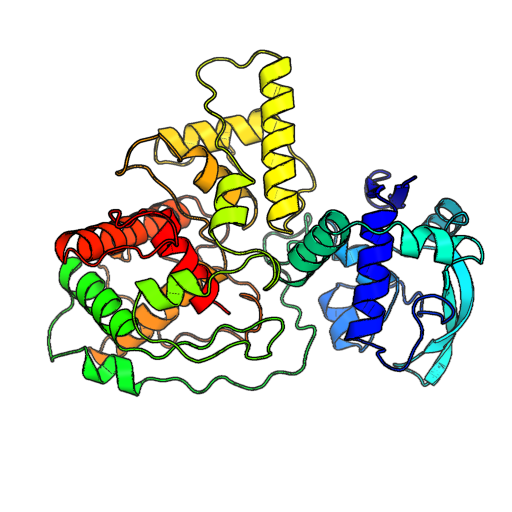VAL A CA 1
ATOM 2886 C C . VAL A 1 378 ? -8.538 0.934 16.108 1.00 97.25 378 VAL A C 1
ATOM 2888 O O . VAL A 1 378 ? -8.342 -0.054 16.817 1.00 97.25 378 VAL A O 1
ATOM 2891 N N . ARG A 1 379 ? -8.496 2.175 16.609 1.00 96.25 379 ARG A N 1
ATOM 2892 C CA . ARG A 1 379 ? -8.312 2.436 18.047 1.00 96.25 379 ARG A CA 1
ATOM 2893 C C . ARG A 1 379 ? -9.468 1.896 18.888 1.00 96.25 379 ARG A C 1
ATOM 2895 O O . ARG A 1 379 ? -9.202 1.278 19.910 1.00 96.25 379 ARG A O 1
ATOM 2902 N N . GLU A 1 380 ? -10.713 2.045 18.440 1.00 96.56 380 GLU A N 1
ATOM 2903 C CA . GLU A 1 380 ? -11.870 1.461 19.139 1.00 96.56 380 GLU A CA 1
ATOM 2904 C C . GLU A 1 380 ? -11.800 -0.077 19.177 1.00 96.56 380 GLU A C 1
ATOM 2906 O O . GLU A 1 380 ? -12.077 -0.686 20.207 1.00 96.56 380 GLU A O 1
ATOM 2911 N N . ILE A 1 381 ? -11.359 -0.719 18.086 1.00 96.62 381 ILE A N 1
ATOM 2912 C CA . ILE A 1 381 ? -11.130 -2.176 18.043 1.00 96.62 381 ILE A CA 1
ATOM 2913 C C . ILE A 1 381 ? -10.049 -2.587 19.052 1.00 96.62 381 ILE A C 1
ATOM 2915 O O . ILE A 1 381 ? -10.245 -3.528 19.821 1.00 96.62 381 ILE A O 1
ATOM 2919 N N . ARG A 1 382 ? -8.917 -1.872 19.075 1.00 95.50 382 ARG A N 1
ATOM 2920 C CA . ARG A 1 382 ? -7.835 -2.083 20.050 1.00 95.50 382 ARG A CA 1
ATOM 2921 C C . ARG A 1 382 ? -8.354 -1.963 21.484 1.00 95.50 382 ARG A C 1
ATOM 2923 O O . ARG A 1 382 ? -8.040 -2.804 22.323 1.00 95.50 382 ARG A O 1
ATOM 2930 N N . ASP A 1 383 ? -9.126 -0.921 21.770 1.00 95.19 383 ASP A N 1
ATOM 2931 C CA . ASP A 1 383 ? -9.625 -0.648 23.117 1.00 95.19 383 ASP A CA 1
ATOM 2932 C C . ASP A 1 383 ? -10.623 -1.724 23.573 1.00 95.19 383 ASP A C 1
ATOM 2934 O O . ASP A 1 383 ? -10.555 -2.175 24.718 1.00 95.19 383 ASP A O 1
ATOM 2938 N N . GLU A 1 384 ? -11.470 -2.226 22.670 1.00 95.50 384 GLU A N 1
ATOM 2939 C CA . GLU A 1 384 ? -12.359 -3.361 22.944 1.00 95.50 384 GLU A CA 1
ATOM 2940 C C . GLU A 1 384 ? -11.582 -4.671 23.185 1.00 95.50 384 GLU A C 1
ATOM 2942 O O . GLU A 1 384 ? -11.907 -5.409 24.118 1.00 95.50 384 GLU A O 1
ATOM 2947 N N . LEU A 1 385 ? -10.519 -4.950 22.419 1.00 94.25 385 LEU A N 1
ATOM 2948 C CA . LEU A 1 385 ? -9.636 -6.102 22.661 1.00 94.25 385 LEU A CA 1
ATOM 2949 C C . LEU A 1 385 ? -8.951 -6.017 24.035 1.00 94.25 385 LEU A C 1
ATOM 2951 O O . LEU A 1 385 ? -8.951 -6.983 24.801 1.00 94.25 385 LEU A O 1
ATOM 2955 N N . ASN A 1 386 ? -8.431 -4.840 24.387 1.00 93.44 386 ASN A N 1
ATOM 2956 C CA . ASN A 1 386 ? -7.775 -4.605 25.674 1.00 93.44 386 ASN A CA 1
ATOM 2957 C C . ASN A 1 386 ? -8.745 -4.693 26.856 1.00 93.44 386 ASN A C 1
ATOM 2959 O O . ASN A 1 386 ? -8.393 -5.234 27.907 1.00 93.44 386 ASN A O 1
ATOM 2963 N N . LYS A 1 387 ? -9.992 -4.241 26.688 1.00 93.62 387 LYS A N 1
ATOM 2964 C CA . LYS A 1 387 ? -11.048 -4.384 27.700 1.00 93.62 387 LYS A CA 1
ATOM 2965 C C . LYS A 1 387 ? -11.337 -5.850 28.036 1.00 93.62 387 LYS A C 1
ATOM 2967 O O . LYS A 1 387 ? -11.614 -6.167 29.192 1.00 93.62 387 LYS A O 1
ATOM 2972 N N . ARG A 1 388 ? -11.245 -6.742 27.047 1.00 89.31 388 ARG A N 1
ATOM 2973 C CA . ARG A 1 388 ? -11.448 -8.193 27.201 1.00 89.31 388 ARG A CA 1
ATOM 2974 C C . ARG A 1 388 ? -10.251 -8.917 27.812 1.00 89.31 388 ARG A C 1
ATOM 2976 O O . ARG A 1 388 ? -10.365 -10.101 28.110 1.00 89.31 388 ARG A O 1
ATOM 2983 N N . ARG A 1 389 ? -9.121 -8.222 28.004 1.00 80.94 389 ARG A N 1
ATOM 2984 C CA . ARG A 1 389 ? -7.848 -8.789 28.482 1.00 80.94 389 ARG A CA 1
ATOM 2985 C C . ARG A 1 389 ? -7.357 -9.963 27.627 1.00 80.94 389 ARG A C 1
ATOM 2987 O O . ARG A 1 389 ? -6.702 -10.866 28.134 1.00 80.94 389 ARG A O 1
ATOM 2994 N N . THR A 1 390 ? -7.675 -9.957 26.333 1.00 73.06 390 THR A N 1
ATOM 2995 C CA . THR A 1 390 ? -7.102 -10.911 25.381 1.00 73.06 390 THR A CA 1
ATOM 2996 C C . THR A 1 390 ? -5.664 -10.476 25.090 1.00 73.06 390 THR A C 1
ATOM 2998 O O . THR A 1 390 ? -5.491 -9.356 24.609 1.00 73.06 390 THR A O 1
ATOM 3001 N N . PRO A 1 391 ? -4.633 -11.288 25.372 1.00 72.38 391 PRO A N 1
ATOM 3002 C CA . PRO A 1 391 ? -3.252 -10.887 25.126 1.00 72.38 391 PRO A CA 1
ATOM 3003 C C . PRO A 1 391 ? -2.964 -10.794 23.623 1.00 72.38 391 PRO A C 1
ATOM 3005 O O . PRO A 1 391 ? -3.507 -11.558 22.819 1.00 72.38 391 PRO A O 1
ATOM 3008 N N . ALA A 1 392 ? -2.101 -9.854 23.240 1.00 73.25 392 ALA A N 1
ATOM 3009 C CA . ALA A 1 392 ? -1.455 -9.892 21.937 1.00 73.25 392 ALA A CA 1
ATOM 3010 C C . ALA A 1 392 ? -0.260 -10.852 22.037 1.00 73.25 392 ALA A C 1
ATOM 3012 O O . ALA A 1 392 ? 0.764 -10.508 22.623 1.00 73.25 392 ALA A O 1
ATOM 3013 N N . GLU A 1 393 ? -0.379 -12.068 21.498 1.00 63.25 393 GLU A N 1
ATOM 3014 C CA . GLU A 1 393 ? 0.742 -13.014 21.498 1.00 63.25 393 GLU A CA 1
ATOM 3015 C C . GLU A 1 393 ? 1.762 -12.626 20.420 1.00 63.25 393 GLU A C 1
ATOM 3017 O O . GLU A 1 393 ? 1.701 -13.046 19.264 1.00 63.25 393 GLU A O 1
ATOM 3022 N N . HIS A 1 394 ? 2.736 -11.811 20.816 1.00 53.69 394 HIS A N 1
ATOM 3023 C CA . HIS A 1 394 ? 4.024 -11.739 20.138 1.00 53.69 394 HIS A CA 1
ATOM 3024 C C . HIS A 1 394 ? 4.968 -12.691 20.842 1.00 53.69 394 HIS A C 1
ATOM 3026 O O . HIS A 1 394 ? 4.996 -12.710 22.069 1.00 53.69 394 HIS A O 1
ATOM 3032 N N . GLY A 1 395 ? 5.812 -13.404 20.097 1.00 45.53 395 GLY A N 1
ATOM 3033 C CA . GLY A 1 395 ? 6.809 -14.338 20.634 1.00 45.53 395 GLY A CA 1
ATOM 3034 C C . GLY A 1 395 ? 7.838 -13.769 21.631 1.00 45.53 395 GLY A C 1
ATOM 3035 O O . GLY A 1 395 ? 8.876 -14.403 21.797 1.00 45.53 395 GLY A O 1
ATOM 3036 N N . LYS A 1 396 ? 7.605 -12.604 22.266 1.00 40.91 396 LYS A N 1
ATOM 3037 C CA . LYS A 1 396 ? 8.346 -12.080 23.424 1.00 40.91 396 LYS A CA 1
ATOM 3038 C C . LYS A 1 396 ? 7.552 -11.316 24.514 1.00 40.91 396 LYS A C 1
ATOM 3040 O O . LYS A 1 396 ? 8.219 -10.902 25.457 1.00 40.91 396 LYS A O 1
ATOM 3045 N N . SER A 1 397 ? 6.221 -11.139 24.492 1.00 46.81 397 SER A N 1
ATOM 3046 C CA . SER A 1 397 ? 5.520 -10.568 25.675 1.00 46.81 397 SER A CA 1
ATOM 3047 C C . SER A 1 397 ? 3.989 -10.574 25.594 1.00 46.81 397 SER A C 1
ATOM 3049 O O . SER A 1 397 ? 3.438 -10.024 24.642 1.00 46.81 397 SER A O 1
ATOM 3051 N N . ASP A 1 398 ? 3.340 -11.052 26.661 1.00 61.22 398 ASP A N 1
ATOM 3052 C CA . ASP A 1 398 ? 1.916 -10.869 26.986 1.00 61.22 398 ASP A CA 1
ATOM 3053 C C . ASP A 1 398 ? 1.591 -9.381 27.233 1.00 61.22 398 ASP A C 1
ATOM 3055 O O . ASP A 1 398 ? 1.518 -8.907 28.368 1.00 61.22 398 ASP A O 1
ATOM 3059 N N . GLY A 1 399 ? 1.472 -8.604 26.156 1.00 73.75 399 GLY A N 1
ATOM 3060 C CA . GLY A 1 399 ? 1.211 -7.165 26.197 1.00 73.75 399 GLY A CA 1
ATOM 3061 C C . GLY A 1 399 ? -0.218 -6.795 25.785 1.00 73.75 399 GLY A C 1
ATOM 3062 O O . GLY A 1 399 ? -0.905 -7.593 25.137 1.00 73.75 399 GLY A O 1
ATOM 3063 N N . PRO A 1 400 ? -0.685 -5.577 26.128 1.00 88.00 400 PRO A N 1
ATOM 3064 C CA . PRO A 1 400 ? -1.919 -5.045 25.563 1.00 88.00 400 PRO A CA 1
ATOM 3065 C C . PRO A 1 400 ? -1.781 -4.880 24.044 1.00 88.00 400 PRO A C 1
ATOM 3067 O O . PRO A 1 400 ? -0.703 -4.572 23.534 1.00 88.00 400 PRO A O 1
ATOM 3070 N N . TRP A 1 401 ? -2.893 -5.019 23.329 1.00 91.25 401 TRP A N 1
ATOM 3071 C CA . TRP A 1 401 ? -2.983 -4.726 21.904 1.00 91.25 401 TRP A CA 1
ATOM 3072 C C . TRP A 1 401 ? -2.597 -3.276 21.626 1.00 91.25 401 TRP A C 1
ATOM 3074 O O . TRP A 1 401 ? -3.118 -2.348 22.256 1.00 91.25 401 TRP A O 1
ATOM 3084 N N . THR A 1 402 ? -1.739 -3.077 20.629 1.00 91.00 402 THR A N 1
ATOM 3085 C CA . THR A 1 402 ? -1.455 -1.763 20.041 1.00 91.00 402 THR A CA 1
ATOM 3086 C C . THR A 1 402 ? -2.274 -1.543 18.768 1.00 91.00 402 THR A C 1
ATOM 3088 O O . THR A 1 402 ? -2.789 -2.488 18.166 1.00 91.00 402 THR A O 1
ATOM 3091 N N . VAL A 1 403 ? -2.376 -0.292 18.298 1.00 92.75 403 VAL A N 1
ATOM 3092 C CA . VAL A 1 403 ? -2.985 -0.001 16.982 1.00 92.75 403 VAL A CA 1
ATOM 3093 C C . VAL A 1 403 ? -2.249 -0.733 15.861 1.00 92.75 403 VAL A C 1
ATOM 3095 O O . VAL A 1 403 ? -2.873 -1.191 14.904 1.00 92.75 403 VAL A O 1
ATOM 3098 N N . ARG A 1 404 ? -0.926 -0.882 15.995 1.00 90.25 404 ARG A N 1
ATOM 3099 C CA . ARG A 1 404 ? -0.090 -1.555 15.005 1.00 90.25 404 ARG A CA 1
ATOM 3100 C C . ARG A 1 404 ? -0.403 -3.047 14.909 1.00 90.25 404 ARG A C 1
ATOM 3102 O O . ARG A 1 404 ? -0.437 -3.569 13.799 1.00 90.25 404 ARG A O 1
ATOM 3109 N N . ASP A 1 405 ? -0.675 -3.701 16.034 1.00 92.06 405 ASP A N 1
ATOM 3110 C CA . ASP A 1 405 ? -1.030 -5.125 16.075 1.00 92.06 405 ASP A CA 1
ATOM 3111 C C . ASP A 1 405 ? -2.370 -5.384 15.390 1.00 92.06 405 ASP A C 1
ATOM 3113 O O . ASP A 1 405 ? -2.484 -6.261 14.533 1.00 92.06 405 ASP A O 1
ATOM 3117 N N . VAL A 1 406 ? -3.374 -4.564 15.711 1.00 95.25 406 VAL A N 1
ATOM 3118 C CA . VAL A 1 406 ? -4.690 -4.642 15.068 1.00 95.25 406 VAL A CA 1
ATOM 3119 C C . VAL A 1 406 ? -4.562 -4.375 13.568 1.00 95.25 406 VAL A C 1
ATOM 3121 O O . VAL A 1 406 ? -5.123 -5.113 12.760 1.00 95.25 406 VAL A O 1
ATOM 3124 N N . GLU A 1 407 ? -3.776 -3.373 13.169 1.00 95.19 407 GLU A N 1
ATOM 3125 C CA . GLU A 1 407 ? -3.515 -3.104 11.756 1.00 95.19 407 GLU A CA 1
ATOM 3126 C C . GLU A 1 407 ? -2.845 -4.290 11.050 1.00 95.19 407 GLU A C 1
ATOM 3128 O O . GLU A 1 407 ? -3.262 -4.642 9.952 1.00 95.19 407 GLU A O 1
ATOM 3133 N N . MET A 1 408 ? -1.844 -4.933 11.660 1.00 93.69 408 MET A N 1
ATOM 3134 C CA . MET A 1 408 ? -1.173 -6.105 11.084 1.00 93.69 408 MET A CA 1
ATOM 3135 C C . MET A 1 408 ? -2.155 -7.251 10.819 1.00 93.69 408 MET A C 1
ATOM 3137 O O . MET A 1 408 ? -2.115 -7.847 9.741 1.00 93.69 408 MET A O 1
ATOM 3141 N N . VAL A 1 409 ? -3.077 -7.520 11.749 1.00 94.50 409 VAL A N 1
ATOM 3142 C CA . VAL A 1 409 ? -4.155 -8.497 11.530 1.00 94.50 409 VAL A CA 1
ATOM 3143 C C . VAL A 1 409 ? -5.030 -8.074 10.349 1.00 94.50 409 VAL A C 1
ATOM 3145 O O . VAL A 1 409 ? -5.210 -8.839 9.402 1.00 94.50 409 VAL A O 1
ATOM 3148 N N . LEU A 1 410 ? -5.528 -6.834 10.357 1.00 94.88 410 LEU A N 1
ATOM 3149 C CA . LEU A 1 410 ? -6.413 -6.318 9.308 1.00 94.88 410 LEU A CA 1
ATOM 3150 C C . LEU A 1 410 ? -5.746 -6.292 7.927 1.00 94.88 410 LEU A C 1
ATOM 3152 O O . LEU A 1 410 ? -6.409 -6.501 6.913 1.00 94.88 410 LEU A O 1
ATOM 3156 N N . PHE A 1 411 ? -4.442 -6.051 7.885 1.00 92.19 411 PHE A N 1
ATOM 3157 C CA . PHE A 1 411 ? -3.636 -6.056 6.677 1.00 92.19 411 PHE A CA 1
ATOM 3158 C C . PHE A 1 411 ? -3.568 -7.452 6.047 1.00 92.19 411 PHE A C 1
ATOM 3160 O O . PHE A 1 411 ? -3.724 -7.575 4.832 1.00 92.19 411 PHE A O 1
ATOM 3167 N N . MET A 1 412 ? -3.376 -8.499 6.857 1.00 89.81 412 MET A N 1
ATOM 3168 C CA . MET A 1 412 ? -3.312 -9.888 6.383 1.00 89.81 412 MET A CA 1
ATOM 3169 C C . MET A 1 412 ? -4.677 -10.445 5.996 1.00 89.81 412 MET A C 1
ATOM 3171 O O . MET A 1 412 ? -4.815 -11.082 4.957 1.00 89.81 412 MET A O 1
ATOM 3175 N N . ASP A 1 413 ? -5.703 -10.127 6.780 1.00 88.38 413 ASP A N 1
ATOM 3176 C CA . ASP A 1 413 ? -7.111 -10.393 6.461 1.00 88.38 413 ASP A CA 1
ATOM 3177 C C . ASP A 1 413 ? -7.586 -9.726 5.175 1.00 88.38 413 ASP A C 1
ATOM 3179 O O . ASP A 1 413 ? -8.657 -10.030 4.637 1.00 88.38 413 ASP A O 1
ATOM 3183 N N . GLY A 1 414 ? -6.808 -8.740 4.755 1.00 83.38 414 GLY A N 1
ATOM 3184 C CA . GLY A 1 414 ? -6.969 -8.055 3.519 1.00 83.38 414 GLY A CA 1
ATOM 3185 C C . GLY A 1 414 ? -6.289 -8.728 2.327 1.00 83.38 414 GLY A C 1
ATOM 3186 O O . GLY A 1 414 ? -6.170 -8.033 1.332 1.00 83.38 414 GLY A O 1
ATOM 3187 N N . TYR A 1 415 ? -5.826 -9.971 2.359 1.00 75.19 415 TYR A N 1
ATOM 3188 C CA . TYR A 1 415 ? -5.321 -10.624 1.138 1.00 75.19 415 TYR A CA 1
ATOM 3189 C C . TYR A 1 415 ? -6.403 -11.221 0.240 1.00 75.19 415 TYR A C 1
ATOM 3191 O O . TYR A 1 415 ? -7.552 -11.371 0.705 1.00 75.19 415 TYR A O 1
#

pLDDT: mean 86.72, std 11.94, range [38.06, 97.69]

Foldseek 3Di:
DWQFWVPPPRDTDRVLLLLLLLVVLCVPPPVVDDQQPDKFAQPFDQAALQVCVVLVNSRHPQCSQLLVDQANNHGTSDPVSCVRPVQFKDWDWDQDPRPRDTHIIIGTDPCCVVVSVVNDPLSNLLSLLSVQFFRHHQVDPATDDHDNDDDDADDDPLVLLLVLDDQDDDAPLSLLVSLQVSQQADKDFFDAQNHTDDDIDHGLQVLLQCFAPPDSVHHPVNVVVQQQADADDDDDDPVRQVVLQVSLQSQCSRNSHHDPDGGSVLLVQLLVCLLVVHRDDCNWFALSSQSSNQSSQPPSDLQSHFASPAQQLLLLVQQSSLSNCVSNPDQEDDPHPLLVLAAHGDGDLGNHDDDDGSYDGHHNGGDSSNRSSSRNSLSSSQVSCVVVLPANDDVPDRDRDGSHSSNSSSSSSSD

Solvent-accessible surface area (backbone atoms only — not comparable to full-atom va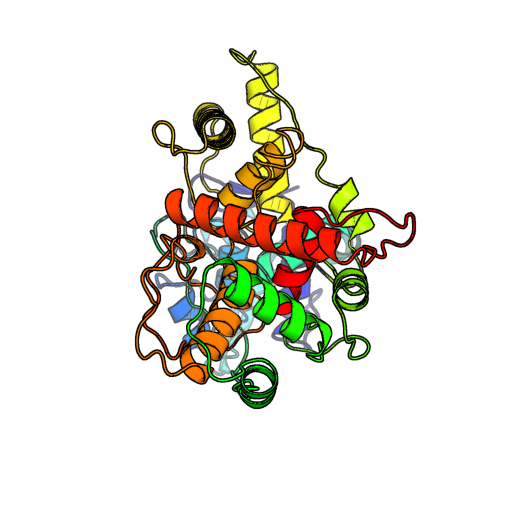lues): 22830 Å² total; per-residue (Å²): 118,65,42,50,33,64,70,75,80,59,41,70,44,51,41,38,37,54,46,33,40,49,43,52,46,24,63,70,68,36,66,94,49,50,61,66,77,44,62,41,33,28,76,57,49,100,47,44,49,45,59,41,38,78,63,57,41,58,69,18,45,16,49,53,47,15,66,75,42,37,50,33,52,47,60,40,45,43,72,70,29,50,68,68,29,54,91,46,40,37,82,43,81,24,70,32,90,71,75,69,43,81,39,65,15,31,25,49,30,94,70,35,54,63,52,54,72,64,42,45,72,67,26,41,45,39,39,42,10,39,71,54,32,60,47,61,25,75,89,51,98,55,61,60,79,66,75,95,65,89,78,69,84,79,80,81,78,56,68,61,37,48,76,62,56,74,97,58,87,78,47,65,67,56,47,48,49,43,51,54,53,39,51,39,70,44,78,45,64,48,60,58,92,69,36,80,46,90,69,74,37,54,25,61,35,50,45,38,62,65,30,53,53,66,45,87,89,30,36,55,70,60,51,61,67,71,64,71,64,71,88,86,77,82,87,69,52,76,64,53,34,50,52,51,40,48,50,48,50,51,51,16,44,69,54,20,32,63,71,85,76,82,47,48,68,48,54,48,26,32,49,50,14,47,77,65,76,44,85,33,92,82,38,66,52,42,72,40,44,26,42,50,36,17,43,51,14,58,90,63,45,88,91,51,44,42,42,56,63,28,29,18,31,36,44,37,47,49,56,50,51,42,44,42,42,43,64,63,70,44,82,54,77,67,94,41,79,68,50,46,56,47,29,47,36,76,63,47,23,55,51,52,55,90,87,78,72,90,42,81,68,49,80,20,62,56,37,60,62,18,38,52,29,47,18,50,46,46,43,53,46,26,52,54,43,43,74,68,67,55,57,33,57,49,105,86,48,88,37,75,51,43,59,65,53,54,43,48,31,31,39,54,67,13,68

Mean predicted aligned error: 6.63 Å

Sequence (415 aa):
MTVTFLHPKHMTVKCGVFLAAWQAWFDRYAPSKCAATDGMPVSARHTSLAKQISGGRIFSLDVLCRMLVPYRNTKQASSPFLAANTHLLEVIRVRSPVTGRTVKGVRLTCAAPVLLGGVTVNDRNTVDALLDSDIEDANKKELLDVSFEPCEPLERSVSTAEAVVTGALFSNSTLVKALVDWMAIDTFQPHYRRRPIGTSVTGWAARLATYFWPNPGVKAAATSARLLPITLRGPWSPKEEADAVKWATDIFTWGGVPQAVVTPAMVRDVFESVAAGKRIRSAPMNSGWTKVAAFASHGTGAKNEQVIWDSRVAHSLIRRLDALLRAAGHNTVPALTILKDIGRVPGRGGSRTAISYGLNWPVGYRTWTAHFAGSALVREIRDELNKRRTPAEHGKSDGPWTVRDVEMVLFMDGY

Secondary structure (DSSP, 8-state):
-EEEE-TTTTEEEEHHHHHHHHHHHHHHH-TTS-TTT--EE----SS-HHHHHHTT--SSHHHHHHHHSS-TTS----HHHHHHTTTTEEEEEEE-TTT-SEEEEEEE-TTHHHHHHT--HHHHHHHHHHHHS--B-TT-SSB----SS---PPP---HHHHTT--S-PPPHHHHHHHHHHHHHHSEE--EETTEE-S--EESHHHHHHT-BSSSTTSBHHHHHHHSPPP---SSPPHHHHHHHHHHHHHHHHHTT---S---HHHHHHHHHHHHHTS--TT---STTHHHHHHHHTTTS-TTT-----SHHHHHHHHHHHHHHHHHTT-SS----GGGTT--B--S-TTTPPPP--SS-PPB-TT-HHHHHHHHHHHHHHHHHHHHTT--EEETTEEEPPPHHHHHHHHHHTT-